Protein AF-0000000078313440 (afdb_homodimer)

Organism: Daucus carota subsp. sativus (NCBI:txid79200)

Solvent-accessible surface area (backbone atoms only — not comparable to full-atom values): 38296 Å² total; per-residue (Å²): 126,82,79,71,76,81,63,69,56,38,41,51,42,63,29,42,36,39,37,68,48,85,70,68,76,41,60,63,31,43,39,47,60,56,80,89,50,45,69,64,54,56,47,27,28,38,35,38,40,36,30,33,66,53,75,44,94,85,42,36,39,39,52,50,52,38,47,40,51,58,26,46,9,52,42,26,48,78,43,42,62,66,15,14,32,40,39,55,41,73,87,64,42,43,28,41,32,20,40,34,53,12,26,38,38,34,36,31,34,30,94,38,36,65,70,57,48,71,64,42,91,61,35,78,66,54,51,48,67,48,34,56,68,68,79,53,39,88,91,50,32,66,73,26,59,45,29,28,41,22,41,33,26,27,67,72,31,20,28,33,45,10,32,24,28,29,53,86,76,46,52,72,65,58,48,53,52,49,46,30,52,26,20,52,47,34,38,54,49,51,54,50,37,63,69,62,65,52,74,71,64,45,66,42,60,58,35,54,84,82,48,76,72,50,27,60,69,88,72,63,71,68,68,63,49,59,62,49,69,47,30,34,40,35,68,74,52,87,67,55,74,66,50,48,51,50,52,48,48,50,53,47,44,53,54,28,48,75,71,74,44,73,81,79,58,52,30,39,37,36,42,42,41,82,90,44,69,44,40,42,41,44,75,47,55,40,69,60,55,68,70,42,71,69,56,66,72,56,74,77,55,69,62,52,77,35,50,64,76,74,66,48,75,57,69,65,38,29,68,42,94,90,35,40,48,78,42,75,48,71,50,72,40,26,64,57,70,65,28,40,35,37,37,44,49,54,96,51,35,32,37,38,41,32,36,37,52,63,69,74,81,124,125,82,79,70,76,82,66,70,55,36,40,50,43,61,28,42,35,40,39,68,48,86,69,67,75,39,60,63,32,43,39,47,61,56,79,89,48,44,68,64,54,57,47,28,29,39,36,38,38,37,29,32,67,52,73,46,95,85,42,35,38,38,52,50,52,39,46,40,50,58,27,46,9,52,42,25,48,77,43,42,62,64,15,13,31,41,40,54,41,73,88,62,42,43,29,40,33,19,40,34,52,12,26,39,40,34,36,32,34,31,94,39,35,64,70,57,47,71,64,41,91,60,34,77,65,55,52,47,67,48,33,57,68,68,79,54,39,87,89,50,31,67,72,26,58,44,30,27,41,22,39,34,27,27,69,73,33,20,27,33,43,10,33,25,29,29,54,85,74,45,52,74,67,58,47,51,51,48,47,30,51,27,20,52,48,35,37,52,49,53,55,50,36,65,69,61,63,50,72,69,64,45,66,45,60,62,33,54,84,81,45,77,69,50,27,60,67,88,72,64,71,67,68,62,47,59,61,48,69,46,29,33,40,35,68,74,54,86,67,55,74,68,50,48,51,51,52,48,48,51,51,46,46,52,54,28,48,75,71,74,43,74,79,80,57,53,29,40,36,36,41,44,40,82,90,44,70,42,40,42,43,45,75,46,54,40,71,59,56,66,69,40,72,69,57,68,70,56,73,77,55,72,64,53,76,35,51,63,76,73,66,49,77,56,67,65,39,27,68,42,94,90,36,42,50,77,43,76,48,70,49,74,40,26,64,56,70,66,28,38,33,37,36,44,47,53,97,51,33,31,37,37,40,33,36,37,52,63,70,74,81,123

Secondary structure (DSSP, 8-state):
-------SEEEEEEEEE--SS--SS--EEEEE--GGGHHHHHT-EEEEEEEE---STT--HHHHHHHHHHHHHHHHHHSGGGG-EEEE-TTS-EEEE-----EEEEEEEESS-HHHHHT-TTHHHHHGGGS---PPPSS-GGGS-SEEEEEEE-TTS-EEEEEEEETTT--HHHHHHHHHHHHHHHHHHHHHHHHHT------S--S-SS----B-----PPP---EEEEEEEEES----HHHHHHHHHHHHHHHHHHTT----S-EEEEEE-TTSSEEEEEEE-HHHHHHGGGGGGGGGS-EEEE-HHHHS-GGG--SBTTB--SEEEEEEE-SS--EEEEEEE-SSEEEEEEEEE-S---/-------SEEEEEEEEE--SS--SS--EEEEE--GGGHHHHHT-EEEEEEEE---STT--HHHHHHHHHHHHHHHHHHSGGGG-EEEE-TTS-EEEE-----EEEEEEEESS-HHHHHT-TTHHHHHGGGS---PPPSS-GGGS-SEEEEEEE-TTS-EEEEEEEETTT--HHHHHHHHHHHHHHHHHHHHHHHHHT------S-SS-TT----B-----PPP---EEEEEEEEES----HHHHHHHHHHHHHHHHHHTT----S-EEEEEE-TTSSEEEEEEE-HHHHHHGGGGGGGGGS-EEEE-HHHHS-GGG--SBTTB--SEEEEEEE-SS--EEEEEEE-SSEEEEEEEEE-S---

pLDDT: mean 81.19, std 16.17, range [20.0, 97.56]

Radius of gyration: 27.96 Å; Cα contacts (8 Å, |Δi|>4): 1555; chains: 2; bounding box: 59×91×72 Å

InterPro domains:
  IPR023213 Chloramphenicol acetyltransferase-like domain superfamily [G3DSA:3.30.559.10] (9-221)
  IPR050317 Plant and Fungal Acyltransferase [PTHR31642] (17-239)

Structure (mmCIF, N/CA/C/O backbone):
data_AF-0000000078313440-model_v1
#
loop_
_entity.id
_entity.type
_entity.pdbx_description
1 polymer 'Uncharacterized protein'
#
loop_
_atom_site.group_PDB
_atom_site.id
_atom_site.type_symbol
_atom_site.label_atom_id
_atom_site.label_alt_id
_atom_site.label_comp_id
_atom_site.label_asym_id
_atom_site.label_entity_id
_atom_site.label_seq_id
_atom_site.pdbx_PDB_ins_code
_atom_site.Cartn_x
_atom_site.Cartn_y
_atom_site.Cartn_z
_atom_site.occupancy
_atom_site.B_iso_or_equiv
_atom_site.auth_seq_id
_atom_site.auth_comp_id
_atom_site.auth_asym_id
_atom_site.auth_atom_id
_atom_site.pdbx_PDB_model_num
ATOM 1 N N . MET A 1 1 ? -19.328 -12.625 24.359 1 20.5 1 MET A N 1
ATOM 2 C CA . MET A 1 1 ? -20 -11.508 23.703 1 20.5 1 MET A CA 1
ATOM 3 C C . MET A 1 1 ? -18.984 -10.633 22.969 1 20.5 1 MET A C 1
ATOM 5 O O . MET A 1 1 ? -18.031 -10.125 23.578 1 20.5 1 MET A O 1
ATOM 9 N N . ALA A 1 2 ? -18.5 -10.953 21.797 1 29.62 2 ALA A N 1
ATOM 10 C CA . ALA A 1 2 ? -17.531 -10.156 21.031 1 29.62 2 ALA A CA 1
ATOM 11 C C . ALA A 1 2 ? -17.812 -8.664 21.188 1 29.62 2 ALA A C 1
ATOM 13 O O . ALA A 1 2 ? -18.953 -8.219 21.062 1 29.62 2 ALA A O 1
ATOM 14 N N . ASN A 1 3 ? -17.281 -8.047 21.984 1 30.86 3 ASN A N 1
ATOM 15 C CA . ASN A 1 3 ? -17.438 -6.613 22.203 1 30.86 3 ASN A CA 1
ATOM 16 C C . ASN A 1 3 ? -17.5 -5.855 20.875 1 30.86 3 ASN A C 1
ATOM 18 O O . ASN A 1 3 ? -16.516 -5.781 20.141 1 30.86 3 ASN A O 1
ATOM 22 N N . SER A 1 4 ? -18.5 -5.898 20.094 1 38.56 4 SER A N 1
ATOM 23 C CA . SER A 1 4 ? -18.906 -5.133 18.922 1 38.56 4 SER A CA 1
ATOM 24 C C . SER A 1 4 ? -18.5 -3.668 19.047 1 38.56 4 SER A C 1
ATOM 26 O O . SER A 1 4 ? -19.141 -2.904 19.781 1 38.56 4 SER A O 1
ATOM 28 N N . SER A 1 5 ? -17.359 -3.316 19.391 1 44.5 5 SER A N 1
ATOM 29 C CA . SER A 1 5 ? -16.984 -1.907 19.5 1 44.5 5 SER A CA 1
ATOM 30 C C . SER A 1 5 ? -17.781 -1.061 18.5 1 44.5 5 SER A C 1
ATOM 32 O O . SER A 1 5 ? -17.859 -1.388 17.312 1 44.5 5 SER A O 1
ATOM 34 N N . ASN A 1 6 ? -18.891 -0.569 18.828 1 53.53 6 ASN A N 1
ATOM 35 C CA . ASN A 1 6 ? -19.891 0.305 18.234 1 53.53 6 ASN A CA 1
ATOM 36 C C . ASN A 1 6 ? -19.25 1.44 17.438 1 53.53 6 ASN A C 1
ATOM 38 O O . ASN A 1 6 ? -18.969 2.508 17.984 1 53.53 6 ASN A O 1
ATOM 42 N N . HIS A 1 7 ? -18.453 1.154 16.359 1 71.25 7 HIS A N 1
ATOM 43 C CA . HIS A 1 7 ? -17.953 2.227 15.508 1 71.25 7 HIS A CA 1
ATOM 44 C C . HIS A 1 7 ? -19.094 2.928 14.773 1 71.25 7 HIS A C 1
ATOM 46 O O . HIS A 1 7 ? -19.984 2.273 14.227 1 71.25 7 HIS A O 1
ATOM 52 N N . MET A 1 8 ? -19.266 4.27 15.133 1 83.25 8 MET A N 1
ATOM 53 C CA . MET A 1 8 ? -20.266 5.102 14.477 1 83.25 8 MET A CA 1
ATOM 54 C C . MET A 1 8 ? -20.016 5.195 12.977 1 83.25 8 MET A C 1
ATOM 56 O O . MET A 1 8 ? -20.953 5.27 12.188 1 83.25 8 MET A O 1
ATOM 60 N N . VAL A 1 9 ? -18.75 5.125 12.641 1 89.81 9 VAL A N 1
ATOM 61 C CA . VAL A 1 9 ? -18.375 5.25 11.234 1 89.81 9 VAL A CA 1
ATOM 62 C C . VAL A 1 9 ? -18.219 3.861 10.617 1 89.81 9 VAL A C 1
ATOM 64 O O . VAL A 1 9 ? -17.594 2.977 11.211 1 89.81 9 VAL A O 1
ATOM 67 N N . GLN A 1 10 ? -18.859 3.643 9.523 1 86.19 10 GLN A N 1
ATOM 68 C CA . GLN A 1 10 ? -18.703 2.428 8.734 1 86.19 10 GLN A CA 1
ATOM 69 C C . GLN A 1 10 ? -17.734 2.648 7.566 1 86.19 10 GLN A C 1
ATOM 71 O O . GLN A 1 10 ? -18 3.463 6.68 1 86.19 10 GLN A O 1
ATOM 76 N N . TYR A 1 11 ? -16.672 1.931 7.562 1 87.19 11 TYR A N 1
ATOM 77 C CA . TYR A 1 11 ? -15.703 2.045 6.477 1 87.19 11 TYR A CA 1
ATOM 78 C C . TYR A 1 11 ? -16.094 1.155 5.305 1 87.19 11 TYR A C 1
ATOM 80 O O . TYR A 1 11 ? -16.203 -0.064 5.453 1 87.19 11 TYR A O 1
ATOM 88 N N . GLU A 1 12 ? -16.234 1.771 4.141 1 81.25 12 GLU A N 1
ATOM 89 C CA . GLU A 1 12 ? -16.812 1.098 2.977 1 81.25 12 GLU A CA 1
ATOM 90 C C . GLU A 1 12 ? -15.711 0.574 2.051 1 81.25 12 GLU A C 1
ATOM 92 O O . GLU A 1 12 ? -15.906 -0.43 1.36 1 81.25 12 GLU A O 1
ATOM 97 N N . GLY A 1 13 ? -14.68 1.257 2.049 1 82.88 13 GLY A N 1
ATOM 98 C CA . GLY A 1 13 ? -13.656 0.822 1.11 1 82.88 13 GLY A CA 1
ATOM 99 C C . GLY A 1 13 ? -12.336 1.56 1.277 1 82.88 13 GLY A C 1
ATOM 100 O O . GLY A 1 13 ? -12.312 2.697 1.752 1 82.88 13 GLY A O 1
ATOM 101 N N . PHE A 1 14 ? -11.297 0.839 0.89 1 89.12 14 PHE A N 1
ATOM 102 C CA . PHE A 1 14 ? -9.945 1.369 0.841 1 89.12 14 PHE A CA 1
ATOM 103 C C . PHE A 1 14 ? -9.352 1.215 -0.555 1 89.12 14 PHE A C 1
ATOM 105 O O . PHE A 1 14 ? -9.562 0.196 -1.215 1 89.12 14 PHE A O 1
ATOM 112 N N . LEU A 1 15 ? -8.695 2.215 -1.03 1 90.12 15 LEU A N 1
ATOM 113 C CA . LEU A 1 15 ? -7.93 2.059 -2.266 1 90.12 15 LEU A CA 1
ATOM 114 C C . LEU A 1 15 ? -6.664 2.906 -2.232 1 90.12 15 LEU A C 1
ATOM 116 O O . LEU A 1 15 ? -6.438 3.656 -1.28 1 90.12 15 LEU A O 1
ATOM 120 N N . THR A 1 16 ? -5.781 2.693 -3.199 1 94.06 16 THR A N 1
ATOM 121 C CA . THR A 1 16 ? -4.539 3.447 -3.324 1 94.06 16 THR A CA 1
ATOM 122 C C . THR A 1 16 ? -4.613 4.422 -4.492 1 94.06 16 THR A C 1
ATOM 124 O O . THR A 1 16 ? -5.129 4.086 -5.559 1 94.06 16 THR A O 1
ATOM 127 N N . VAL A 1 17 ? -4.246 5.633 -4.207 1 93.88 17 VAL A N 1
ATOM 128 C CA . VAL A 1 17 ? -4.133 6.617 -5.277 1 93.88 17 VAL A CA 1
ATOM 129 C C . VAL A 1 17 ? -2.66 6.957 -5.512 1 93.88 17 VAL A C 1
ATOM 131 O O . VAL A 1 17 ? -1.946 7.328 -4.578 1 93.88 17 VAL A O 1
ATOM 134 N N . VAL A 1 18 ? -2.215 6.746 -6.746 1 93.81 18 VAL A N 1
ATOM 135 C CA . VAL A 1 18 ? -0.842 7.062 -7.129 1 93.81 18 VAL A CA 1
ATOM 136 C C . VAL A 1 18 ? -0.836 8.25 -8.086 1 93.81 18 VAL A C 1
ATOM 138 O O . VAL A 1 18 ? -1.871 8.602 -8.656 1 93.81 18 VAL A O 1
ATOM 141 N N . PRO A 1 19 ? 0.35 8.922 -8.195 1 93.25 19 PRO A N 1
ATOM 142 C CA . PRO A 1 19 ? 0.413 10.008 -9.18 1 93.25 19 PRO A CA 1
ATOM 143 C C . PRO A 1 19 ? -0.016 9.562 -10.578 1 93.25 19 PRO A C 1
ATOM 145 O O . PRO A 1 19 ? 0.307 8.445 -11 1 93.25 19 PRO A O 1
ATOM 148 N N . HIS A 1 20 ? -0.78 10.461 -11.172 1 86.81 20 HIS A N 1
ATOM 149 C CA . HIS A 1 20 ? -1.285 10.18 -12.516 1 86.81 20 HIS A CA 1
ATOM 150 C C . HIS A 1 20 ? -0.142 9.992 -13.508 1 86.81 20 HIS A C 1
ATOM 152 O O . HIS A 1 20 ? -0.231 9.164 -14.414 1 86.81 20 HIS A O 1
ATOM 158 N N . ARG A 1 21 ? 0.842 10.703 -13.336 1 83.75 21 ARG A N 1
ATOM 159 C CA . ARG A 1 21 ? 2.057 10.57 -14.133 1 83.75 21 ARG A CA 1
ATOM 160 C C . ARG A 1 21 ? 3.197 9.992 -13.305 1 83.75 21 ARG A C 1
ATOM 162 O O . ARG A 1 21 ? 3.395 10.391 -12.148 1 83.75 21 ARG A O 1
ATOM 169 N N . PRO A 1 22 ? 3.873 9.047 -13.93 1 81.25 22 PRO A N 1
ATOM 170 C CA . PRO A 1 22 ? 4.996 8.492 -13.172 1 81.25 22 PRO A CA 1
ATOM 171 C C . PRO A 1 22 ? 6.02 9.555 -12.773 1 81.25 22 PRO A C 1
ATOM 173 O O . PRO A 1 22 ? 6.309 10.461 -13.555 1 81.25 22 PRO A O 1
ATOM 176 N N . THR A 1 23 ? 6.484 9.414 -11.547 1 84 23 THR A N 1
ATOM 177 C CA . THR A 1 23 ? 7.461 10.359 -11.016 1 84 23 THR A CA 1
ATOM 178 C C . THR A 1 23 ? 8.875 9.984 -11.453 1 84 23 THR A C 1
ATOM 180 O O . THR A 1 23 ? 9.305 8.844 -11.25 1 84 23 THR A O 1
ATOM 183 N N . PHE A 1 24 ? 9.508 10.836 -12.164 1 75.62 24 PHE A N 1
ATOM 184 C CA . PHE A 1 24 ? 10.898 10.68 -12.555 1 75.62 24 PHE A CA 1
ATOM 185 C C . PHE A 1 24 ? 11.578 12.031 -12.711 1 75.62 24 PHE A C 1
ATOM 187 O O . PHE A 1 24 ? 11.016 12.945 -13.312 1 75.62 24 PHE A O 1
ATOM 194 N N . PRO A 1 25 ? 12.773 12.18 -12.125 1 77.56 25 PRO A N 1
ATOM 195 C CA . PRO A 1 25 ? 13.43 11.312 -11.148 1 77.56 25 PRO A CA 1
ATOM 196 C C . PRO A 1 25 ? 12.664 11.211 -9.836 1 77.56 25 PRO A C 1
ATOM 198 O O . PRO A 1 25 ? 11.617 11.852 -9.68 1 77.56 25 PRO A O 1
ATOM 201 N N . ARG A 1 26 ? 13.078 10.25 -9 1 81.69 26 ARG A N 1
ATOM 202 C CA . ARG A 1 26 ? 12.453 10.07 -7.695 1 81.69 26 ARG A CA 1
ATOM 203 C C . ARG A 1 26 ? 13.25 10.789 -6.609 1 81.69 26 ARG A C 1
ATOM 205 O O . ARG A 1 26 ? 14.078 10.18 -5.934 1 81.69 26 ARG A O 1
ATOM 212 N N . PRO A 1 27 ? 12.922 12.039 -6.406 1 83.19 27 PRO A N 1
ATOM 213 C CA . PRO A 1 27 ? 13.672 12.789 -5.398 1 83.19 27 PRO A CA 1
ATOM 214 C C . PRO A 1 27 ? 13.5 12.219 -3.99 1 83.19 27 PRO A C 1
ATOM 216 O O . PRO A 1 27 ? 12.469 11.617 -3.688 1 83.19 27 PRO A O 1
ATOM 219 N N . SER A 1 28 ? 14.531 12.367 -3.236 1 85.62 28 SER A N 1
ATOM 220 C CA . SER A 1 28 ? 14.5 11.93 -1.845 1 85.62 28 SER A CA 1
ATOM 221 C C . SER A 1 28 ? 14.969 13.039 -0.905 1 85.62 28 SER A C 1
ATOM 223 O O . SER A 1 28 ? 15.734 13.914 -1.308 1 85.62 28 SER A O 1
ATOM 225 N N . VAL A 1 29 ? 14.406 13.07 0.246 1 86.25 29 VAL A N 1
ATOM 226 C CA . VAL A 1 29 ? 14.781 14.016 1.294 1 86.25 29 VAL A CA 1
ATOM 227 C C . VAL A 1 29 ? 15.297 13.258 2.512 1 86.25 29 VAL A C 1
ATOM 229 O O . VAL A 1 29 ? 14.609 12.383 3.045 1 86.25 29 VAL A O 1
ATOM 232 N N . ARG A 1 30 ? 16.531 13.664 2.961 1 88.12 30 ARG A N 1
ATOM 233 C CA . ARG A 1 30 ? 17.094 13.031 4.148 1 88.12 30 ARG A CA 1
ATOM 234 C C . ARG A 1 30 ? 16.469 13.586 5.422 1 88.12 30 ARG A C 1
ATOM 236 O O . ARG A 1 30 ? 16.219 14.789 5.523 1 88.12 30 ARG A O 1
ATOM 243 N N . ILE A 1 31 ? 16.219 12.656 6.285 1 89.5 31 ILE A N 1
ATOM 244 C CA . ILE A 1 31 ? 15.711 13.047 7.598 1 89.5 31 ILE A CA 1
ATOM 245 C C . ILE A 1 31 ? 16.797 12.805 8.656 1 89.5 31 ILE A C 1
ATOM 247 O O . ILE A 1 31 ? 17.172 11.664 8.922 1 89.5 31 ILE A O 1
ATOM 251 N N . SER A 1 32 ? 17.281 13.891 9.172 1 85.75 32 SER A N 1
ATOM 252 C CA . SER A 1 32 ? 18.297 13.797 10.219 1 85.75 32 SER A CA 1
ATOM 253 C C . SER A 1 32 ? 17.656 13.742 11.602 1 85.75 32 SER A C 1
ATOM 255 O O . SER A 1 32 ? 17 14.695 12.023 1 85.75 32 SER A O 1
ATOM 257 N N . THR A 1 33 ? 17.75 12.648 12.203 1 83.69 33 THR A N 1
ATOM 258 C CA . THR A 1 33 ? 17.188 12.5 13.539 1 83.69 3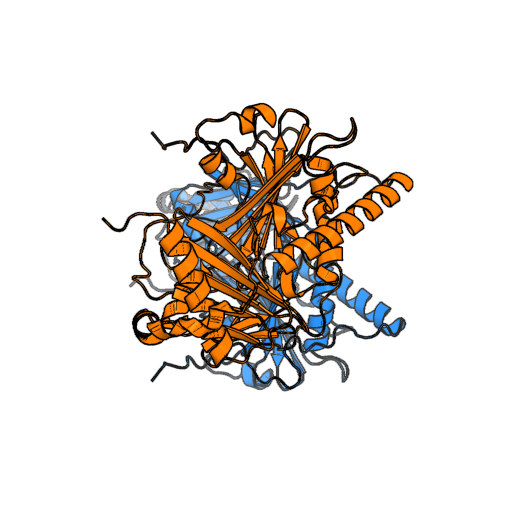3 THR A CA 1
ATOM 259 C C . THR A 1 33 ? 18.078 11.609 14.406 1 83.69 33 THR A C 1
ATOM 261 O O . THR A 1 33 ? 18.969 10.93 13.891 1 83.69 33 THR A O 1
ATOM 264 N N . GLU A 1 34 ? 17.891 11.797 15.695 1 79.62 34 GLU A N 1
ATOM 265 C CA . GLU A 1 34 ? 18.516 10.859 16.625 1 79.62 34 GLU A CA 1
ATOM 266 C C . GLU A 1 34 ? 17.797 9.523 16.625 1 79.62 34 GLU A C 1
ATOM 268 O O . GLU A 1 34 ? 16.562 9.477 16.672 1 79.62 34 GLU A O 1
ATOM 273 N N . LYS A 1 35 ? 18.516 8.453 16.609 1 73.88 35 LYS A N 1
ATOM 274 C CA . LYS A 1 35 ? 17.969 7.109 16.438 1 73.88 35 LYS A CA 1
ATOM 275 C C . LYS A 1 35 ? 16.984 6.773 17.547 1 73.88 35 LYS A C 1
ATOM 277 O O . LYS A 1 35 ? 15.945 6.148 17.281 1 73.88 35 LYS A O 1
ATOM 282 N N . ASP A 1 36 ? 17.219 7.242 18.719 1 75.88 36 ASP A N 1
ATOM 283 C CA . ASP A 1 36 ? 16.406 6.855 19.875 1 75.88 36 ASP A CA 1
ATOM 284 C C . ASP A 1 36 ? 15.055 7.562 19.844 1 75.88 36 ASP A C 1
ATOM 286 O O . ASP A 1 36 ? 14.133 7.16 20.562 1 75.88 36 ASP A O 1
ATOM 290 N N . ARG A 1 37 ? 14.945 8.477 19.047 1 79.44 37 ARG A N 1
ATOM 291 C CA . ARG A 1 37 ? 13.711 9.258 19.062 1 79.44 37 ARG A CA 1
ATOM 292 C C . ARG A 1 37 ? 12.891 9 17.797 1 79.44 37 ARG A C 1
ATOM 294 O O . ARG A 1 37 ? 11.781 9.539 17.656 1 79.44 37 ARG A O 1
ATOM 301 N N . GLU A 1 38 ? 13.367 8.219 16.984 1 83.94 38 GLU A N 1
ATOM 302 C CA . GLU A 1 38 ? 12.742 7.977 15.688 1 83.94 38 GLU A CA 1
ATOM 303 C C . GLU A 1 38 ? 11.344 7.383 15.852 1 83.94 38 GLU A C 1
ATOM 305 O O . GLU A 1 38 ? 10.406 7.793 15.164 1 83.94 38 GLU A O 1
ATOM 310 N N . ALA A 1 39 ? 11.227 6.504 16.766 1 82.06 39 ALA A N 1
ATOM 311 C CA . ALA A 1 39 ? 9.953 5.809 16.938 1 82.06 39 ALA A CA 1
ATOM 312 C C . ALA A 1 39 ? 8.844 6.789 17.312 1 82.06 39 ALA A C 1
ATOM 314 O O . ALA A 1 39 ? 7.727 6.699 16.797 1 82.06 39 ALA A O 1
ATOM 315 N N . GLY A 1 40 ? 9.141 7.75 18.203 1 83.94 40 GLY A N 1
ATOM 316 C CA . GLY A 1 40 ? 8.156 8.75 18.609 1 83.94 40 GLY A CA 1
ATOM 317 C C . GLY A 1 40 ? 7.762 9.68 17.469 1 83.94 40 GLY A C 1
ATOM 318 O O . GLY A 1 40 ? 6.59 10.039 17.344 1 83.94 40 GLY A O 1
ATOM 319 N N . LEU A 1 41 ? 8.688 9.992 16.688 1 87 41 LEU A N 1
ATOM 320 C CA . LEU A 1 41 ? 8.445 10.898 15.562 1 87 41 LEU A CA 1
ATOM 321 C C . LEU A 1 41 ? 7.566 10.227 14.508 1 87 41 LEU A C 1
ATOM 323 O O . LEU A 1 41 ? 6.719 10.883 13.891 1 87 41 LEU A O 1
ATOM 327 N N . LEU A 1 42 ? 7.785 8.93 14.328 1 89.19 42 LEU A N 1
ATOM 328 C CA . LEU A 1 42 ? 7.035 8.164 13.344 1 89.19 42 LEU A CA 1
ATOM 329 C C . LEU A 1 42 ? 5.559 8.086 13.719 1 89.19 42 LEU A C 1
ATOM 331 O O . LEU A 1 42 ? 4.711 7.797 12.875 1 89.19 42 LEU A O 1
ATOM 335 N N . ARG A 1 43 ? 5.277 8.406 14.93 1 89.31 43 ARG A N 1
ATOM 336 C CA . ARG A 1 43 ? 3.912 8.242 15.422 1 89.31 43 ARG A CA 1
ATOM 337 C C . ARG A 1 43 ? 3.188 9.586 15.477 1 89.31 43 ARG A C 1
ATOM 339 O O . ARG A 1 43 ? 2.029 9.656 15.891 1 89.31 43 ARG A O 1
ATOM 346 N N . GLN A 1 44 ? 3.814 10.648 15.094 1 91.25 44 GLN A N 1
ATOM 347 C CA . GLN A 1 44 ? 3.182 11.961 15.062 1 91.25 44 GLN A CA 1
ATOM 348 C C . GLN A 1 44 ? 2.473 12.203 13.727 1 91.25 44 GLN A C 1
ATOM 350 O O . GLN A 1 44 ? 3.064 12.023 12.664 1 91.25 44 GLN A O 1
ATOM 355 N N . CYS A 1 45 ? 1.25 12.609 13.883 1 93.5 45 CYS A N 1
ATOM 356 C CA . CYS A 1 45 ? 0.409 12.742 12.695 1 93.5 45 CYS A CA 1
ATOM 357 C C . CYS A 1 45 ? -0.38 14.047 12.734 1 93.5 45 CYS A C 1
ATOM 359 O O . CYS A 1 45 ? -0.961 14.398 13.766 1 93.5 45 CYS A O 1
ATOM 361 N N . PHE A 1 46 ? -0.289 14.82 11.656 1 95.25 46 PHE A N 1
ATOM 362 C CA . PHE A 1 46 ? -1.191 15.953 11.477 1 95.25 46 PHE A CA 1
ATOM 363 C C . PHE A 1 46 ? -2.557 15.484 10.984 1 95.25 46 PHE A C 1
ATOM 365 O O . PHE A 1 46 ? -2.645 14.688 10.047 1 95.25 46 PHE A O 1
ATOM 372 N N . ARG A 1 47 ? -3.6 15.984 11.625 1 95.75 47 ARG A N 1
ATOM 373 C CA . ARG A 1 47 ? -4.973 15.633 11.273 1 95.75 47 ARG A CA 1
ATOM 374 C C . ARG A 1 47 ? -5.781 16.875 10.922 1 95.75 47 ARG A C 1
ATOM 376 O O . ARG A 1 47 ? -5.617 17.922 11.547 1 95.75 47 ARG A O 1
ATOM 383 N N . MET A 1 48 ? -6.605 16.719 9.961 1 96.31 48 MET A N 1
ATOM 384 C CA . MET A 1 48 ? -7.512 17.781 9.539 1 96.31 48 MET A CA 1
ATOM 385 C C . MET A 1 48 ? -8.852 17.203 9.086 1 96.31 48 MET A C 1
ATOM 387 O O . MET A 1 48 ? -8.891 16.172 8.414 1 96.31 48 MET A O 1
ATOM 391 N N . ILE A 1 49 ? -9.906 17.812 9.539 1 96.94 49 ILE A N 1
ATOM 392 C CA . ILE A 1 49 ? -11.25 17.438 9.094 1 96.94 49 ILE A CA 1
ATOM 393 C C . ILE A 1 49 ? -11.93 18.656 8.477 1 96.94 49 ILE A C 1
ATOM 395 O O . ILE A 1 49 ? -11.93 19.75 9.055 1 96.94 49 ILE A O 1
ATOM 399 N N . LEU A 1 50 ? -12.461 18.516 7.301 1 96.38 50 LEU A N 1
ATOM 400 C CA . LEU A 1 50 ? -13.297 19.516 6.637 1 96.38 50 LEU A CA 1
ATOM 401 C C . LEU A 1 50 ? -14.711 18.984 6.434 1 96.38 50 LEU A C 1
ATOM 403 O O . LEU A 1 50 ? -14.906 17.969 5.762 1 96.38 50 LEU A O 1
ATOM 407 N N . CYS A 1 51 ? -15.664 19.641 6.961 1 95.88 51 CYS A N 1
ATOM 408 C CA . CYS A 1 51 ? -17.062 19.25 6.785 1 95.88 51 CYS A CA 1
ATOM 409 C C . CYS A 1 51 ? -17.766 20.125 5.762 1 95.88 51 CYS A C 1
ATOM 411 O O . CYS A 1 51 ? -17.562 21.344 5.754 1 95.88 51 CYS A O 1
ATOM 413 N N . TYR A 1 52 ? -18.531 19.5 4.949 1 94.19 52 TYR A N 1
ATOM 414 C CA . TYR A 1 52 ? -19.266 20.203 3.902 1 94.19 52 TYR A CA 1
ATOM 415 C C . TYR A 1 52 ? -20.75 19.859 3.965 1 94.19 52 TYR A C 1
ATOM 417 O O . TYR A 1 52 ? -21.125 18.719 4.211 1 94.19 52 TYR A O 1
ATOM 425 N N . GLU A 1 53 ? -21.547 20.859 3.748 1 92.69 53 GLU A N 1
ATOM 426 C CA . GLU A 1 53 ? -22.969 20.625 3.518 1 92.69 53 GLU A CA 1
ATOM 427 C C . GLU A 1 53 ? -23.234 20.188 2.08 1 92.69 53 GLU A C 1
ATOM 429 O O . GLU A 1 53 ? -22.406 20.406 1.197 1 92.69 53 GLU A O 1
ATOM 434 N N . LYS A 1 54 ? -24.297 19.531 1.964 1 87.62 54 LYS A N 1
ATOM 435 C CA . LYS A 1 54 ? -24.703 19.203 0.601 1 87.62 54 LYS A CA 1
ATOM 436 C C . LYS A 1 54 ? -24.953 20.453 -0.222 1 87.62 54 LYS A C 1
ATOM 438 O O . LYS A 1 54 ? -25.797 21.297 0.146 1 87.62 54 LYS A O 1
ATOM 443 N N . ALA A 1 55 ? -24.25 20.594 -1.322 1 78.75 55 ALA A N 1
ATOM 444 C CA . ALA A 1 55 ? -24.328 21.812 -2.105 1 78.75 55 ALA A CA 1
ATOM 445 C C . ALA A 1 55 ? -25.562 21.797 -3.02 1 78.75 55 ALA A C 1
ATOM 447 O O . ALA A 1 55 ? -26.156 22.844 -3.277 1 78.75 55 ALA A O 1
ATOM 448 N N . SER A 1 56 ? -25.75 20.734 -3.615 1 76.38 56 SER A N 1
ATOM 449 C CA . SER A 1 56 ? -26.875 20.609 -4.531 1 76.38 56 SER A CA 1
ATOM 450 C C . SER A 1 56 ? -27.438 19.188 -4.52 1 76.38 56 SER A C 1
ATOM 452 O O . SER A 1 56 ? -26.875 18.297 -3.877 1 76.38 56 SER A O 1
ATOM 454 N N . SER A 1 57 ? -28.531 19.031 -5.172 1 72.56 57 SER A N 1
ATOM 455 C CA . SER A 1 57 ? -29.188 17.734 -5.238 1 72.56 57 SER A CA 1
ATOM 456 C C . SER A 1 57 ? -28.281 16.688 -5.863 1 72.56 57 SER A C 1
ATOM 458 O O . SER A 1 57 ? -28.359 15.5 -5.527 1 72.56 57 SER A O 1
ATOM 460 N N . ASP A 1 58 ? -27.359 17.203 -6.684 1 66.31 58 ASP A N 1
ATOM 461 C CA . ASP A 1 58 ? -26.484 16.266 -7.391 1 66.31 58 ASP A CA 1
ATOM 462 C C . ASP A 1 58 ? -25.172 16.047 -6.625 1 66.31 58 ASP A C 1
ATOM 464 O O . ASP A 1 58 ? -24.375 15.195 -6.996 1 66.31 58 ASP A O 1
ATOM 468 N N . ASP A 1 59 ? -25.109 16.828 -5.613 1 66.31 59 ASP A N 1
ATOM 469 C CA . ASP A 1 59 ? -23.906 16.734 -4.809 1 66.31 59 ASP A CA 1
ATOM 470 C C . ASP A 1 59 ? -24 15.625 -3.768 1 66.31 59 ASP A C 1
ATOM 472 O O . ASP A 1 59 ? -25.047 15.461 -3.129 1 66.31 59 ASP A O 1
ATOM 476 N N . SER A 1 60 ? -23.016 14.719 -3.797 1 68.56 60 SER A N 1
ATOM 477 C CA . SER A 1 60 ? -22.922 13.727 -2.736 1 68.56 60 SER A CA 1
ATOM 478 C C . SER A 1 60 ? -21.469 13.383 -2.428 1 68.56 60 SER A C 1
ATOM 480 O O . SER A 1 60 ? -20.594 13.555 -3.273 1 68.56 60 SER A O 1
ATOM 482 N N . GLY A 1 61 ? -21.281 13.039 -1.213 1 68.62 61 GLY A N 1
ATOM 483 C CA . GLY A 1 61 ? -19.969 12.555 -0.838 1 68.62 61 GLY A CA 1
ATOM 484 C C . GLY A 1 61 ? -19.469 11.43 -1.723 1 68.62 61 GLY A C 1
ATOM 485 O O . GLY A 1 61 ? -18.266 11.297 -1.948 1 68.62 61 GLY A O 1
ATOM 486 N N . TRP A 1 62 ? -20.344 10.781 -2.246 1 66.81 62 TRP A N 1
ATOM 487 C CA . TRP A 1 62 ? -19.984 9.664 -3.117 1 66.81 62 TRP A CA 1
ATOM 488 C C . TRP A 1 62 ? -19.438 10.156 -4.445 1 66.81 62 TRP A C 1
ATOM 490 O O . TRP A 1 62 ? -18.484 9.594 -4.98 1 66.81 62 TRP A O 1
ATOM 500 N N . MET A 1 63 ? -20.062 11.195 -4.887 1 67.81 63 MET A N 1
ATOM 501 C CA . MET A 1 63 ? -19.562 11.797 -6.117 1 67.81 63 MET A CA 1
ATOM 502 C C . MET A 1 63 ? -18.172 12.383 -5.914 1 67.81 63 MET A C 1
ATOM 504 O O . MET A 1 63 ? -17.297 12.234 -6.773 1 67.81 63 MET A O 1
ATOM 508 N N . VAL A 1 64 ? -18.062 12.969 -4.816 1 69.19 64 VAL A N 1
ATOM 509 C CA . VAL A 1 64 ? -16.75 13.531 -4.473 1 69.19 64 VAL A CA 1
ATOM 510 C C . VAL A 1 64 ? -15.719 12.414 -4.406 1 69.19 64 VAL A C 1
ATOM 512 O O . VAL A 1 64 ? -14.648 12.516 -5.016 1 69.19 64 VAL A O 1
ATOM 515 N N . ALA A 1 65 ? -16.047 11.359 -3.762 1 67.81 65 ALA A N 1
ATOM 516 C CA . ALA A 1 65 ? -15.117 10.242 -3.619 1 67.81 65 ALA A CA 1
ATOM 517 C C . ALA A 1 65 ? -14.75 9.664 -4.98 1 67.81 65 ALA A C 1
ATOM 519 O O . ALA A 1 65 ? -13.594 9.305 -5.215 1 67.81 65 ALA A O 1
ATOM 520 N N . GLY A 1 66 ? -15.695 9.602 -5.848 1 72.25 66 GLY A N 1
ATOM 521 C CA . GLY A 1 66 ? -15.469 9.023 -7.164 1 72.25 66 GLY A CA 1
ATOM 522 C C . GLY A 1 66 ? -14.438 9.781 -7.977 1 72.25 66 GLY A C 1
ATOM 523 O O . GLY A 1 66 ? -13.602 9.172 -8.641 1 72.25 66 GLY A O 1
ATOM 524 N N . TRP A 1 67 ? -14.508 11.109 -7.844 1 79.31 67 TRP A N 1
ATOM 525 C CA . TRP A 1 67 ? -13.578 11.938 -8.609 1 79.31 67 TRP A CA 1
ATOM 526 C C . TRP A 1 67 ? -12.289 12.172 -7.836 1 79.31 67 TRP A C 1
ATOM 528 O O . TRP A 1 67 ? -11.289 12.609 -8.406 1 79.31 67 TRP A O 1
ATOM 538 N N . THR A 1 68 ? -12.391 11.859 -6.594 1 83.62 68 THR A N 1
ATOM 539 C CA . THR A 1 68 ? -11.266 12.148 -5.715 1 83.62 68 THR A CA 1
ATOM 540 C C . THR A 1 68 ? -10.047 11.32 -6.113 1 83.62 68 THR A C 1
ATOM 542 O O . THR A 1 68 ? -8.922 11.82 -6.121 1 83.62 68 THR A O 1
ATOM 545 N N . LYS A 1 69 ? -10.344 10.078 -6.547 1 84.44 69 LYS A N 1
ATOM 546 C CA . LYS A 1 69 ? -9.211 9.242 -6.949 1 84.44 69 LYS A CA 1
ATOM 547 C C . LYS A 1 69 ? -8.438 9.883 -8.094 1 84.44 69 LYS A C 1
ATOM 549 O O . LYS A 1 69 ? -7.211 10.008 -8.031 1 84.44 69 LYS A O 1
ATOM 554 N N . THR A 1 70 ? -9.188 10.312 -9.086 1 84.75 70 THR A N 1
ATOM 555 C CA . THR A 1 70 ? -8.555 10.906 -10.258 1 84.75 70 THR A CA 1
ATOM 556 C C . THR A 1 70 ? -7.949 12.266 -9.922 1 84.75 70 THR A C 1
ATOM 558 O O . THR A 1 70 ? -6.805 12.547 -10.281 1 84.75 70 THR A O 1
ATOM 561 N N . SER A 1 71 ? -8.711 13.094 -9.266 1 91.81 71 SER A N 1
ATOM 562 C CA . SER A 1 71 ? -8.25 14.453 -8.992 1 91.81 71 SER A CA 1
ATOM 563 C C . SER A 1 71 ? -7.055 14.453 -8.055 1 91.81 71 SER A C 1
ATOM 565 O O . SER A 1 71 ? -6.117 15.234 -8.234 1 91.81 71 SER A O 1
ATOM 567 N N . ILE A 1 72 ? -7.07 13.57 -7.055 1 93.94 72 ILE A N 1
ATOM 568 C CA . ILE A 1 72 ? -5.926 13.469 -6.156 1 93.94 72 ILE A CA 1
ATOM 569 C C . ILE A 1 72 ? -4.707 12.969 -6.926 1 93.94 72 ILE A C 1
ATOM 571 O O . ILE A 1 72 ? -3.586 13.43 -6.695 1 93.94 72 ILE A O 1
ATOM 575 N N . GLY A 1 73 ? -4.941 12 -7.852 1 92.81 73 GLY A N 1
ATOM 576 C CA . GLY A 1 73 ? -3.84 11.516 -8.664 1 92.81 73 GLY A CA 1
ATOM 577 C C . GLY A 1 73 ? -3.154 12.609 -9.461 1 92.81 73 GLY A C 1
ATOM 578 O O . GLY A 1 73 ? -1.926 12.641 -9.555 1 92.81 73 GLY A O 1
ATOM 579 N N . ILE A 1 74 ? -3.934 13.484 -10 1 92.94 74 ILE A N 1
ATOM 580 C CA . ILE A 1 74 ? -3.396 14.609 -10.75 1 92.94 74 ILE A CA 1
ATOM 581 C C . ILE A 1 74 ? -2.641 15.547 -9.805 1 92.94 74 ILE A C 1
ATOM 583 O O . ILE A 1 74 ? -1.525 15.977 -10.109 1 92.94 74 ILE A O 1
ATOM 587 N N . ALA A 1 75 ? -3.227 15.828 -8.68 1 96.75 75 ALA A N 1
ATOM 588 C CA . ALA A 1 75 ? -2.582 16.703 -7.703 1 96.75 75 ALA A CA 1
ATOM 589 C C . ALA A 1 75 ? -1.266 16.109 -7.215 1 96.75 75 ALA A C 1
ATOM 591 O O . ALA A 1 75 ? -0.278 16.828 -7.043 1 96.75 75 ALA A O 1
ATOM 592 N N . LEU A 1 76 ? -1.228 14.781 -7.012 1 96.31 76 LEU A N 1
ATOM 593 C CA . LEU A 1 76 ? -0.027 14.102 -6.539 1 96.31 76 LEU A CA 1
ATOM 594 C C . LEU A 1 76 ? 1.086 14.18 -7.578 1 96.31 76 LEU A C 1
ATOM 596 O O . LEU A 1 76 ? 2.27 14.18 -7.23 1 96.31 76 LEU A O 1
ATOM 600 N N . SER A 1 77 ? 0.724 14.273 -8.828 1 94.12 77 SER A N 1
ATOM 601 C CA . SER A 1 77 ? 1.732 14.414 -9.875 1 94.12 77 SER A CA 1
ATOM 602 C C . SER A 1 77 ? 2.467 15.75 -9.758 1 94.12 77 SER A C 1
ATOM 604 O O . SER A 1 77 ? 3.631 15.859 -10.148 1 94.12 77 SER A O 1
ATOM 606 N N . GLU A 1 78 ? 1.807 16.719 -9.188 1 95.19 78 GLU A N 1
ATOM 607 C CA . GLU A 1 78 ? 2.43 18.031 -8.984 1 95.19 78 GLU A CA 1
ATOM 608 C C . GLU A 1 78 ? 3.289 18.031 -7.719 1 95.19 78 GLU A C 1
ATOM 610 O O . GLU A 1 78 ? 4.223 18.828 -7.605 1 95.19 78 GLU A O 1
ATOM 615 N N . LYS A 1 79 ? 2.969 17.188 -6.793 1 95.38 79 LYS A N 1
ATOM 616 C CA . LYS A 1 79 ? 3.709 17.047 -5.543 1 95.38 79 LYS A CA 1
ATOM 617 C C . LYS A 1 79 ? 3.943 15.578 -5.199 1 95.38 79 LYS A C 1
ATOM 619 O O . LYS A 1 79 ? 3.432 15.078 -4.195 1 95.38 79 LYS A O 1
ATOM 624 N N . PRO A 1 80 ? 4.844 14.938 -5.918 1 94.31 80 PRO A N 1
ATOM 625 C CA . PRO A 1 80 ? 4.98 13.477 -5.848 1 94.31 80 PRO A CA 1
ATOM 626 C C . PRO A 1 80 ? 5.477 13 -4.484 1 94.31 80 PRO A C 1
ATOM 628 O O . PRO A 1 80 ? 5.258 11.844 -4.117 1 94.31 80 PRO A O 1
ATOM 631 N N . VAL A 1 81 ? 6.113 13.891 -3.701 1 93.56 81 VAL A N 1
ATOM 632 C CA . VAL A 1 81 ? 6.645 13.5 -2.4 1 93.56 81 VAL A CA 1
ATOM 633 C C . VAL A 1 81 ? 5.512 12.992 -1.508 1 93.56 81 VAL A C 1
ATOM 635 O O . VAL A 1 81 ? 5.711 12.094 -0.691 1 93.56 81 VAL A O 1
ATOM 638 N N . LEU A 1 82 ? 4.309 13.469 -1.74 1 96.81 82 LEU A N 1
ATOM 639 C CA . LEU A 1 82 ? 3.168 13.117 -0.902 1 96.81 82 LEU A CA 1
ATOM 640 C C . LEU A 1 82 ? 2.75 11.664 -1.141 1 96.81 82 LEU A C 1
ATOM 642 O O . LEU A 1 82 ? 2.049 11.07 -0.317 1 96.81 82 LEU A O 1
ATOM 646 N N . ALA A 1 83 ? 3.135 11.102 -2.27 1 96.88 83 ALA A N 1
ATOM 647 C CA . ALA A 1 83 ? 2.855 9.711 -2.594 1 96.88 83 ALA A CA 1
ATOM 648 C C . ALA A 1 83 ? 4.051 8.82 -2.258 1 96.88 83 ALA A C 1
ATOM 650 O O . ALA A 1 83 ? 4.133 7.68 -2.725 1 96.88 83 ALA A O 1
ATOM 651 N N . GLY A 1 84 ? 4.953 9.336 -1.48 1 96 84 GLY A N 1
ATOM 652 C CA . GLY A 1 84 ? 6.188 8.625 -1.188 1 96 84 GLY A CA 1
ATOM 653 C C . GLY A 1 84 ? 6.105 7.785 0.074 1 96 84 GLY A C 1
ATOM 654 O O . GLY A 1 84 ? 5.02 7.578 0.621 1 96 84 GLY A O 1
ATOM 655 N N . ARG A 1 85 ? 7.262 7.199 0.442 1 95.69 85 ARG A N 1
ATOM 656 C CA . ARG A 1 85 ? 7.445 6.383 1.639 1 95.69 85 ARG A CA 1
ATOM 657 C C . ARG A 1 85 ? 8.727 6.758 2.367 1 95.69 85 ARG A C 1
ATOM 659 O O . ARG A 1 85 ? 9.609 7.398 1.792 1 95.69 85 ARG A O 1
ATOM 666 N N . LEU A 1 86 ? 8.711 6.422 3.684 1 92.88 86 LEU A N 1
ATOM 667 C CA . LEU A 1 86 ? 9.961 6.453 4.43 1 92.88 86 LEU A CA 1
ATOM 668 C C . LEU A 1 86 ? 10.766 5.184 4.191 1 92.88 86 LEU A C 1
ATOM 670 O O . LEU A 1 86 ? 10.203 4.09 4.121 1 92.88 86 LEU A O 1
ATOM 674 N N . ARG A 1 87 ? 11.984 5.352 4.004 1 88.69 87 ARG A N 1
ATOM 675 C CA . ARG A 1 87 ? 12.859 4.195 3.889 1 88.69 87 ARG A CA 1
ATOM 676 C C . ARG A 1 87 ? 14.156 4.41 4.66 1 88.69 87 ARG A C 1
ATOM 678 O O . ARG A 1 87 ? 14.539 5.547 4.938 1 88.69 87 ARG A O 1
ATOM 685 N N . ARG A 1 88 ? 14.734 3.314 5.051 1 83.5 88 ARG A N 1
ATOM 686 C CA . ARG A 1 88 ? 16.031 3.361 5.707 1 83.5 88 ARG A CA 1
ATOM 687 C C . ARG A 1 88 ? 17.172 3.391 4.688 1 83.5 88 ARG A C 1
ATOM 689 O O . ARG A 1 88 ? 17.234 2.541 3.795 1 83.5 88 ARG A O 1
ATOM 696 N N . ALA A 1 89 ? 17.984 4.395 4.891 1 78.19 89 ALA A N 1
ATOM 697 C CA . ALA A 1 89 ? 19.172 4.484 4.039 1 78.19 89 ALA A CA 1
ATOM 698 C C . ALA A 1 89 ? 20.266 3.516 4.5 1 78.19 89 ALA A C 1
ATOM 700 O O . ALA A 1 89 ? 20.094 2.832 5.516 1 78.19 89 ALA A O 1
ATOM 701 N N . GLU A 1 90 ? 21.312 3.412 3.768 1 72.19 90 GLU A N 1
ATOM 702 C CA . GLU A 1 90 ? 22.406 2.5 4.066 1 72.19 90 GLU A CA 1
ATOM 703 C C . GLU A 1 90 ? 23.031 2.822 5.418 1 72.19 90 GLU A C 1
ATOM 705 O O . GLU A 1 90 ? 23.469 1.921 6.137 1 72.19 90 GLU A O 1
ATOM 710 N N . ASP A 1 91 ? 23.078 4.09 5.699 1 75.12 91 ASP A N 1
ATOM 711 C CA . ASP A 1 91 ? 23.703 4.504 6.953 1 75.12 91 ASP A CA 1
ATOM 712 C C . ASP A 1 91 ? 22.734 4.344 8.125 1 75.12 91 ASP A C 1
ATOM 714 O O . ASP A 1 91 ? 23.062 4.715 9.258 1 75.12 91 ASP A O 1
ATOM 718 N N . GLY A 1 92 ? 21.578 3.875 7.793 1 77.38 92 GLY A N 1
ATOM 719 C CA . GLY A 1 92 ? 20.578 3.646 8.836 1 77.38 92 GLY A CA 1
ATOM 720 C C . GLY A 1 92 ? 19.641 4.82 9.031 1 77.38 92 GLY A C 1
ATOM 721 O O . GLY A 1 92 ? 18.641 4.703 9.734 1 77.38 92 GLY A O 1
ATOM 722 N N . GLY A 1 93 ? 20 5.91 8.406 1 81.88 93 GLY A N 1
ATOM 723 C CA . GLY A 1 93 ? 19.156 7.09 8.539 1 81.88 93 GLY A CA 1
ATOM 724 C C . GLY A 1 93 ? 17.859 6.992 7.75 1 81.88 93 GLY A C 1
ATOM 725 O O . GLY A 1 93 ? 17.734 6.156 6.852 1 81.88 93 GLY A O 1
ATOM 726 N N . LEU A 1 94 ? 16.953 7.805 8.117 1 88.25 94 LEU A N 1
ATOM 727 C CA . LEU A 1 94 ? 15.648 7.812 7.457 1 88.25 94 LEU A CA 1
ATOM 728 C C . LEU A 1 94 ? 15.648 8.766 6.27 1 88.25 94 LEU A C 1
ATOM 730 O O . LEU A 1 94 ? 16.281 9.828 6.32 1 88.25 94 LEU A O 1
ATOM 734 N N . GLU A 1 95 ? 14.969 8.32 5.238 1 90.56 95 GLU A N 1
ATOM 735 C CA . GLU A 1 95 ? 14.789 9.18 4.074 1 90.56 95 GLU A CA 1
ATOM 736 C C . GLU A 1 95 ? 13.359 9.086 3.537 1 90.56 95 GLU A C 1
ATOM 738 O O . GLU A 1 95 ? 12.727 8.031 3.619 1 90.56 95 GLU A O 1
ATOM 743 N N . LEU A 1 96 ? 12.891 10.188 3.082 1 92.19 96 LEU A N 1
ATOM 744 C CA . LEU A 1 96 ? 11.617 10.258 2.369 1 92.19 96 LEU A CA 1
ATOM 745 C C . LEU A 1 96 ? 11.836 10.188 0.862 1 92.19 96 LEU A C 1
ATOM 747 O O . LEU A 1 96 ? 12.516 11.047 0.292 1 92.19 96 LEU A O 1
ATOM 751 N N . VAL A 1 97 ? 11.266 9.195 0.221 1 91.75 97 VAL A N 1
ATOM 752 C CA . VAL A 1 97 ? 11.5 9 -1.206 1 91.75 97 VAL A CA 1
ATOM 753 C C . VAL A 1 97 ? 10.188 9.125 -1.968 1 91.75 97 VAL A C 1
ATOM 755 O O . VAL A 1 97 ? 9.156 8.594 -1.537 1 91.75 97 VAL A O 1
ATOM 758 N N . SER A 1 98 ? 10.227 9.883 -3.066 1 92.94 98 SER A N 1
ATOM 759 C CA . SER A 1 98 ? 9.062 10.008 -3.945 1 92.94 98 SER A CA 1
ATOM 760 C C . SER A 1 98 ? 8.961 8.812 -4.891 1 92.94 98 SER A C 1
ATOM 762 O O . SER A 1 98 ? 9.25 8.93 -6.082 1 92.94 98 SER A O 1
ATOM 764 N N . ASN A 1 99 ? 8.375 7.742 -4.418 1 91.12 99 ASN A N 1
ATOM 765 C CA . ASN A 1 99 ? 8.477 6.496 -5.168 1 91.12 99 ASN A CA 1
ATOM 766 C C . ASN A 1 99 ? 7.113 6.02 -5.652 1 91.12 99 ASN A C 1
ATOM 768 O O . ASN A 1 99 ? 6.918 4.828 -5.898 1 91.12 99 ASN A O 1
ATOM 772 N N . ASP A 1 100 ? 6.121 6.84 -5.676 1 93.19 100 ASP A N 1
ATOM 773 C CA . ASP A 1 100 ? 4.805 6.582 -6.25 1 93.19 100 ASP A CA 1
ATOM 774 C C . ASP A 1 100 ? 4.125 5.402 -5.566 1 93.19 100 ASP A C 1
ATOM 776 O O . ASP A 1 100 ? 3.43 4.617 -6.211 1 93.19 100 ASP A O 1
ATOM 780 N N . SER A 1 101 ? 4.391 5.191 -4.289 1 94.88 101 SER A N 1
ATOM 781 C CA . SER A 1 101 ? 3.707 4.129 -3.559 1 94.88 101 SER A CA 1
ATOM 782 C C . SER A 1 101 ? 2.26 4.508 -3.258 1 94.88 101 SER A C 1
ATOM 784 O O . SER A 1 101 ? 1.419 3.639 -3.029 1 94.88 101 SER A O 1
ATOM 786 N N . GLY A 1 102 ? 1.999 5.848 -3.213 1 96.25 102 GLY A N 1
ATOM 787 C CA . GLY A 1 102 ? 0.624 6.32 -3.24 1 96.25 102 GLY A CA 1
ATOM 788 C C . GLY A 1 102 ? 0.074 6.633 -1.86 1 96.25 102 GLY A C 1
ATOM 789 O O . GLY A 1 102 ? 0.714 6.336 -0.85 1 96.25 102 GLY A O 1
ATOM 790 N N . VAL A 1 103 ? -1.062 7.242 -1.823 1 97.06 103 VAL A N 1
ATOM 791 C CA . VAL A 1 103 ? -1.812 7.551 -0.61 1 97.06 103 VAL A CA 1
ATOM 792 C C . VAL A 1 103 ? -3.02 6.625 -0.501 1 97.06 103 VAL A C 1
ATOM 794 O O . VAL A 1 103 ? -3.441 6.023 -1.493 1 97.06 103 VAL A O 1
ATOM 797 N N . ARG A 1 104 ? -3.504 6.469 0.728 1 95.19 104 ARG A N 1
ATOM 798 C CA . ARG A 1 104 ? -4.691 5.645 0.912 1 95.19 104 ARG A CA 1
ATOM 799 C C . ARG A 1 104 ? -5.953 6.5 0.952 1 95.19 104 ARG A C 1
ATOM 801 O O . ARG A 1 104 ? -6.016 7.488 1.688 1 95.19 104 ARG A O 1
ATOM 808 N N . LEU A 1 105 ? -6.84 6.188 0.104 1 92.94 105 LEU A N 1
ATOM 809 C CA . LEU A 1 105 ? -8.164 6.801 0.1 1 92.94 105 LEU A CA 1
ATOM 810 C C . LEU A 1 105 ? -9.188 5.895 0.783 1 92.94 105 LEU A C 1
ATOM 812 O O . LEU A 1 105 ? -9.305 4.715 0.437 1 92.94 105 LEU A O 1
ATOM 816 N N . VAL A 1 106 ? -9.859 6.465 1.724 1 91 106 VAL A N 1
ATOM 817 C CA . VAL A 1 106 ? -10.828 5.719 2.521 1 91 106 VAL A CA 1
ATOM 818 C C . VAL A 1 106 ? -12.234 6.273 2.285 1 91 106 VAL A C 1
ATOM 820 O O . VAL A 1 106 ? -12.445 7.488 2.357 1 91 106 VAL A O 1
ATOM 823 N N . GLU A 1 107 ? -13.094 5.414 1.995 1 88 107 GLU A N 1
ATOM 824 C CA . GLU A 1 107 ? -14.5 5.773 1.898 1 88 107 GLU A CA 1
ATOM 825 C C . GLU A 1 107 ? -15.289 5.238 3.092 1 88 107 GLU A C 1
ATOM 827 O O . GLU A 1 107 ? -15.172 4.066 3.447 1 88 107 GLU A O 1
ATOM 832 N N . ALA A 1 108 ? -16.062 6.125 3.656 1 88.94 108 ALA A N 1
ATOM 833 C CA . ALA A 1 108 ? -16.797 5.73 4.848 1 88.94 108 ALA A CA 1
ATOM 834 C C . ALA A 1 108 ? -18.172 6.398 4.883 1 88.94 108 ALA A C 1
ATOM 836 O O . ALA A 1 108 ? -18.469 7.285 4.078 1 88.94 108 ALA A O 1
ATOM 837 N N . ARG A 1 109 ? -19.047 5.883 5.781 1 90.31 109 ARG A N 1
ATOM 838 C CA . ARG A 1 109 ? -20.359 6.477 6.027 1 90.31 109 ARG A CA 1
ATOM 839 C C . ARG A 1 109 ? -20.688 6.465 7.516 1 90.31 109 ARG A C 1
ATOM 841 O O . ARG A 1 109 ? -20.141 5.66 8.273 1 90.31 109 ARG A O 1
ATOM 848 N N . ILE A 1 110 ? -21.438 7.395 7.863 1 91.19 110 ILE A N 1
ATOM 849 C CA . ILE A 1 110 ? -21.953 7.477 9.227 1 91.19 110 ILE A CA 1
ATOM 850 C C . ILE A 1 110 ? -23.469 7.645 9.195 1 91.19 110 ILE A C 1
ATOM 852 O O . ILE A 1 110 ? -24 8.383 8.359 1 91.19 110 ILE A O 1
ATOM 856 N N . ALA A 1 111 ? -24.188 6.859 9.992 1 90.62 111 ALA A N 1
ATOM 857 C CA . ALA A 1 111 ? -25.656 6.891 10.023 1 90.62 111 ALA A CA 1
ATOM 858 C C . ALA A 1 111 ? -26.156 8.047 10.875 1 90.62 111 ALA A C 1
ATOM 860 O O . ALA A 1 111 ? -27.031 7.863 11.734 1 90.62 111 ALA A O 1
ATOM 861 N N . LEU A 1 112 ? -25.609 9.18 10.773 1 95.06 112 LEU A N 1
ATOM 862 C CA . LEU A 1 112 ? -26.016 10.422 11.43 1 95.06 112 LEU A CA 1
ATOM 863 C C . LEU A 1 112 ? -26 11.586 10.438 1 95.06 112 LEU A C 1
ATOM 865 O O . LEU A 1 112 ? -25.297 11.539 9.43 1 95.06 112 LEU A O 1
ATOM 869 N N . ARG A 1 113 ? -26.828 12.484 10.727 1 94.75 113 ARG A N 1
ATOM 870 C CA . ARG A 1 113 ? -26.719 13.766 10.039 1 94.75 113 ARG A CA 1
ATOM 871 C C . ARG A 1 113 ? -25.547 14.578 10.594 1 94.75 113 ARG A C 1
ATOM 873 O O . ARG A 1 113 ? -25.125 14.367 11.727 1 94.75 113 ARG A O 1
ATOM 880 N N . LEU A 1 114 ? -25.109 15.516 9.758 1 94.38 114 LEU A N 1
ATOM 881 C CA . LEU A 1 114 ? -23.969 16.328 10.172 1 94.38 114 LEU A CA 1
ATOM 882 C C . LEU A 1 114 ? -24.297 17.125 11.43 1 94.38 114 LEU A C 1
ATOM 884 O O . LEU A 1 114 ? -23.453 17.234 12.336 1 94.38 114 LEU A O 1
ATOM 888 N N . ASP A 1 115 ? -25.5 17.656 11.531 1 94.5 115 ASP A N 1
ATOM 889 C CA . ASP A 1 115 ? -25.906 18.438 12.703 1 94.5 115 ASP A CA 1
ATOM 890 C C . ASP A 1 115 ? -26.031 17.547 13.938 1 94.5 115 ASP A C 1
ATOM 892 O O . ASP A 1 115 ? -25.703 17.969 15.047 1 94.5 115 ASP A O 1
ATOM 896 N N . GLU A 1 116 ? -26.5 16.328 13.695 1 95.44 116 GLU A N 1
ATOM 897 C CA . GLU A 1 116 ? -26.562 15.367 14.797 1 95.44 116 GLU A CA 1
ATOM 898 C C . GLU A 1 116 ? -25.172 15 15.297 1 95.44 116 GLU A C 1
ATOM 900 O O . GLU A 1 116 ? -24.953 14.891 16.5 1 95.44 116 GLU A O 1
ATOM 905 N N . PHE A 1 117 ? -24.312 14.812 14.391 1 94.69 117 PHE A N 1
ATOM 906 C CA . PHE A 1 117 ? -22.938 14.508 14.734 1 94.69 117 PHE A CA 1
ATOM 907 C C . PHE A 1 117 ? -22.312 15.641 15.547 1 94.69 117 PHE A C 1
ATOM 909 O O . PHE A 1 117 ? -21.625 15.398 16.531 1 94.69 117 PHE A O 1
ATOM 916 N N . GLY A 1 118 ? -22.531 16.875 15.133 1 92.56 118 GLY A N 1
ATOM 917 C CA . GLY A 1 118 ? -22.016 18.047 15.828 1 92.56 118 GLY A CA 1
ATOM 918 C C . GLY A 1 118 ? -22.562 18.172 17.234 1 92.56 118 GLY A C 1
ATOM 919 O O . GLY A 1 118 ? -21.938 18.828 18.078 1 92.56 118 GLY A O 1
ATOM 920 N N . GLY A 1 119 ? -23.656 17.547 17.5 1 92.5 119 GLY A N 1
ATOM 921 C CA . GLY A 1 119 ? -24.312 17.672 18.797 1 92.5 119 GLY A CA 1
ATOM 922 C C . GLY A 1 119 ? -23.953 16.547 19.75 1 92.5 119 GLY A C 1
ATOM 923 O O . GLY A 1 119 ? -24.406 16.531 20.891 1 92.5 119 GLY A O 1
ATOM 924 N N . LEU A 1 120 ? -23.141 15.719 19.312 1 92.81 120 LEU A N 1
ATOM 925 C CA . LEU A 1 120 ? -22.781 14.602 20.172 1 92.81 120 LEU A CA 1
ATOM 926 C C . LEU A 1 120 ? -21.953 15.078 21.375 1 92.81 120 LEU A C 1
ATOM 928 O O . LEU A 1 120 ? -21.109 15.953 21.234 1 92.81 120 LEU A O 1
ATOM 932 N N . ARG A 1 121 ? -22.141 14.516 22.562 1 90.31 121 ARG A N 1
ATOM 933 C CA . ARG A 1 121 ? -21.375 14.844 23.766 1 90.31 121 ARG A CA 1
ATOM 934 C C . ARG A 1 121 ? -19.922 14.422 23.625 1 90.31 121 ARG A C 1
ATOM 936 O O . ARG A 1 121 ? -19.016 15.125 24.062 1 90.31 121 ARG A O 1
ATOM 943 N N . ASN A 1 122 ? -19.719 13.273 23 1 90.12 122 ASN A N 1
ATOM 944 C CA . ASN A 1 122 ? -18.359 12.75 22.812 1 90.12 122 ASN A CA 1
ATOM 945 C C . ASN A 1 122 ? -17.859 13.031 21.406 1 90.12 122 ASN A C 1
ATOM 947 O O . ASN A 1 122 ? -17.172 12.195 20.812 1 90.12 122 ASN A O 1
ATOM 951 N N . LYS A 1 123 ? -18.188 14.172 20.828 1 89.06 123 LYS A N 1
ATOM 952 C CA . LYS A 1 123 ? -17.891 14.523 19.453 1 89.06 123 LYS A CA 1
ATOM 953 C C . LYS A 1 123 ? -16.391 14.484 19.188 1 89.06 123 LYS A C 1
ATOM 955 O O . LYS A 1 123 ? -15.945 14.055 18.125 1 89.06 123 LYS A O 1
ATOM 960 N N . GLU A 1 124 ? -15.617 14.914 20.156 1 86.75 124 GLU A N 1
ATOM 961 C CA . GLU A 1 124 ? -14.172 14.977 19.984 1 86.75 124 GLU A CA 1
ATOM 962 C C . GLU A 1 124 ? -13.578 13.586 19.781 1 86.75 124 GLU A C 1
ATOM 964 O O . GLU A 1 124 ? -12.664 13.398 18.984 1 86.75 124 GLU A O 1
ATOM 969 N N . GLU A 1 125 ? -14.102 12.68 20.453 1 86.31 125 GLU A N 1
ATOM 970 C CA . GLU A 1 125 ? -13.648 11.297 20.312 1 86.31 125 GLU A CA 1
ATOM 971 C C . GLU A 1 125 ? -14.148 10.695 19 1 86.31 125 GLU A C 1
ATOM 973 O O . GLU A 1 125 ? -13.414 9.961 18.328 1 86.31 125 GLU A O 1
ATOM 978 N N . GLU A 1 126 ? -15.375 11.016 18.656 1 89.06 126 GLU A N 1
ATOM 979 C CA . GLU A 1 126 ? -15.977 10.461 17.453 1 89.06 126 GLU A CA 1
ATOM 980 C C . GLU A 1 126 ? -15.32 11.023 16.203 1 89.06 126 GLU A C 1
ATOM 982 O O . GLU A 1 126 ? -15.234 10.344 15.172 1 89.06 126 GLU A O 1
ATOM 987 N N . ARG A 1 127 ? -14.828 12.242 16.312 1 91.88 127 ARG A N 1
ATOM 988 C CA . ARG A 1 127 ? -14.156 12.891 15.195 1 91.88 127 ARG A CA 1
ATOM 989 C C . ARG A 1 127 ? -12.93 12.094 14.766 1 91.88 127 ARG A C 1
ATOM 991 O O . ARG A 1 127 ? -12.539 12.125 13.594 1 91.88 127 ARG A O 1
ATOM 998 N N . LYS A 1 128 ? -12.375 11.375 15.695 1 91.44 128 LYS A N 1
ATOM 999 C CA . LYS A 1 128 ? -11.172 10.602 15.398 1 91.44 128 LYS A CA 1
ATOM 1000 C C . LYS A 1 128 ? -11.461 9.508 14.375 1 91.44 128 LYS A C 1
ATOM 1002 O O . LYS A 1 128 ? -10.555 9.047 13.672 1 91.44 128 LYS A O 1
ATOM 1007 N N . GLN A 1 129 ? -12.703 9.117 14.266 1 92.19 129 GLN A N 1
ATOM 1008 C CA . GLN A 1 129 ? -13.094 8.086 13.305 1 92.19 129 GLN A CA 1
ATOM 1009 C C . GLN A 1 129 ? -13.195 8.656 11.898 1 92.19 129 GLN A C 1
ATOM 1011 O O . GLN A 1 129 ? -13.281 7.902 10.922 1 92.19 129 GLN A O 1
ATOM 1016 N N . LEU A 1 130 ? -13.156 10 11.773 1 94.88 130 LEU A N 1
ATOM 1017 C CA . LEU A 1 130 ? -13.266 10.648 10.469 1 94.88 130 LEU A CA 1
ATOM 1018 C C . LEU A 1 130 ? -11.883 10.812 9.836 1 94.88 130 LEU A C 1
ATOM 1020 O O . LEU A 1 130 ? -11.773 11.312 8.711 1 94.88 130 LEU A O 1
ATOM 1024 N N . VAL A 1 131 ? -10.852 10.375 10.578 1 95.5 131 VAL A N 1
ATOM 1025 C CA . VAL A 1 131 ? -9.477 10.492 10.102 1 95.5 131 VAL A CA 1
ATOM 1026 C C . VAL A 1 131 ? -8.742 9.172 10.32 1 95.5 131 VAL A C 1
ATOM 1028 O O . VAL A 1 131 ? -7.914 9.062 11.234 1 95.5 131 VAL A O 1
ATOM 1031 N N . TYR A 1 132 ? -8.914 8.273 9.383 1 92.31 132 TYR A N 1
ATOM 1032 C CA . TYR A 1 132 ? -8.273 6.969 9.484 1 92.31 132 TYR A CA 1
ATOM 1033 C C . TYR A 1 132 ? -6.758 7.102 9.492 1 92.31 132 TYR A C 1
ATOM 1035 O O . TYR A 1 132 ? -6.199 7.93 8.766 1 92.31 132 TYR A O 1
ATOM 1043 N N . TRP A 1 133 ? -6.148 6.289 10.359 1 91.5 133 TRP A N 1
ATOM 1044 C CA . TRP A 1 133 ? -4.691 6.281 10.438 1 91.5 133 TRP A CA 1
ATOM 1045 C C . TRP A 1 133 ? -4.18 4.926 10.914 1 91.5 133 TRP A C 1
ATOM 1047 O O . TRP A 1 133 ? -4.715 4.352 11.859 1 91.5 133 TRP A O 1
ATOM 1057 N N . LYS A 1 134 ? -3.266 4.453 10.227 1 88.19 134 LYS A N 1
ATOM 1058 C CA . LYS A 1 134 ? -2.494 3.309 10.703 1 88.19 134 LYS A CA 1
ATOM 1059 C C . LYS A 1 134 ? -1.048 3.699 10.992 1 88.19 134 LYS A C 1
ATOM 1061 O O . LYS A 1 134 ? -0.372 4.273 10.133 1 88.19 134 LYS A O 1
ATOM 1066 N N . SER A 1 135 ? -0.616 3.305 12.164 1 85.94 135 SER A N 1
ATOM 1067 C CA . SER A 1 135 ? 0.727 3.686 12.586 1 85.94 135 SER A CA 1
ATOM 1068 C C . SER A 1 135 ? 1.782 3.152 11.625 1 85.94 135 SER A C 1
ATOM 1070 O O . SER A 1 135 ? 1.657 2.039 11.109 1 85.94 135 SER A O 1
ATOM 1072 N N . ILE A 1 136 ? 2.783 3.951 11.477 1 90.25 136 ILE A N 1
ATOM 1073 C CA . ILE A 1 136 ? 3.9 3.568 10.617 1 90.25 136 ILE A CA 1
ATOM 1074 C C . ILE A 1 136 ? 4.688 2.436 11.273 1 90.25 136 ILE A C 1
ATOM 1076 O O . ILE A 1 136 ? 4.98 2.484 12.469 1 90.25 136 ILE A O 1
ATOM 1080 N N . ASP A 1 137 ? 4.918 1.435 10.508 1 84.56 137 ASP A N 1
ATOM 1081 C CA . ASP A 1 137 ? 5.746 0.329 10.977 1 84.56 137 ASP A CA 1
ATOM 1082 C C . ASP A 1 137 ? 7.215 0.741 11.055 1 84.56 137 ASP A C 1
ATOM 1084 O O . ASP A 1 137 ? 7.859 0.961 10.023 1 84.56 137 ASP A O 1
ATOM 1088 N N . ASP A 1 138 ? 7.812 0.698 12.203 1 82.94 138 ASP A N 1
ATOM 1089 C CA . ASP A 1 138 ? 9.172 1.182 12.398 1 82.94 138 ASP A CA 1
ATOM 1090 C C . ASP A 1 138 ? 10.195 0.214 11.797 1 82.94 138 ASP A C 1
ATOM 1092 O O . ASP A 1 138 ? 11.32 0.602 11.492 1 82.94 138 ASP A O 1
ATOM 1096 N N . GLN A 1 139 ? 9.797 -1.019 11.656 1 77.88 139 GLN A N 1
ATOM 1097 C CA . GLN A 1 139 ? 10.711 -2.014 11.117 1 77.88 139 GLN A CA 1
ATOM 1098 C C . GLN A 1 139 ? 10.656 -2.043 9.586 1 77.88 139 GLN A C 1
ATOM 1100 O O . GLN A 1 139 ? 11.648 -2.373 8.93 1 77.88 139 GLN A O 1
ATOM 1105 N N . ASP A 1 140 ? 9.484 -1.682 9.086 1 81.81 140 ASP A N 1
ATOM 1106 C CA . ASP A 1 140 ? 9.305 -1.718 7.641 1 81.81 140 ASP A CA 1
ATOM 1107 C C . ASP A 1 140 ? 8.508 -0.509 7.152 1 81.81 140 ASP A C 1
ATOM 1109 O O . ASP A 1 140 ? 7.402 -0.657 6.629 1 81.81 140 ASP A O 1
ATOM 1113 N N . THR A 1 141 ? 9.203 0.594 7.156 1 87.69 141 THR A N 1
ATOM 1114 C CA . THR A 1 141 ? 8.539 1.868 6.902 1 87.69 141 THR A CA 1
ATOM 1115 C C . THR A 1 141 ? 8.102 1.97 5.441 1 87.69 141 THR A C 1
ATOM 1117 O O . THR A 1 141 ? 7.184 2.719 5.113 1 87.69 141 THR A O 1
ATOM 1120 N N . GLN A 1 142 ? 8.672 1.182 4.551 1 85.5 142 GLN A N 1
ATOM 1121 C CA . GLN A 1 142 ? 8.391 1.301 3.123 1 85.5 142 GLN A CA 1
ATOM 1122 C C . GLN A 1 142 ? 6.977 0.82 2.801 1 85.5 142 GLN A C 1
ATOM 1124 O O . GLN A 1 142 ? 6.438 1.133 1.736 1 85.5 142 GLN A O 1
ATOM 1129 N N . PHE A 1 143 ? 6.348 0.113 3.725 1 87.69 143 PHE A N 1
ATOM 1130 C CA . PHE A 1 143 ? 5.023 -0.443 3.467 1 87.69 143 PHE A CA 1
ATOM 1131 C C . PHE A 1 143 ? 3.949 0.361 4.188 1 87.69 143 PHE A C 1
ATOM 1133 O O . PHE A 1 143 ? 2.771 -0 4.156 1 87.69 143 PHE A O 1
ATOM 1140 N N . SER A 1 144 ? 4.371 1.436 4.789 1 92.5 144 SER A N 1
ATOM 1141 C CA . SER A 1 144 ? 3.41 2.246 5.527 1 92.5 144 SER A CA 1
ATOM 1142 C C . SER A 1 144 ? 3.068 3.527 4.773 1 92.5 144 SER A C 1
ATOM 1144 O O . SER A 1 144 ? 3.93 4.387 4.578 1 92.5 144 SER A O 1
ATOM 1146 N N . PRO A 1 145 ? 1.791 3.664 4.34 1 95.31 145 PRO A N 1
ATOM 1147 C CA . PRO A 1 145 ? 1.391 4.953 3.773 1 95.31 145 PRO A CA 1
ATOM 1148 C C . PRO A 1 145 ? 1.585 6.113 4.75 1 95.31 145 PRO A C 1
ATOM 1150 O O . PRO A 1 145 ? 1.409 5.945 5.957 1 95.31 145 PRO A O 1
ATOM 1153 N N . LEU A 1 146 ? 1.91 7.254 4.176 1 97.25 146 LEU A N 1
ATOM 1154 C CA . LEU A 1 146 ? 2.217 8.391 5.035 1 97.25 146 LEU A CA 1
ATOM 1155 C C . LEU A 1 146 ? 1.072 9.398 5.031 1 97.25 146 LEU A C 1
ATOM 1157 O O . LEU A 1 146 ? 1.113 10.398 5.754 1 97.25 146 LEU A O 1
ATOM 1161 N N . MET A 1 147 ? 0.136 9.148 4.23 1 97.5 147 MET A N 1
ATOM 1162 C CA . MET A 1 147 ? -1.015 10.039 4.145 1 97.5 147 MET A CA 1
ATOM 1163 C C . MET A 1 147 ? -2.289 9.258 3.84 1 97.5 147 MET A C 1
ATOM 1165 O O . MET A 1 147 ? -2.283 8.352 3.004 1 97.5 147 MET A O 1
ATOM 1169 N N . TYR A 1 148 ? -3.344 9.586 4.543 1 96.5 148 TYR A N 1
ATOM 1170 C CA . TYR A 1 148 ? -4.68 9.039 4.336 1 96.5 148 TYR A CA 1
ATOM 1171 C C . TYR A 1 148 ? -5.688 10.156 4.074 1 96.5 148 TYR A C 1
ATOM 1173 O O . TYR A 1 148 ? -5.637 11.211 4.711 1 96.5 148 TYR A O 1
ATOM 1181 N N . ILE A 1 149 ? -6.5 9.938 3.119 1 95.62 149 ILE A N 1
ATOM 1182 C CA . ILE A 1 149 ? -7.637 10.812 2.836 1 95.62 149 ILE A CA 1
ATOM 1183 C C . ILE A 1 149 ? -8.938 10.023 2.99 1 95.62 149 ILE A C 1
ATOM 1185 O O . ILE A 1 149 ? -9.133 9 2.338 1 95.62 149 ILE A O 1
ATOM 1189 N N . GLN A 1 150 ? -9.781 10.5 3.838 1 93.69 150 GLN A N 1
ATOM 1190 C CA . GLN A 1 150 ? -11.039 9.805 4.098 1 93.69 150 GLN A CA 1
ATOM 1191 C C . GLN A 1 150 ? -12.234 10.672 3.719 1 93.69 150 GLN A C 1
ATOM 1193 O O . GLN A 1 150 ? -12.297 11.844 4.09 1 93.69 150 GLN A O 1
ATOM 1198 N N . VAL A 1 151 ? -13.086 10.133 2.908 1 92.19 151 VAL A N 1
ATOM 1199 C CA . VAL A 1 151 ? -14.367 10.773 2.617 1 92.19 151 VAL A CA 1
ATOM 1200 C C . VAL A 1 151 ? -15.484 10.039 3.35 1 92.19 151 VAL A C 1
ATOM 1202 O O . VAL A 1 151 ? -15.727 8.852 3.104 1 92.19 151 VAL A O 1
ATOM 1205 N N . THR A 1 152 ? -16.125 10.711 4.289 1 92.81 152 THR A N 1
ATOM 1206 C CA . THR A 1 152 ? -17.203 10.133 5.078 1 92.81 152 THR A CA 1
ATOM 1207 C C . THR A 1 152 ? -18.547 10.789 4.73 1 92.81 152 THR A C 1
ATOM 1209 O O . THR A 1 152 ? -18.688 12.008 4.84 1 92.81 152 THR A O 1
ATOM 1212 N N . ASN A 1 153 ? -19.5 9.953 4.367 1 91.12 153 ASN A N 1
ATOM 1213 C CA . ASN A 1 153 ? -20.812 10.445 3.986 1 91.12 153 ASN A CA 1
ATOM 1214 C C . ASN A 1 153 ? -21.781 10.406 5.164 1 91.12 153 ASN A C 1
ATOM 1216 O O . ASN A 1 153 ? -21.875 9.406 5.875 1 91.12 153 ASN A O 1
ATOM 1220 N N . PHE A 1 154 ? -22.5 11.484 5.277 1 93 154 PHE A N 1
ATOM 1221 C CA . PHE A 1 154 ? -23.547 11.57 6.293 1 93 154 PHE A CA 1
ATOM 1222 C C . PHE A 1 154 ? -24.906 11.25 5.695 1 93 154 PHE A C 1
ATOM 1224 O O . PHE A 1 154 ? -25.078 11.266 4.473 1 93 154 PHE A O 1
ATOM 1231 N N . LYS A 1 155 ? -25.891 11 6.492 1 90.5 155 LYS A N 1
ATOM 1232 C CA . LYS A 1 155 ? -27.234 10.609 6.062 1 90.5 155 LYS A CA 1
ATOM 1233 C C . LYS A 1 155 ? -27.906 11.742 5.305 1 90.5 155 LYS A C 1
ATOM 1235 O O . LYS A 1 155 ? -28.719 11.5 4.41 1 90.5 155 LYS A O 1
ATOM 1240 N N . CYS A 1 156 ? -27.625 12.953 5.582 1 91.56 156 CYS A N 1
ATOM 1241 C CA . CYS A 1 156 ? -28.312 14.109 5.012 1 91.56 156 CYS A CA 1
ATOM 1242 C C . CYS A 1 156 ? -27.672 14.523 3.691 1 91.56 156 CYS A C 1
ATOM 1244 O O . CYS A 1 156 ? -28.078 15.508 3.08 1 91.56 156 CYS A O 1
ATOM 1246 N N . GLY A 1 157 ? -26.594 13.852 3.35 1 88.44 157 GLY A N 1
ATOM 1247 C CA . GLY A 1 157 ? -25.922 14.188 2.107 1 88.44 157 GLY A CA 1
ATOM 1248 C C . GLY A 1 157 ? -24.672 15.008 2.316 1 88.44 157 GLY A C 1
ATOM 1249 O O . GLY A 1 157 ? -23.844 15.141 1.404 1 88.44 157 GLY A O 1
ATOM 1250 N N . ALA A 1 158 ? -24.547 15.516 3.477 1 93.12 158 ALA A N 1
ATOM 1251 C CA . ALA A 1 158 ? -23.281 16.172 3.826 1 93.12 158 ALA A CA 1
ATOM 1252 C C . ALA A 1 158 ? -22.141 15.18 3.848 1 93.12 158 ALA A C 1
ATOM 1254 O O . ALA A 1 158 ? -22.344 13.969 3.82 1 93.12 158 ALA A O 1
ATOM 1255 N N . TYR A 1 159 ? -20.922 15.695 3.814 1 93.31 159 TYR A N 1
ATOM 1256 C CA . TYR A 1 159 ? -19.766 14.797 3.877 1 93.31 159 TYR A CA 1
ATOM 1257 C C . TYR A 1 159 ? -18.594 15.477 4.555 1 93.31 159 TYR A C 1
ATOM 1259 O O . TYR A 1 159 ? -18.562 16.703 4.699 1 93.31 159 TYR A O 1
ATOM 1267 N N . ALA A 1 160 ? -17.734 14.719 5.074 1 95.12 160 ALA A N 1
ATOM 1268 C CA . ALA A 1 160 ? -16.484 15.188 5.676 1 95.12 160 ALA A CA 1
ATOM 1269 C C . ALA A 1 160 ? -15.281 14.625 4.934 1 95.12 160 ALA A C 1
ATOM 1271 O O . ALA A 1 160 ? -15.281 13.469 4.512 1 95.12 160 ALA A O 1
ATOM 1272 N N . ILE A 1 161 ? -14.297 15.469 4.75 1 95.44 161 ILE A N 1
ATOM 1273 C CA . ILE A 1 161 ? -12.992 15.047 4.258 1 95.44 161 ILE A CA 1
ATOM 1274 C C . ILE A 1 161 ? -11.984 15.055 5.402 1 95.44 161 ILE A C 1
ATOM 1276 O O . ILE A 1 161 ? -11.727 16.109 6.004 1 95.44 161 ILE A O 1
ATOM 1280 N N . GLY A 1 162 ? -11.508 13.906 5.738 1 96.75 162 GLY A N 1
ATOM 1281 C CA . GLY A 1 162 ? -10.5 13.758 6.773 1 96.75 162 GLY A CA 1
ATOM 1282 C C . GLY A 1 162 ? -9.117 13.469 6.223 1 96.75 162 GLY A C 1
ATOM 1283 O O . GLY A 1 162 ? -8.961 12.648 5.316 1 96.75 162 GLY A O 1
ATOM 1284 N N . ILE A 1 163 ? -8.109 14.172 6.789 1 97.12 163 ILE A N 1
ATOM 1285 C CA . ILE A 1 163 ? -6.723 13.984 6.395 1 97.12 163 ILE A CA 1
ATOM 1286 C C . ILE A 1 163 ? -5.898 13.523 7.594 1 97.12 163 ILE A C 1
ATOM 1288 O O . ILE A 1 163 ? -6.004 14.094 8.68 1 97.12 163 ILE A O 1
ATOM 1292 N N . SER A 1 164 ? -5.18 12.5 7.43 1 96.5 164 SER A N 1
ATOM 1293 C CA . SER A 1 164 ? -4.094 12.117 8.328 1 96.5 164 SER A CA 1
ATOM 1294 C C . SER A 1 164 ? -2.762 12.047 7.59 1 96.5 164 SER A C 1
ATOM 1296 O O . SER A 1 164 ? -2.646 11.375 6.562 1 96.5 164 SER A O 1
ATOM 1298 N N . CYS A 1 165 ? -1.814 12.719 8.141 1 96.56 165 CYS A N 1
ATOM 1299 C CA . CYS A 1 165 ? -0.528 12.812 7.457 1 96.56 165 CYS A CA 1
ATOM 1300 C C . CYS A 1 165 ? 0.621 12.805 8.461 1 96.56 165 CYS A C 1
ATOM 1302 O O . CYS A 1 165 ? 0.565 13.5 9.477 1 96.56 165 CYS A O 1
ATOM 1304 N N . SER A 1 166 ? 1.641 11.984 8.148 1 95.69 166 SER A N 1
ATOM 1305 C CA . SER A 1 166 ? 2.834 12.031 8.992 1 95.69 166 SER A CA 1
ATOM 1306 C C . SER A 1 166 ? 3.445 13.43 9 1 95.69 166 SER A C 1
ATOM 1308 O O . SER A 1 166 ? 3.529 14.086 7.957 1 95.69 166 SER A O 1
ATOM 1310 N N . ILE A 1 167 ? 3.92 13.891 10.141 1 93.38 167 ILE A N 1
ATOM 1311 C CA . ILE A 1 167 ? 4.547 15.203 10.234 1 93.38 167 ILE A CA 1
ATOM 1312 C C . ILE A 1 167 ? 5.879 15.195 9.484 1 93.38 167 ILE A C 1
ATOM 1314 O O . ILE A 1 167 ? 6.434 16.25 9.18 1 93.38 167 ILE A O 1
ATOM 1318 N N . LEU A 1 168 ? 6.406 14.039 9.219 1 93.44 168 LEU A N 1
ATOM 1319 C CA . LEU A 1 168 ? 7.656 13.922 8.469 1 93.44 168 LEU A CA 1
ATOM 1320 C C . LEU A 1 168 ? 7.414 14.109 6.977 1 93.44 168 LEU A C 1
ATOM 1322 O O . LEU A 1 168 ? 8.359 14.336 6.215 1 93.44 168 LEU A O 1
ATOM 1326 N N . LEU A 1 169 ? 6.18 14.008 6.586 1 94.56 169 LEU A N 1
ATOM 1327 C CA . LEU A 1 169 ? 5.828 14.102 5.172 1 94.56 169 LEU A CA 1
ATOM 1328 C C . LEU A 1 169 ? 5.582 15.555 4.773 1 94.56 169 LEU A C 1
ATOM 1330 O O . LEU A 1 169 ? 6.133 16.031 3.779 1 94.56 169 LEU A O 1
ATOM 1334 N N . ALA A 1 170 ? 4.738 16.188 5.512 1 92.62 170 ALA A N 1
ATOM 1335 C CA . ALA A 1 170 ? 4.363 17.578 5.207 1 92.62 170 ALA A CA 1
ATOM 1336 C C . ALA A 1 170 ? 3.971 18.328 6.477 1 92.62 170 ALA A C 1
ATOM 1338 O O . ALA A 1 170 ? 3.416 17.734 7.41 1 92.62 170 ALA A O 1
ATOM 1339 N N . ASP A 1 171 ? 4.27 19.594 6.473 1 89.38 171 ASP A N 1
ATOM 1340 C CA . ASP A 1 171 ? 3.768 20.453 7.539 1 89.38 171 ASP A CA 1
ATOM 1341 C C . ASP A 1 171 ? 2.334 20.906 7.258 1 89.38 171 ASP A C 1
ATOM 1343 O O . ASP A 1 171 ? 1.843 20.766 6.137 1 89.38 171 ASP A O 1
ATOM 1347 N N . PRO A 1 172 ? 1.708 21.438 8.234 1 90.62 172 PRO A N 1
ATOM 1348 C CA . PRO A 1 172 ? 0.299 21.812 8.086 1 90.62 172 PRO A CA 1
ATOM 1349 C C . PRO A 1 172 ? 0.072 22.828 6.969 1 90.62 172 PRO A C 1
ATOM 1351 O O . PRO A 1 172 ? -0.937 22.75 6.262 1 90.62 172 PRO A O 1
ATOM 1354 N N . PHE A 1 173 ? 0.919 23.766 6.785 1 87.56 173 PHE A N 1
ATOM 1355 C CA . PHE A 1 173 ? 0.745 24.766 5.742 1 87.56 173 PHE A CA 1
ATOM 1356 C C . PHE A 1 173 ? 0.851 24.141 4.359 1 87.56 173 PHE A C 1
ATOM 1358 O O . PHE A 1 173 ? 0.041 24.438 3.477 1 87.56 173 PHE A O 1
ATOM 1365 N N . SER A 1 174 ? 1.891 23.359 4.211 1 89.62 174 SER A N 1
ATOM 1366 C CA . SER A 1 174 ? 2.062 22.672 2.939 1 89.62 174 SER A CA 1
ATOM 1367 C C . SER A 1 174 ? 0.865 21.781 2.629 1 89.62 174 SER A C 1
ATOM 1369 O O . SER A 1 174 ? 0.439 21.688 1.476 1 89.62 174 SER A O 1
ATOM 1371 N N . MET A 1 175 ? 0.35 21.156 3.609 1 93.31 175 MET A N 1
ATOM 1372 C CA . MET A 1 175 ? -0.812 20.297 3.426 1 93.31 175 MET A CA 1
ATOM 1373 C C . MET A 1 175 ? -2.035 21.109 3.012 1 93.31 175 MET A C 1
ATOM 1375 O O . MET A 1 175 ? -2.768 20.719 2.104 1 93.31 175 MET A O 1
ATOM 1379 N N . SER A 1 176 ? -2.236 22.203 3.66 1 91.94 176 SER A N 1
ATOM 1380 C CA . SER A 1 176 ? -3.357 23.078 3.299 1 91.94 176 SER A CA 1
ATOM 1381 C C . SER A 1 176 ? -3.23 23.578 1.863 1 91.94 176 SER A C 1
ATOM 1383 O O . SER A 1 176 ? -4.223 23.641 1.133 1 91.94 176 SER A O 1
ATOM 1385 N N . SER A 1 177 ? -2.051 23.938 1.502 1 93 177 SER A N 1
ATOM 1386 C CA . SER A 1 177 ? -1.805 24.391 0.136 1 93 177 SER A CA 1
ATOM 1387 C C . SER A 1 177 ? -2.092 23.281 -0.872 1 93 177 SER A C 1
ATOM 1389 O O . SER A 1 177 ? -2.66 23.547 -1.937 1 93 177 SER A O 1
ATOM 1391 N N . PHE A 1 178 ? -1.649 22.172 -0.559 1 96.19 178 PHE A N 1
ATOM 1392 C CA . PHE A 1 178 ? -1.92 21.016 -1.418 1 96.19 178 PHE A CA 1
ATOM 1393 C C . PHE A 1 178 ? -3.42 20.812 -1.578 1 96.19 178 PHE A C 1
ATOM 1395 O O . PHE A 1 178 ? -3.904 20.578 -2.688 1 96.19 178 PHE A O 1
ATOM 1402 N N . LEU A 1 179 ? -4.148 20.828 -0.493 1 96.06 179 LEU A N 1
ATOM 1403 C CA . LEU A 1 179 ? -5.586 20.594 -0.529 1 96.06 179 LEU A CA 1
ATOM 1404 C C . LEU A 1 179 ? -6.297 21.656 -1.349 1 96.06 179 LEU A C 1
ATOM 1406 O O . LEU A 1 179 ? -7.258 21.359 -2.066 1 96.06 179 LEU A O 1
ATOM 1410 N N . LYS A 1 180 ? -5.844 22.828 -1.228 1 94.62 180 LYS A N 1
ATOM 1411 C CA . LYS A 1 180 ? -6.406 23.906 -2.047 1 94.62 180 LYS A CA 1
ATOM 1412 C C . LYS A 1 180 ? -6.184 23.641 -3.533 1 94.62 180 LYS A C 1
ATOM 1414 O O . LYS A 1 180 ? -7.109 23.766 -4.34 1 94.62 180 LYS A O 1
ATOM 1419 N N . ARG A 1 181 ? -4.965 23.312 -3.848 1 96.19 181 ARG A N 1
ATOM 1420 C CA . ARG A 1 181 ? -4.648 22.984 -5.234 1 96.19 181 ARG A CA 1
ATOM 1421 C C . ARG A 1 181 ? -5.492 21.812 -5.723 1 96.19 181 ARG A C 1
ATOM 1423 O O . ARG A 1 181 ? -6.023 21.844 -6.836 1 96.19 181 ARG A O 1
ATOM 1430 N N . TRP A 1 182 ? -5.57 20.844 -4.93 1 95.88 182 TRP A N 1
ATOM 1431 C CA . TRP A 1 182 ? -6.391 19.688 -5.266 1 95.88 182 TRP A CA 1
ATOM 1432 C C . TRP A 1 182 ? -7.84 20.109 -5.504 1 95.88 182 TRP A C 1
ATOM 1434 O O . TRP A 1 182 ? -8.469 19.641 -6.461 1 95.88 182 TRP A O 1
ATOM 1444 N N . SER A 1 183 ? -8.383 20.875 -4.609 1 93.75 183 SER A N 1
ATOM 1445 C CA . SER A 1 183 ? -9.773 21.297 -4.754 1 93.75 183 SER A CA 1
ATOM 1446 C C . SER A 1 183 ? -10 22.016 -6.082 1 93.75 183 SER A C 1
ATOM 1448 O O . SER A 1 183 ? -11.047 21.844 -6.715 1 93.75 183 SER A O 1
ATOM 1450 N N . GLU A 1 184 ? -9.062 22.781 -6.52 1 94.19 184 GLU A N 1
ATOM 1451 C CA . GLU A 1 184 ? -9.141 23.453 -7.82 1 94.19 184 GLU A CA 1
ATOM 1452 C C . GLU A 1 184 ? -9.156 22.422 -8.953 1 94.19 184 GLU A C 1
ATOM 1454 O O . GLU A 1 184 ? -9.961 22.531 -9.883 1 94.19 184 GLU A O 1
ATOM 1459 N N . ILE A 1 185 ? -8.281 21.531 -8.883 1 93.88 185 ILE A N 1
ATOM 1460 C CA . ILE A 1 185 ? -8.195 20.484 -9.891 1 93.88 185 ILE A CA 1
ATOM 1461 C C . ILE A 1 185 ? -9.508 19.703 -9.93 1 93.88 185 ILE A C 1
ATOM 1463 O O . ILE A 1 185 ? -10.047 19.438 -11.008 1 93.88 185 ILE A O 1
ATOM 1467 N N . HIS A 1 186 ? -9.953 19.375 -8.781 1 90.69 186 HIS A N 1
ATOM 1468 C CA . HIS A 1 186 ? -11.18 18.594 -8.641 1 90.69 186 HIS A CA 1
ATOM 1469 C C . HIS A 1 186 ? -12.367 19.328 -9.266 1 90.69 186 HIS A C 1
ATOM 1471 O O . HIS A 1 186 ? -13.125 18.734 -10.047 1 90.69 186 HIS A O 1
ATOM 1477 N N . MET A 1 187 ? -12.508 20.531 -8.977 1 88.38 187 MET A N 1
ATOM 1478 C CA . MET A 1 187 ? -13.617 21.312 -9.5 1 88.38 187 MET A CA 1
ATOM 1479 C C . MET A 1 187 ? -13.531 21.422 -11.023 1 88.38 187 MET A C 1
ATOM 1481 O O . MET A 1 187 ? -14.555 21.344 -11.711 1 88.38 187 MET A O 1
ATOM 1485 N N . ASN A 1 188 ? -12.375 21.625 -11.5 1 87.94 188 ASN A N 1
ATOM 1486 C CA . ASN A 1 188 ? -12.195 21.703 -12.945 1 87.94 188 ASN A CA 1
ATOM 1487 C C . ASN A 1 188 ? -12.547 20.391 -13.633 1 87.94 188 ASN A C 1
ATOM 1489 O O . ASN A 1 188 ? -13.188 20.391 -14.695 1 87.94 188 ASN A O 1
ATOM 1493 N N . LEU A 1 189 ? -12.125 19.344 -13.031 1 83.81 189 LEU A N 1
ATOM 1494 C CA . LEU A 1 189 ? -12.406 18.016 -13.586 1 83.81 189 LEU A CA 1
ATOM 1495 C C . LEU A 1 189 ? -13.906 17.75 -13.609 1 83.81 189 LEU A C 1
ATOM 1497 O O . LEU A 1 189 ? -14.438 17.25 -14.602 1 83.81 189 LEU A O 1
ATOM 1501 N N . VAL A 1 190 ? -14.562 17.969 -12.539 1 79.88 190 VAL A N 1
ATOM 1502 C CA . VAL A 1 190 ? -16 17.734 -12.422 1 79.88 190 VAL A CA 1
ATOM 1503 C C . VAL A 1 190 ? -16.75 18.609 -13.422 1 79.88 190 VAL A C 1
ATOM 1505 O O . VAL A 1 190 ? -17.672 18.125 -14.094 1 79.88 190 VAL A O 1
ATOM 1508 N N . THR A 1 191 ? -16.344 19.812 -13.508 1 78.5 191 THR A N 1
ATOM 1509 C CA . THR A 1 191 ? -16.984 20.734 -14.438 1 78.5 191 THR A CA 1
ATOM 1510 C C . THR A 1 191 ? -16.812 20.266 -15.875 1 78.5 191 THR A C 1
ATOM 1512 O O . THR A 1 191 ? -17.766 20.281 -16.656 1 78.5 191 THR A O 1
ATOM 1515 N N . GLU A 1 192 ? -15.656 19.828 -16.219 1 76.88 192 GLU A N 1
ATOM 1516 C CA . GLU A 1 192 ? -15.383 19.344 -17.562 1 76.88 192 GLU A CA 1
ATOM 1517 C C . GLU A 1 192 ? -16.141 18.062 -17.859 1 76.88 192 GLU A C 1
ATOM 1519 O O . GLU A 1 192 ? -16.656 17.875 -18.969 1 76.88 192 GLU A O 1
ATOM 1524 N N . SER A 1 193 ? -16.094 17.172 -16.953 1 69.62 193 SER A N 1
ATOM 1525 C CA . SER A 1 193 ? -16.766 15.883 -17.141 1 69.62 193 SER A CA 1
ATOM 1526 C C . SER A 1 193 ? -18.266 16.078 -17.297 1 69.62 193 SER A C 1
ATOM 1528 O O . SER A 1 193 ? -18.906 15.391 -18.109 1 69.62 193 SER A O 1
ATOM 1530 N N . LEU A 1 194 ? -18.781 16.812 -16.438 1 63.53 194 LEU A N 1
ATOM 1531 C CA . LEU A 1 194 ? -20.203 17.109 -16.531 1 63.53 194 LEU A CA 1
ATOM 1532 C C . LEU A 1 194 ? -20.547 17.734 -17.875 1 63.53 194 LEU A C 1
ATOM 1534 O O . LEU A 1 194 ? -21.609 17.469 -18.438 1 63.53 194 LEU A O 1
ATOM 1538 N N . SER A 1 195 ? -19.641 18.406 -18.266 1 59.94 195 SER A N 1
ATOM 1539 C CA . SER A 1 195 ? -19.875 19.031 -19.562 1 59.94 195 SER A CA 1
ATOM 1540 C C . SER A 1 195 ? -19.828 18 -20.688 1 59.94 195 SER A C 1
ATOM 1542 O O . SER A 1 195 ? -20.531 18.141 -21.688 1 59.94 195 SER A O 1
ATOM 1544 N N . GLN A 1 196 ? -19 16.984 -20.531 1 54.34 196 GLN A N 1
ATOM 1545 C CA . GLN A 1 196 ? -18.828 15.977 -21.578 1 54.34 196 GLN A CA 1
ATOM 1546 C C . GLN A 1 196 ? -19.75 14.781 -21.328 1 54.34 196 GLN A C 1
ATOM 1548 O O . GLN A 1 196 ? -19.75 13.828 -22.109 1 54.34 196 GLN A O 1
ATOM 1553 N N . LYS A 1 197 ? -20.625 14.789 -20.547 1 54 197 LYS A N 1
ATOM 1554 C CA . LYS A 1 197 ? -21.547 13.711 -20.203 1 54 197 LYS A CA 1
ATOM 1555 C C . LYS A 1 197 ? -20.781 12.398 -19.984 1 54 197 LYS A C 1
ATOM 1557 O O . LYS A 1 197 ? -21.188 11.352 -20.484 1 54 197 LYS A O 1
ATOM 1562 N N . LEU A 1 198 ? -19.594 12.523 -19.766 1 49.81 198 LEU A N 1
ATOM 1563 C CA . LEU A 1 198 ? -18.828 11.297 -19.531 1 49.81 198 LEU A CA 1
ATOM 1564 C C . LEU A 1 198 ? -19.453 10.484 -18.391 1 49.81 198 LEU A C 1
ATOM 1566 O O . LEU A 1 198 ? -19.906 11.047 -17.391 1 49.81 198 LEU A O 1
ATOM 1570 N N . PRO A 1 199 ? -19.922 9.25 -18.859 1 40.91 199 PRO A N 1
ATOM 1571 C CA . PRO A 1 199 ? -20.516 8.383 -17.844 1 40.91 199 PRO A CA 1
ATOM 1572 C C . PRO A 1 199 ? -19.781 8.469 -16.5 1 40.91 199 PRO A C 1
ATOM 1574 O O . PRO A 1 199 ? -18.562 8.562 -16.469 1 40.91 199 PRO A O 1
ATOM 1577 N N . LEU A 1 200 ? -20.469 9.148 -15.664 1 40.53 200 LEU A N 1
ATOM 1578 C CA . LEU A 1 200 ? -20.031 9.102 -14.266 1 40.53 200 LEU A CA 1
ATOM 1579 C C . LEU A 1 200 ? -19.516 7.711 -13.898 1 40.53 200 LEU A C 1
ATOM 1581 O O . LEU A 1 200 ? -20.312 6.777 -13.742 1 40.53 200 LEU A O 1
ATOM 1585 N N . PHE A 1 201 ? -18.734 7.172 -14.789 1 37.59 201 PHE A N 1
ATOM 1586 C CA . PHE A 1 201 ? -18.266 5.863 -14.359 1 37.59 201 PHE A CA 1
ATOM 1587 C C . PHE A 1 201 ? -18.312 5.738 -12.844 1 37.59 201 PHE A C 1
ATOM 1589 O O . PHE A 1 201 ? -18.188 4.641 -12.305 1 37.59 201 PHE A O 1
ATOM 1596 N N . TYR A 1 202 ? -17.906 6.797 -12.164 1 43.41 202 TYR A N 1
ATOM 1597 C CA . TYR A 1 202 ? -17.484 6.621 -10.773 1 43.41 202 TYR A CA 1
ATOM 1598 C C . TYR A 1 202 ? -18.688 6.367 -9.875 1 43.41 202 TYR A C 1
ATOM 1600 O O . TYR A 1 202 ? -19.234 7.301 -9.281 1 43.41 202 TYR A O 1
ATOM 1608 N N . LEU A 1 203 ? -19.781 5.762 -10.492 1 39.62 203 LEU A N 1
ATOM 1609 C CA . LEU A 1 203 ? -20.703 5.668 -9.359 1 39.62 203 LEU A CA 1
ATOM 1610 C C . LEU A 1 203 ? -19.984 5.145 -8.125 1 39.62 203 LEU A C 1
ATOM 1612 O O . LEU A 1 203 ? -19.141 4.242 -8.227 1 39.62 203 LEU A O 1
ATOM 1616 N N . PRO A 1 204 ? -20.203 5.828 -7.094 1 39.88 204 PRO A N 1
ATOM 1617 C CA . PRO A 1 204 ? -19.719 5.879 -5.707 1 39.88 204 PRO A CA 1
ATOM 1618 C C . PRO A 1 204 ? -19.594 4.492 -5.082 1 39.88 204 PRO A C 1
ATOM 1620 O O . PRO A 1 204 ? -18.906 4.336 -4.062 1 39.88 204 PRO A O 1
ATOM 1623 N N . ASN A 1 205 ? -20.75 3.65 -5.164 1 37.06 205 ASN A N 1
ATOM 1624 C CA . ASN A 1 205 ? -20.766 2.703 -4.055 1 37.06 205 ASN A CA 1
ATOM 1625 C C . ASN A 1 205 ? -19.625 1.702 -4.145 1 37.06 205 ASN A C 1
ATOM 1627 O O . ASN A 1 205 ? -19.641 0.799 -4.98 1 37.06 205 ASN A O 1
ATOM 1631 N N . PHE A 1 206 ? -18.469 2.273 -4.129 1 43.94 206 PHE A N 1
ATOM 1632 C CA . PHE A 1 206 ? -17.375 1.323 -3.996 1 43.94 206 PHE A CA 1
ATOM 1633 C C . PHE A 1 206 ? -17.859 0.025 -3.359 1 43.94 206 PHE A C 1
ATOM 1635 O O . PHE A 1 206 ? -17.109 -0.951 -3.283 1 43.94 206 PHE A O 1
ATOM 1642 N N . GLY A 1 207 ? -18.75 0.003 -2.453 1 41.34 207 GLY A N 1
ATOM 1643 C CA . GLY A 1 207 ? -19.344 -1.23 -1.956 1 41.34 207 GLY A CA 1
ATOM 1644 C C . GLY A 1 207 ? -20.453 -1.766 -2.848 1 41.34 207 GLY A C 1
ATOM 1645 O O . GLY A 1 207 ? -20.906 -1.075 -3.76 1 41.34 207 GLY A O 1
ATOM 1646 N N . LYS A 1 208 ? -20.609 -2.982 -3.047 1 39.97 208 LYS A N 1
ATOM 1647 C CA . LYS A 1 208 ? -21.797 -3.508 -3.713 1 39.97 208 LYS A CA 1
ATOM 1648 C C . LYS A 1 208 ? -22.984 -2.576 -3.52 1 39.97 208 LYS A C 1
ATOM 1650 O O . LYS A 1 208 ? -23.281 -2.16 -2.396 1 39.97 208 LYS A O 1
ATOM 1655 N N . PRO A 1 209 ? -23.625 -1.864 -4.469 1 38.16 209 PRO A N 1
ATOM 1656 C CA . PRO A 1 209 ? -24.938 -1.272 -4.156 1 38.16 209 PRO A CA 1
ATOM 1657 C C . PRO A 1 209 ? -25.688 -2.041 -3.07 1 38.16 209 PRO A C 1
ATOM 1659 O O . PRO A 1 209 ? -26.219 -1.437 -2.143 1 38.16 209 PRO A O 1
ATOM 1662 N N . ASN A 1 210 ? -26.219 -3.08 -3.404 1 35.34 210 ASN A N 1
ATOM 1663 C CA . ASN A 1 210 ? -27.031 -3.955 -2.57 1 35.34 210 ASN A CA 1
ATOM 1664 C C . ASN A 1 210 ? -26.188 -4.738 -1.573 1 35.34 210 ASN A C 1
ATOM 1666 O O . ASN A 1 210 ? -26.672 -5.652 -0.913 1 35.34 210 ASN A O 1
ATOM 1670 N N . SER A 1 211 ? -24.953 -4.758 -1.815 1 37.12 211 SER A N 1
ATOM 1671 C CA . SER A 1 211 ? -24.328 -5.582 -0.791 1 37.12 211 SER A CA 1
ATOM 1672 C C . SER A 1 211 ? -24.141 -4.805 0.505 1 37.12 211 SER A C 1
ATOM 1674 O O . SER A 1 211 ? -23.578 -3.705 0.498 1 37.12 211 SER A O 1
ATOM 1676 N N . THR A 1 212 ? -24.938 -4.773 1.397 1 36.88 212 THR A N 1
ATOM 1677 C CA . THR A 1 212 ? -24.938 -4.348 2.793 1 36.88 212 THR A CA 1
ATOM 1678 C C . THR A 1 212 ? -23.578 -4.586 3.432 1 36.88 212 THR A C 1
ATOM 1680 O O . THR A 1 212 ? -23.438 -4.543 4.656 1 36.88 212 THR A O 1
ATOM 1683 N N . GLN A 1 213 ? -22.641 -5.277 2.824 1 40.38 213 GLN A N 1
ATOM 1684 C CA . GLN A 1 213 ? -21.641 -5.773 3.771 1 40.38 213 GLN A CA 1
ATOM 1685 C C . GLN A 1 213 ? -20.641 -4.684 4.141 1 40.38 213 GLN A C 1
ATOM 1687 O O . GLN A 1 213 ? -20 -4.105 3.266 1 40.38 213 GLN A O 1
ATOM 1692 N N . VAL A 1 214 ? -21.031 -3.953 5.18 1 42.94 214 VAL A N 1
ATOM 1693 C CA . VAL A 1 214 ? -20.266 -3.01 5.984 1 42.94 214 VAL A CA 1
ATOM 1694 C C . VAL A 1 214 ? -18.906 -3.617 6.336 1 42.94 214 VAL A C 1
ATOM 1696 O O . VAL A 1 214 ? -18.844 -4.73 6.859 1 42.94 214 VAL A O 1
ATOM 1699 N N . TYR A 1 215 ? -17.922 -3.348 5.543 1 46.84 215 TYR A N 1
ATOM 1700 C CA . TYR A 1 215 ? -16.578 -3.695 5.988 1 46.84 215 TYR A CA 1
ATOM 1701 C C . TYR A 1 215 ? -16.234 -3 7.301 1 46.84 215 TYR A C 1
ATOM 1703 O O . TYR A 1 215 ? -16.484 -1.801 7.457 1 46.84 215 TYR A O 1
ATOM 1711 N N . SER A 1 216 ? -16.547 -3.557 8.477 1 49.41 216 SER A N 1
ATOM 1712 C CA . SER A 1 216 ? -16.109 -2.936 9.719 1 49.41 216 SER A CA 1
ATOM 1713 C C . SER A 1 216 ? -14.633 -3.234 10 1 49.41 216 SER A C 1
ATOM 1715 O O . SER A 1 216 ? -14.305 -4.293 10.539 1 49.41 216 SER A O 1
ATOM 1717 N N . PRO A 1 217 ? -13.727 -2.645 9.125 1 52.72 217 PRO A N 1
ATOM 1718 C CA . PRO A 1 217 ? -12.375 -2.852 9.664 1 52.72 217 PRO A CA 1
ATOM 1719 C C . PRO A 1 217 ? -12.289 -2.562 11.156 1 52.72 217 PRO A C 1
ATOM 1721 O O . PRO A 1 217 ? -13.031 -1.719 11.672 1 52.72 217 PRO A O 1
ATOM 1724 N N . ASN A 1 218 ? -12 -3.559 11.945 1 55.94 218 ASN A N 1
ATOM 1725 C CA . ASN A 1 218 ? -11.609 -3.305 13.328 1 55.94 218 ASN A CA 1
ATOM 1726 C C . ASN A 1 218 ? -10.664 -2.115 13.438 1 55.94 218 ASN A C 1
ATOM 1728 O O . ASN A 1 218 ? -9.453 -2.293 13.609 1 55.94 218 ASN A O 1
ATOM 1732 N N . TYR A 1 219 ? -11.172 -1.028 12.812 1 62.69 219 TYR A N 1
ATOM 1733 C CA . TYR A 1 219 ? -10.312 0.14 12.969 1 62.69 219 TYR A CA 1
ATOM 1734 C C . TYR A 1 219 ? -10.422 0.716 14.375 1 62.69 219 TYR A C 1
ATOM 1736 O O . TYR A 1 219 ? -11.516 1.059 14.828 1 62.69 219 TYR A O 1
ATOM 1744 N N . GLU A 1 220 ? -9.383 0.5 15.086 1 60.59 220 GLU A N 1
ATOM 1745 C CA . GLU A 1 220 ? -9.25 1.235 16.344 1 60.59 220 GLU A CA 1
ATOM 1746 C C . GLU A 1 220 ? -8.336 2.443 16.172 1 60.59 220 GLU A C 1
ATOM 1748 O O . GLU A 1 220 ? -7.145 2.293 15.875 1 60.59 220 GLU A O 1
ATOM 1753 N N . PRO A 1 221 ? -9.117 3.551 16.266 1 65.31 221 PRO A N 1
ATOM 1754 C CA . PRO A 1 221 ? -8.242 4.719 16.188 1 65.31 221 PRO A CA 1
ATOM 1755 C C . PRO A 1 221 ? -7.055 4.637 17.141 1 65.31 221 PRO A C 1
ATOM 1757 O O . PRO A 1 221 ? -7.176 4.07 18.234 1 65.31 221 PRO A O 1
ATOM 1760 N N . ALA A 1 222 ? -5.965 4.969 16.594 1 65.75 222 ALA A N 1
ATOM 1761 C CA . ALA A 1 222 ? -4.758 4.965 17.422 1 65.75 222 ALA A CA 1
ATOM 1762 C C . ALA A 1 222 ? -4.953 5.797 18.688 1 65.75 222 ALA A C 1
ATOM 1764 O O . ALA A 1 222 ? -5.688 6.789 18.672 1 65.75 222 ALA A O 1
ATOM 1765 N N . LYS A 1 223 ? -4.469 5.301 19.75 1 76.19 223 LYS A N 1
ATOM 1766 C CA . LYS A 1 223 ? -4.477 6.055 21 1 76.19 223 LYS A CA 1
ATOM 1767 C C . LYS A 1 223 ? -3.766 7.395 20.844 1 76.19 223 LYS A C 1
ATOM 1769 O O . LYS A 1 223 ? -2.73 7.48 20.172 1 76.19 223 LYS A O 1
ATOM 1774 N N . GLU A 1 224 ? -4.496 8.453 21.266 1 86.38 224 GLU A N 1
ATOM 1775 C CA . GLU A 1 224 ? -3.904 9.789 21.219 1 86.38 224 GLU A CA 1
ATOM 1776 C C . GLU A 1 224 ? -3.945 10.469 22.578 1 86.38 224 GLU A C 1
ATOM 1778 O O . GLU A 1 224 ? -4.867 10.242 23.359 1 86.38 224 GLU A O 1
ATOM 1783 N N . THR A 1 225 ? -2.924 11.211 22.844 1 83.88 225 THR A N 1
ATOM 1784 C CA . THR A 1 225 ? -2.893 12.039 24.047 1 83.88 225 THR A CA 1
ATOM 1785 C C . THR A 1 225 ? -3.557 13.391 23.797 1 83.88 225 THR A C 1
ATOM 1787 O O . THR A 1 225 ? -3.633 13.844 22.656 1 83.88 225 THR A O 1
ATOM 1790 N N . SER A 1 226 ? -4.074 13.883 24.906 1 86.12 226 SER A N 1
ATOM 1791 C CA . SER A 1 226 ? -4.633 15.227 24.812 1 86.12 226 SER A CA 1
ATOM 1792 C C . SER A 1 226 ? -3.535 16.266 24.641 1 86.12 226 SER A C 1
ATOM 1794 O O . SER A 1 226 ? -2.596 16.312 25.438 1 86.12 226 SER A O 1
ATOM 1796 N N . ARG A 1 227 ? -3.768 17.141 23.625 1 91.25 227 ARG A N 1
ATOM 1797 C CA . ARG A 1 227 ? -2.721 18.109 23.312 1 91.25 227 ARG A CA 1
ATOM 1798 C C . ARG A 1 227 ? -3.318 19.453 22.906 1 91.25 227 ARG A C 1
ATOM 1800 O O . ARG A 1 227 ? -4.477 19.516 22.484 1 91.25 227 ARG A O 1
ATOM 1807 N N . GLN A 1 228 ? -2.48 20.453 23.125 1 89.56 228 GLN A N 1
ATOM 1808 C CA . GLN A 1 228 ? -2.822 21.797 22.672 1 89.56 228 GLN A CA 1
ATOM 1809 C C . GLN A 1 228 ? -1.735 22.359 21.766 1 89.56 228 GLN A C 1
ATOM 1811 O O . GLN A 1 228 ? -0.545 22.156 22 1 89.56 228 GLN A O 1
ATOM 1816 N N . THR A 1 229 ? -2.238 23.062 20.734 1 92.75 229 THR A N 1
ATOM 1817 C CA . THR A 1 229 ? -1.3 23.641 19.781 1 92.75 229 THR A CA 1
ATOM 1818 C C . THR A 1 229 ? -1.479 25.156 19.703 1 92.75 229 THR A C 1
ATOM 1820 O O . THR A 1 229 ? -2.607 25.656 19.656 1 92.75 229 THR A O 1
ATOM 1823 N N . LEU A 1 230 ? -0.411 25.875 19.781 1 92.44 230 LEU A N 1
ATOM 1824 C CA . LEU A 1 230 ? -0.371 27.312 19.484 1 92.44 230 LEU A CA 1
ATOM 1825 C C . LEU A 1 230 ? 0.638 27.609 18.375 1 92.44 230 LEU A C 1
ATOM 1827 O O . LEU A 1 230 ? 1.683 26.953 18.297 1 92.44 230 LEU A O 1
ATOM 1831 N N . ILE A 1 231 ? 0.32 28.578 17.531 1 92.94 231 ILE A N 1
ATOM 1832 C CA . ILE A 1 231 ? 1.145 28.906 16.375 1 92.94 231 ILE A CA 1
ATOM 1833 C C . ILE A 1 231 ? 1.647 30.344 16.484 1 92.94 231 ILE A C 1
ATOM 1835 O O . ILE A 1 231 ? 0.861 31.266 16.719 1 92.94 231 ILE A O 1
ATOM 1839 N N . PHE A 1 232 ? 2.949 30.5 16.359 1 90.5 232 PHE A N 1
ATOM 1840 C CA . PHE A 1 232 ? 3.588 31.812 16.422 1 90.5 232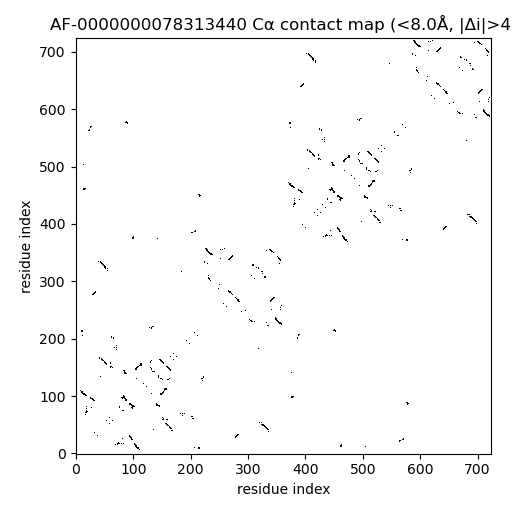 PHE A CA 1
ATOM 1841 C C . PHE A 1 232 ? 4.168 32.188 15.07 1 90.5 232 PHE A C 1
ATOM 1843 O O . PHE A 1 232 ? 4.77 31.359 14.383 1 90.5 232 PHE A O 1
ATOM 1850 N N . LYS A 1 233 ? 3.938 33.406 14.727 1 87.75 233 LYS A N 1
ATOM 1851 C CA . LYS A 1 233 ? 4.547 33.906 13.508 1 87.75 233 LYS A CA 1
ATOM 1852 C C . LYS A 1 233 ? 5.535 35.031 13.828 1 87.75 233 LYS A C 1
ATOM 1854 O O . LYS A 1 233 ? 5.219 35.969 14.586 1 87.75 233 LYS A O 1
ATOM 1859 N N . PHE A 1 234 ? 6.695 34.844 13.258 1 83.75 234 PHE A N 1
ATOM 1860 C CA . PHE A 1 234 ? 7.738 35.875 13.391 1 83.75 234 PHE A CA 1
ATOM 1861 C C . PHE A 1 234 ? 8.055 36.5 12.039 1 83.75 234 PHE A C 1
ATOM 1863 O O . PHE A 1 234 ? 8.211 35.781 11.039 1 83.75 234 PHE A O 1
ATOM 1870 N N . ALA A 1 235 ? 8.031 37.719 12.047 1 77.25 235 ALA A N 1
ATOM 1871 C CA . ALA A 1 235 ? 8.367 38.438 10.82 1 77.25 235 ALA A CA 1
ATOM 1872 C C . ALA A 1 235 ? 9.836 38.875 10.812 1 77.25 235 ALA A C 1
ATOM 1874 O O . ALA A 1 235 ? 10.383 39.25 11.852 1 77.25 235 ALA A O 1
ATOM 1875 N N . ASN A 1 236 ? 10.469 38.781 9.617 1 71.81 236 ASN A N 1
ATOM 1876 C CA . ASN A 1 236 ? 11.789 39.344 9.336 1 71.81 236 ASN A CA 1
ATOM 1877 C C . ASN A 1 236 ? 12.852 38.781 10.273 1 71.81 236 ASN A C 1
ATOM 1879 O O . ASN A 1 236 ? 13.648 39.5 10.844 1 71.81 236 ASN A O 1
ATOM 1883 N N . LEU A 1 237 ? 12.68 37.5 10.555 1 66.88 237 LEU A N 1
ATOM 1884 C CA . LEU A 1 237 ? 13.672 36.875 11.414 1 66.88 237 LEU A CA 1
ATOM 1885 C C . LEU A 1 237 ? 14.57 35.938 10.609 1 66.88 237 LEU A C 1
ATOM 1887 O O . LEU A 1 237 ? 14.086 35.062 9.906 1 66.88 237 LEU A O 1
ATOM 1891 N N . THR A 1 238 ? 15.805 36.375 10.359 1 63 238 THR A N 1
ATOM 1892 C CA . THR A 1 238 ? 16.781 35.469 9.789 1 63 238 THR A CA 1
ATOM 1893 C C . THR A 1 238 ? 17.312 34.5 10.852 1 63 238 THR A C 1
ATOM 1895 O O . THR A 1 238 ? 17.844 34.938 11.883 1 63 238 THR A O 1
ATOM 1898 N N . VAL A 1 239 ? 16.953 33.25 10.742 1 65 239 VAL A N 1
ATOM 1899 C CA . VAL A 1 239 ? 17.234 32.438 11.922 1 65 239 VAL A CA 1
ATOM 1900 C C . VAL A 1 239 ? 18.281 31.375 11.586 1 65 239 VAL A C 1
ATOM 1902 O O . VAL A 1 239 ? 18.141 30.656 10.594 1 65 239 VAL A O 1
ATOM 1905 N N . ASP A 1 240 ? 19.469 31.562 12.188 1 75.38 240 ASP A N 1
ATOM 1906 C CA . ASP A 1 240 ? 20.406 30.453 12.203 1 75.38 240 ASP A CA 1
ATOM 1907 C C . ASP A 1 240 ? 19.984 29.375 13.211 1 75.38 240 ASP A C 1
ATOM 1909 O O . ASP A 1 240 ? 18.891 29.438 13.766 1 75.38 240 ASP A O 1
ATOM 1913 N N . ASN A 1 241 ? 20.781 28.422 13.352 1 77 241 ASN A N 1
ATOM 1914 C CA . ASN A 1 241 ? 20.453 27.25 14.172 1 77 241 ASN A CA 1
ATOM 1915 C C . ASN A 1 241 ? 20.25 27.625 15.633 1 77 241 ASN A C 1
ATOM 1917 O O . ASN A 1 241 ? 19.344 27.125 16.297 1 77 241 ASN A O 1
ATOM 1921 N N . GLU A 1 242 ? 21.078 28.5 16.062 1 77 242 GLU A N 1
ATOM 1922 C CA . GLU A 1 242 ? 20.969 28.906 17.469 1 77 242 GLU A CA 1
ATOM 1923 C C . GLU A 1 242 ? 19.672 29.656 17.734 1 77 242 GLU A C 1
ATOM 1925 O O . GLU A 1 242 ? 19.016 29.422 18.75 1 77 242 GLU A O 1
ATOM 1930 N N . MET A 1 243 ? 19.391 30.5 16.812 1 78.44 243 MET A N 1
ATOM 1931 C CA . MET A 1 243 ? 18.172 31.281 16.969 1 78.44 243 MET A CA 1
ATOM 1932 C C . MET A 1 243 ? 16.938 30.391 16.922 1 78.44 243 MET A C 1
ATOM 1934 O O . MET A 1 243 ? 15.945 30.641 17.594 1 78.44 243 MET A O 1
ATOM 1938 N N . GLN A 1 244 ? 17 29.375 16.125 1 83.31 244 GLN A N 1
ATOM 1939 C CA . GLN A 1 244 ? 15.898 28.438 16.047 1 83.31 244 GLN A CA 1
ATOM 1940 C C . GLN A 1 244 ? 15.633 27.781 17.406 1 83.31 244 GLN A C 1
ATOM 1942 O O . GLN A 1 244 ? 14.477 27.625 17.812 1 83.31 244 GLN A O 1
ATOM 1947 N N . ARG A 1 245 ? 16.656 27.5 18.016 1 83.81 245 ARG A N 1
ATOM 1948 C CA . ARG A 1 245 ? 16.531 26.859 19.328 1 83.81 245 ARG A CA 1
ATOM 1949 C C . ARG A 1 245 ? 15.953 27.828 20.359 1 83.81 245 ARG A C 1
ATOM 1951 O O . ARG A 1 245 ? 15.102 27.438 21.156 1 83.81 245 ARG A O 1
ATOM 1958 N N . ILE A 1 246 ? 16.422 28.969 20.266 1 81.38 246 ILE A N 1
ATOM 1959 C CA . ILE A 1 246 ? 15.969 29.984 21.219 1 81.38 246 ILE A CA 1
ATOM 1960 C C . ILE A 1 246 ? 14.484 30.266 21 1 81.38 246 ILE A C 1
ATOM 1962 O O . ILE A 1 246 ? 13.719 30.359 21.969 1 81.38 246 ILE A O 1
ATOM 1966 N N . VAL A 1 247 ? 14.172 30.406 19.766 1 84.25 247 VAL A N 1
ATOM 1967 C CA . VAL A 1 247 ? 12.773 30.688 19.422 1 84.25 247 VAL A CA 1
ATOM 1968 C C . VAL A 1 247 ? 11.891 29.516 19.859 1 84.25 247 VAL A C 1
ATOM 1970 O O . VAL A 1 247 ? 10.82 29.719 2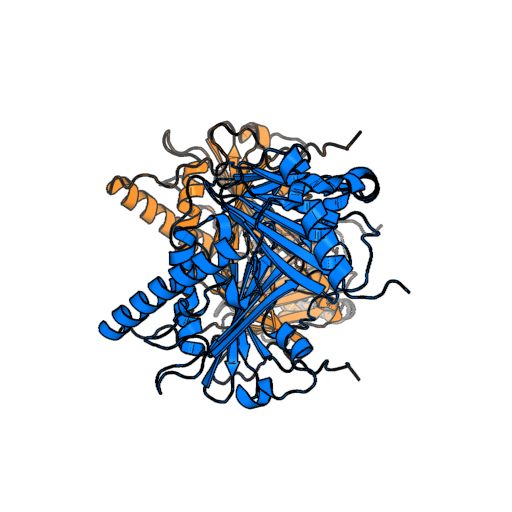0.438 1 84.25 247 VAL A O 1
ATOM 1973 N N . ALA A 1 248 ? 12.383 28.344 19.641 1 89.44 248 ALA A N 1
ATOM 1974 C CA . ALA A 1 248 ? 11.633 27.141 20.031 1 89.44 248 ALA A CA 1
ATOM 1975 C C . ALA A 1 248 ? 11.414 27.109 21.531 1 89.44 248 ALA A C 1
ATOM 1977 O O . ALA A 1 248 ? 10.297 26.859 22 1 89.44 248 ALA A O 1
ATOM 1978 N N . LEU A 1 249 ? 12.406 27.406 22.234 1 87.25 249 LEU A N 1
ATOM 1979 C CA . LEU A 1 249 ? 12.336 27.375 23.703 1 87.25 249 LEU A CA 1
ATOM 1980 C C . LEU A 1 249 ? 11.406 28.469 24.219 1 87.25 249 LEU A C 1
ATOM 1982 O O . LEU A 1 249 ? 10.633 28.234 25.156 1 87.25 249 LEU A O 1
ATOM 1986 N N . SER A 1 250 ? 11.555 29.531 23.625 1 83.69 250 SER A N 1
ATOM 1987 C CA . SER A 1 250 ? 10.719 30.656 24.047 1 83.69 250 SER A CA 1
ATOM 1988 C C . SER A 1 250 ? 9.242 30.359 23.797 1 83.69 250 SER A C 1
ATOM 1990 O O . SER A 1 250 ? 8.406 30.625 24.672 1 83.69 250 SER A O 1
ATOM 1992 N N . CYS A 1 251 ? 8.977 29.844 22.688 1 88.62 251 CYS A N 1
ATOM 1993 C CA . CYS A 1 251 ? 7.59 29.578 22.328 1 88.62 251 CYS A CA 1
ATOM 1994 C C . CYS A 1 251 ? 6.996 28.469 23.203 1 88.62 251 CYS A C 1
ATOM 1996 O O . CYS A 1 251 ? 5.859 28.578 23.656 1 88.62 251 CYS A O 1
ATOM 1998 N N . ILE A 1 252 ? 7.75 27.438 23.422 1 90.31 252 ILE A N 1
ATOM 1999 C CA . ILE A 1 252 ? 7.203 26.328 24.203 1 90.31 252 ILE A CA 1
ATOM 2000 C C . ILE A 1 252 ? 7.016 26.766 25.656 1 90.31 252 ILE A C 1
ATOM 2002 O O . ILE A 1 252 ? 6.066 26.328 26.312 1 90.31 252 ILE A O 1
ATOM 2006 N N . ASP A 1 253 ? 7.895 27.531 26.156 1 85.75 253 ASP A N 1
ATOM 2007 C CA . ASP A 1 253 ? 7.746 28.047 27.516 1 85.75 253 ASP A CA 1
ATOM 2008 C C . ASP A 1 253 ? 6.484 28.906 27.641 1 85.75 253 ASP A C 1
ATOM 2010 O O . ASP A 1 253 ? 5.758 28.797 28.625 1 85.75 253 ASP A O 1
ATOM 2014 N N . LYS A 1 254 ? 6.324 29.734 26.656 1 84.25 254 LYS A N 1
ATOM 2015 C CA . LYS A 1 254 ? 5.137 30.594 26.656 1 84.25 254 LYS A CA 1
ATOM 2016 C C . LYS A 1 254 ? 3.861 29.75 26.672 1 84.25 254 LYS A C 1
ATOM 2018 O O . LYS A 1 254 ? 2.92 30.062 27.406 1 84.25 254 LYS A O 1
ATOM 2023 N N . VAL A 1 255 ? 3.818 28.688 25.844 1 88.38 255 VAL A N 1
ATOM 2024 C CA . VAL A 1 255 ? 2.635 27.828 25.766 1 88.38 255 VAL A CA 1
ATOM 2025 C C . VAL A 1 255 ? 2.412 27.125 27.094 1 88.38 255 VAL A C 1
ATOM 2027 O O . VAL A 1 255 ? 1.285 27.062 27.594 1 88.38 255 VAL A O 1
ATOM 2030 N N . ASN A 1 256 ? 3.438 26.641 27.688 1 88 256 ASN A N 1
ATOM 2031 C CA . ASN A 1 256 ? 3.307 25.938 28.969 1 88 256 ASN A CA 1
ATOM 2032 C C . ASN A 1 256 ? 2.863 26.875 30.078 1 88 256 ASN A C 1
ATOM 2034 O O . ASN A 1 256 ? 2.023 26.516 30.906 1 88 256 ASN A O 1
ATOM 2038 N N . ARG A 1 257 ? 3.338 28.016 30.125 1 84.69 257 ARG A N 1
ATOM 2039 C CA . ARG A 1 257 ? 2.936 29 31.125 1 84.69 257 ARG A CA 1
ATOM 2040 C C . ARG A 1 257 ? 1.45 29.312 31.016 1 84.69 257 ARG A C 1
ATOM 2042 O O . ARG A 1 257 ? 0.762 29.453 32.031 1 84.69 257 ARG A O 1
ATOM 2049 N N . ARG A 1 258 ? 1.056 29.484 29.844 1 85.38 258 ARG A N 1
ATOM 2050 C CA . ARG A 1 258 ? -0.362 29.75 29.625 1 85.38 258 ARG A CA 1
ATOM 2051 C C . ARG A 1 258 ? -1.224 28.609 30.156 1 85.38 258 ARG A C 1
ATOM 2053 O O . ARG A 1 258 ? -2.363 28.828 30.578 1 85.38 258 ARG A O 1
ATOM 2060 N N . LEU A 1 259 ? -0.666 27.422 30.141 1 88.69 259 LEU A N 1
ATOM 2061 C CA . LEU A 1 259 ? -1.388 26.234 30.625 1 88.69 259 LEU A CA 1
ATOM 2062 C C . LEU A 1 259 ? -1.134 26.016 32.094 1 88.69 259 LEU A C 1
ATOM 2064 O O . LEU A 1 259 ? -1.606 25.031 32.688 1 88.69 259 LEU A O 1
ATOM 2068 N N . GLY A 1 260 ? -0.355 26.891 32.719 1 86 260 GLY A N 1
ATOM 2069 C CA . GLY A 1 260 ? -0.016 26.75 34.125 1 86 260 GLY A CA 1
ATOM 2070 C C . GLY A 1 260 ? 0.983 25.641 34.406 1 86 260 GLY A C 1
ATOM 2071 O O . GLY A 1 260 ? 0.991 25.062 35.5 1 86 260 GLY A O 1
ATOM 2072 N N . LYS A 1 261 ? 1.703 25.328 33.375 1 87.06 261 LYS A N 1
ATOM 2073 C CA . LYS A 1 261 ? 2.693 24.266 33.5 1 87.06 261 LYS A CA 1
ATOM 2074 C C . LYS A 1 261 ? 4.102 24.797 33.25 1 87.06 261 LYS A C 1
ATOM 2076 O O . LYS A 1 261 ? 4.281 25.969 32.938 1 87.06 261 LYS A O 1
ATOM 2081 N N . LYS A 1 262 ? 5.098 23.953 33.625 1 83.06 262 LYS A N 1
ATOM 2082 C CA . LYS A 1 262 ? 6.5 24.172 33.281 1 83.06 262 LYS A CA 1
ATOM 2083 C C . LYS A 1 262 ? 7.004 23.141 32.281 1 83.06 262 LYS A C 1
ATOM 2085 O O . LYS A 1 262 ? 6.43 22.047 32.188 1 83.06 262 LYS A O 1
ATOM 2090 N N . VAL A 1 263 ? 7.945 23.609 31.547 1 84.25 263 VAL A N 1
ATOM 2091 C CA . VAL A 1 263 ? 8.578 22.656 30.641 1 84.25 263 VAL A CA 1
ATOM 2092 C C . VAL A 1 263 ? 9.406 21.656 31.438 1 84.25 263 VAL A C 1
ATOM 2094 O O . VAL A 1 263 ? 10.406 22.016 32.062 1 84.25 263 VAL A O 1
ATOM 2097 N N . THR A 1 264 ? 8.992 20.391 31.422 1 78.44 264 THR A N 1
ATOM 2098 C CA . THR A 1 264 ? 9.625 19.438 32.312 1 78.44 264 THR A CA 1
ATOM 2099 C C . THR A 1 264 ? 10.328 18.328 31.547 1 78.44 264 THR A C 1
ATOM 2101 O O . THR A 1 264 ? 11.094 17.547 32.094 1 78.44 264 THR A O 1
ATOM 2104 N N . SER A 1 265 ? 10.055 18.156 30.344 1 83.44 265 SER A N 1
ATOM 2105 C CA . SER A 1 265 ? 10.633 17.062 29.578 1 83.44 265 SER A CA 1
ATOM 2106 C C . SER A 1 265 ? 11.258 17.562 28.281 1 83.44 265 SER A C 1
ATOM 2108 O O . SER A 1 265 ? 10.93 18.656 27.812 1 83.44 265 SER A O 1
ATOM 2110 N N . ASP A 1 266 ? 12.188 16.781 27.875 1 87.88 266 ASP A N 1
ATOM 2111 C CA . ASP A 1 266 ? 12.758 17.062 26.562 1 87.88 266 ASP A CA 1
ATOM 2112 C C . ASP A 1 266 ? 11.68 17.062 25.469 1 87.88 266 ASP A C 1
ATOM 2114 O O . ASP A 1 266 ? 10.633 16.422 25.625 1 87.88 266 ASP A O 1
ATOM 2118 N N . PHE A 1 267 ? 11.867 17.922 24.547 1 90.5 267 PHE A N 1
ATOM 2119 C CA . PHE A 1 267 ? 10.891 17.969 23.469 1 90.5 267 PHE A CA 1
ATOM 2120 C C . PHE A 1 267 ? 11.586 17.922 22.109 1 90.5 267 PHE A C 1
ATOM 2122 O O . PHE A 1 267 ? 12.805 18.109 22.016 1 90.5 267 PHE A O 1
ATOM 2129 N N . SER A 1 268 ? 10.812 17.578 21.094 1 91.69 268 SER A N 1
ATOM 2130 C CA . SER A 1 268 ? 11.344 17.469 19.734 1 91.69 268 SER A CA 1
ATOM 2131 C C . SER A 1 268 ? 11.219 18.797 18.984 1 91.69 268 SER A C 1
ATOM 2133 O O . SER A 1 268 ? 10.203 19.5 19.109 1 91.69 268 SER A O 1
ATOM 2135 N N . LEU A 1 269 ? 12.289 19.141 18.312 1 91.81 269 LEU A N 1
ATOM 2136 C CA . LEU A 1 269 ? 12.312 20.312 17.422 1 91.81 269 LEU A CA 1
ATOM 2137 C C . LEU A 1 269 ? 12.484 19.891 15.977 1 91.81 269 LEU A C 1
ATOM 2139 O O . LEU A 1 269 ? 13.508 19.297 15.609 1 91.81 269 LEU A O 1
ATOM 2143 N N . LEU A 1 270 ? 11.445 20.141 15.227 1 91.94 270 LEU A N 1
ATOM 2144 C CA . LEU A 1 270 ? 11.477 19.875 13.789 1 91.94 270 LEU A CA 1
ATOM 2145 C C . LEU A 1 270 ? 11.656 21.172 13 1 91.94 270 LEU A C 1
ATOM 2147 O O . LEU A 1 270 ? 10.844 22.078 13.102 1 91.94 270 LEU A O 1
ATOM 2151 N N . VAL A 1 271 ? 12.734 21.188 12.312 1 88.81 271 VAL A N 1
ATOM 2152 C CA . VAL A 1 271 ? 12.992 22.359 11.5 1 88.81 271 VAL A CA 1
ATOM 2153 C C . VAL A 1 271 ? 12.922 22 10.016 1 88.81 271 VAL A C 1
ATOM 2155 O O . VAL A 1 271 ? 13.617 21.078 9.562 1 88.81 271 VAL A O 1
ATOM 2158 N N . LYS A 1 272 ? 12.07 22.609 9.344 1 82.69 272 LYS A N 1
ATOM 2159 C CA . LYS A 1 272 ? 11.93 22.406 7.906 1 82.69 272 LYS A CA 1
ATOM 2160 C C . LYS A 1 272 ? 12.406 23.641 7.137 1 82.69 272 LYS A C 1
ATOM 2162 O O . LYS A 1 272 ? 11.953 24.75 7.395 1 82.69 272 LYS A O 1
ATOM 2167 N N . ASN A 1 273 ? 13.445 23.422 6.379 1 71 273 ASN A N 1
ATOM 2168 C CA . ASN A 1 273 ? 13.922 24.453 5.457 1 71 273 ASN A CA 1
ATOM 2169 C C . ASN A 1 273 ? 13.531 24.125 4.016 1 71 273 ASN A C 1
ATOM 2171 O O . ASN A 1 273 ? 14.031 23.172 3.432 1 71 273 ASN A O 1
ATOM 2175 N N . PRO A 1 274 ? 12.672 24.875 3.49 1 63.78 274 PRO A N 1
ATOM 2176 C CA . PRO A 1 274 ? 12.18 24.578 2.141 1 63.78 274 PRO A CA 1
ATOM 2177 C C . PRO A 1 274 ? 13.297 24.562 1.1 1 63.78 274 PRO A C 1
ATOM 2179 O O . PRO A 1 274 ? 13.148 23.938 0.044 1 63.78 274 PRO A O 1
ATOM 2182 N N . ASN A 1 275 ? 14.352 25.203 1.384 1 61.5 275 ASN A N 1
ATOM 2183 C CA . ASN A 1 275 ? 15.43 25.297 0.407 1 61.5 275 ASN A CA 1
ATOM 2184 C C . ASN A 1 275 ? 16.406 24.125 0.542 1 61.5 275 ASN A C 1
ATOM 2186 O O . ASN A 1 275 ? 17.297 23.953 -0.287 1 61.5 275 ASN A O 1
ATOM 2190 N N . ASN A 1 276 ? 16.172 23.5 1.621 1 61.25 276 ASN A N 1
ATOM 2191 C CA . ASN A 1 276 ? 17.094 22.391 1.862 1 61.25 276 ASN A CA 1
ATOM 2192 C C . ASN A 1 276 ? 16.391 21.047 1.71 1 61.25 276 ASN A C 1
ATOM 2194 O O . ASN A 1 276 ? 15.211 20.922 2.047 1 61.25 276 ASN A O 1
ATOM 2198 N N . ASP A 1 277 ? 17.016 20.156 0.959 1 66.81 277 ASP A N 1
ATOM 2199 C CA . ASP A 1 277 ? 16.531 18.797 0.775 1 66.81 277 ASP A CA 1
ATOM 2200 C C . ASP A 1 277 ? 16.734 17.969 2.037 1 66.81 277 ASP A C 1
ATOM 2202 O O . ASP A 1 277 ? 17.125 16.797 1.96 1 66.81 277 ASP A O 1
ATOM 2206 N N . MET A 1 278 ? 16.656 18.734 3.256 1 73.69 278 MET A N 1
ATOM 2207 C CA . MET A 1 278 ? 16.875 17.984 4.492 1 73.69 278 MET A CA 1
ATOM 2208 C C . MET A 1 278 ? 15.859 18.391 5.559 1 73.69 278 MET A C 1
ATOM 2210 O O . MET A 1 278 ? 15.57 19.578 5.715 1 73.69 278 MET A O 1
ATOM 2214 N N . LEU A 1 279 ? 15.25 17.516 6.117 1 83.81 279 LEU A N 1
ATOM 2215 C CA . LEU A 1 279 ? 14.461 17.719 7.332 1 83.81 279 LEU A CA 1
ATOM 2216 C C . LEU A 1 279 ? 15.289 17.375 8.57 1 83.81 279 LEU A C 1
ATOM 2218 O O . LEU A 1 279 ? 15.781 16.25 8.703 1 83.81 279 LEU A O 1
ATOM 2222 N N . LYS A 1 280 ? 15.477 18.406 9.422 1 84.56 280 LYS A N 1
ATOM 2223 C CA . LYS A 1 280 ? 16.266 18.203 10.633 1 84.56 280 LYS A CA 1
ATOM 2224 C C . LYS A 1 280 ? 15.383 18.094 11.867 1 84.56 280 LYS A C 1
ATOM 2226 O O . LYS A 1 280 ? 14.492 18.906 12.078 1 84.56 280 LYS A O 1
ATOM 2231 N N . ILE A 1 281 ? 15.648 17.109 12.602 1 87.75 281 ILE A N 1
ATOM 2232 C CA . ILE A 1 281 ? 14.938 16.922 13.859 1 87.75 281 ILE A CA 1
ATOM 2233 C C . ILE A 1 281 ? 15.93 16.844 15.016 1 87.75 281 ILE A C 1
ATOM 2235 O O . ILE A 1 281 ? 16.844 16.016 15.008 1 87.75 281 ILE A O 1
ATOM 2239 N N . ASP A 1 282 ? 15.734 17.719 15.914 1 85.88 282 ASP A N 1
ATOM 2240 C CA . ASP A 1 282 ? 16.594 17.781 17.094 1 85.88 282 ASP A CA 1
ATOM 2241 C C . ASP A 1 282 ? 15.789 17.531 18.375 1 85.88 282 ASP A C 1
ATOM 2243 O O . ASP A 1 282 ? 14.562 17.656 18.359 1 85.88 282 ASP A O 1
ATOM 2247 N N . THR A 1 283 ? 16.5 17.078 19.312 1 85 283 THR A N 1
ATOM 2248 C CA . THR A 1 283 ? 15.93 17 20.656 1 85 283 THR A CA 1
ATOM 2249 C C . THR A 1 283 ? 16.516 18.094 21.547 1 85 283 THR A C 1
ATOM 2251 O O . THR A 1 283 ? 17.734 18.234 21.656 1 85 283 THR A O 1
ATOM 2254 N N . ILE A 1 284 ? 15.656 18.828 22.078 1 86.69 284 ILE A N 1
ATOM 2255 C CA . ILE A 1 284 ? 16.094 19.891 22.984 1 86.69 284 ILE A CA 1
ATOM 2256 C C . ILE A 1 284 ? 15.883 19.453 24.422 1 86.69 284 ILE A C 1
ATOM 2258 O O . ILE A 1 284 ? 14.789 19.031 24.797 1 86.69 284 ILE A O 1
ATOM 2262 N N . SER A 1 285 ? 16.953 19.547 25.109 1 83.56 285 SER A N 1
ATOM 2263 C CA . SER A 1 285 ? 16.891 19.156 26.516 1 83.56 285 SER A CA 1
ATOM 2264 C C . SER A 1 285 ? 16.328 20.266 27.375 1 83.56 285 SER A C 1
ATOM 2266 O O . SER A 1 285 ? 16.578 21.453 27.141 1 83.56 285 SER A O 1
ATOM 2268 N N . VAL A 1 286 ? 15.656 19.844 28.453 1 78.81 286 VAL A N 1
ATOM 2269 C CA . VAL A 1 286 ? 15.031 20.781 29.391 1 78.81 286 VAL A CA 1
ATOM 2270 C C . VAL A 1 286 ? 16.109 21.609 30.078 1 78.81 286 VAL A C 1
ATOM 2272 O O . VAL A 1 286 ? 15.875 22.781 30.422 1 78.81 286 VAL A O 1
ATOM 2275 N N . LYS A 1 287 ? 17.203 20.969 30.328 1 74.88 287 LYS A N 1
ATOM 2276 C CA . LYS A 1 287 ? 18.281 21.688 30.984 1 74.88 287 LYS A CA 1
ATOM 2277 C C . LYS A 1 287 ? 18.688 22.922 30.188 1 74.88 287 LYS A C 1
ATOM 2279 O O . LYS A 1 287 ? 19.094 23.938 30.766 1 74.88 287 LYS A O 1
ATOM 2284 N N . GLU A 1 288 ? 18.562 22.828 28.953 1 70 288 GLU A N 1
ATOM 2285 C CA . GLU A 1 288 ? 18.859 23.969 28.109 1 70 288 GLU A CA 1
ATOM 2286 C C . GLU A 1 288 ? 17.875 25.109 28.328 1 70 288 GLU A C 1
ATOM 2288 O O . GLU A 1 288 ? 18.25 26.281 28.281 1 70 288 GLU A O 1
ATOM 2293 N N . VAL A 1 289 ? 16.703 24.797 28.625 1 63.19 289 VAL A N 1
ATOM 2294 C CA . VAL A 1 289 ? 15.625 25.766 28.844 1 63.19 289 VAL A CA 1
ATOM 2295 C C . VAL A 1 289 ? 15.891 26.531 30.125 1 63.19 289 VAL A C 1
ATOM 2297 O O . VAL A 1 289 ? 15.742 27.75 30.172 1 63.19 289 VAL A O 1
ATOM 2300 N N . LEU A 1 290 ? 16.281 25.875 31.094 1 61.78 290 LEU A N 1
ATOM 2301 C CA . LEU A 1 290 ? 16.484 26.469 32.406 1 61.78 290 LEU A CA 1
ATOM 2302 C C . LEU A 1 290 ? 17.641 27.469 32.406 1 61.78 290 LEU A C 1
ATOM 2304 O O . LEU A 1 290 ? 17.625 28.469 33.125 1 61.78 290 LEU A O 1
ATOM 2308 N N . SER A 1 291 ? 18.547 27.109 31.656 1 58.62 291 SER A N 1
ATOM 2309 C CA . SER A 1 291 ? 19.703 28 31.641 1 58.62 291 SER A CA 1
ATOM 2310 C C . SER A 1 291 ? 19.406 29.297 30.906 1 58.62 291 SER A C 1
ATOM 2312 O O . SER A 1 291 ? 20.141 30.281 31.031 1 58.62 291 SER A O 1
ATOM 2314 N N . LEU A 1 292 ? 18.516 29.25 30.047 1 53.06 292 LEU A N 1
ATOM 2315 C CA . LEU A 1 292 ? 18.281 30.422 29.188 1 53.06 292 LEU A CA 1
ATOM 2316 C C . LEU A 1 292 ? 17.312 31.391 29.859 1 53.06 292 LEU A C 1
ATOM 2318 O O . LEU A 1 292 ? 16.797 32.281 29.203 1 53.06 292 LEU A O 1
ATOM 2322 N N . GLU A 1 293 ? 17.047 31.297 31 1 49.91 293 GLU A N 1
ATOM 2323 C CA . GLU A 1 293 ? 16.312 32.375 31.641 1 49.91 293 GLU A CA 1
ATOM 2324 C C . GLU A 1 293 ? 16.625 33.719 30.984 1 49.91 293 GLU A C 1
ATOM 2326 O O . GLU A 1 293 ? 15.859 34.688 31.094 1 49.91 293 GLU A O 1
ATOM 2331 N N . SER A 1 294 ? 17.75 33.812 30.562 1 43.47 294 SER A N 1
ATOM 2332 C CA . SER A 1 294 ? 18.172 35.094 30 1 43.47 294 SER A CA 1
ATOM 2333 C C . SER A 1 294 ? 17.453 35.375 28.688 1 43.47 294 SER A C 1
ATOM 2335 O O . SER A 1 294 ? 17.953 36.125 27.859 1 43.47 294 SER A O 1
ATOM 2337 N N . PHE A 1 295 ? 16.5 34.656 28.25 1 47.34 295 PHE A N 1
ATOM 2338 C CA . PHE A 1 295 ? 15.648 34.906 27.078 1 47.34 295 PHE A CA 1
ATOM 2339 C C . PHE A 1 295 ? 15.18 36.344 27.031 1 47.34 295 PHE A C 1
ATOM 2341 O O . PHE A 1 295 ? 14.273 36.688 26.266 1 47.34 295 PHE A O 1
ATOM 2348 N N . LYS A 1 296 ? 15.555 37.125 27.906 1 46.66 296 LYS A N 1
ATOM 2349 C CA . LYS A 1 296 ? 15.203 38.531 27.906 1 46.66 296 LYS A CA 1
ATOM 2350 C C . LYS A 1 296 ? 15.234 39.125 26.484 1 46.66 296 LYS A C 1
ATOM 2352 O O . LYS A 1 296 ? 14.578 40.125 26.203 1 46.66 296 LYS A O 1
ATOM 2357 N N . ASN A 1 297 ? 16.016 38.5 25.688 1 46.53 297 ASN A N 1
ATOM 2358 C CA . ASN A 1 297 ? 16.219 39.25 24.438 1 46.53 297 ASN A CA 1
ATOM 2359 C C . ASN A 1 297 ? 15.109 38.938 23.422 1 46.53 297 ASN A C 1
ATOM 2361 O O . ASN A 1 297 ? 15.141 39.438 22.297 1 46.53 297 ASN A O 1
ATOM 2365 N N . LEU A 1 298 ? 14.219 37.938 23.562 1 52.84 298 LEU A N 1
ATOM 2366 C CA . LEU A 1 298 ? 13.18 37.781 22.547 1 52.84 298 LEU A CA 1
ATOM 2367 C C . LEU A 1 298 ? 12.086 38.844 22.734 1 52.84 298 LEU A C 1
ATOM 2369 O O . LEU A 1 298 ? 11.062 38.781 22.047 1 52.84 298 LEU A O 1
ATOM 2373 N N . THR A 1 299 ? 12.148 39.625 23.812 1 49.84 299 THR A N 1
ATOM 2374 C CA . THR A 1 299 ? 11.195 40.688 24.078 1 49.84 299 THR A CA 1
ATOM 2375 C C . THR A 1 299 ? 10.938 41.5 22.812 1 49.84 299 THR A C 1
ATOM 2377 O O . THR A 1 299 ? 9.836 42.031 22.625 1 49.84 299 THR A O 1
ATOM 2380 N N . GLY A 1 300 ? 11.859 41.656 22.016 1 49.12 300 GLY A N 1
ATOM 2381 C CA . GLY A 1 300 ? 11.617 42.531 20.875 1 49.12 300 GLY A CA 1
ATOM 2382 C C . GLY A 1 300 ? 10.992 41.781 19.703 1 49.12 300 GLY A C 1
ATOM 2383 O O . GLY A 1 300 ? 10.703 42.375 18.656 1 49.12 300 GLY A O 1
ATOM 2384 N N . ILE A 1 301 ? 10.867 40.5 19.875 1 57.09 301 ILE A N 1
ATOM 2385 C CA . ILE A 1 301 ? 10.375 39.875 18.656 1 57.09 301 ILE A CA 1
ATOM 2386 C C . ILE A 1 301 ? 8.852 39.781 18.703 1 57.09 301 ILE A C 1
ATOM 2388 O O . ILE A 1 301 ? 8.281 39.156 19.594 1 57.09 301 ILE A O 1
ATOM 2392 N N . ASN A 1 302 ? 8.188 40.688 18.031 1 59.94 302 ASN A N 1
ATOM 2393 C CA . ASN A 1 302 ? 6.742 40.719 17.859 1 59.94 302 ASN A CA 1
ATOM 2394 C C . ASN A 1 302 ? 6.227 39.375 17.297 1 59.94 302 ASN A C 1
ATOM 2396 O O . ASN A 1 302 ? 6.66 38.938 16.234 1 59.94 302 ASN A O 1
ATOM 2400 N N . SER A 1 303 ? 5.727 38.562 18.328 1 66.44 303 SER A N 1
ATOM 2401 C CA . SER A 1 303 ? 5.062 37.344 17.828 1 66.44 303 SER A CA 1
ATOM 2402 C C . SER A 1 303 ? 3.555 37.438 18.047 1 66.44 303 SER A C 1
ATOM 2404 O O . SER A 1 303 ? 3.086 38.062 18.984 1 66.44 303 SER A O 1
ATOM 2406 N N . LYS A 1 304 ? 2.803 37.125 16.969 1 73.94 304 LYS A N 1
ATOM 2407 C CA . LYS A 1 304 ? 1.361 36.938 17.078 1 73.94 304 LYS A CA 1
ATOM 2408 C C . LYS A 1 304 ? 1.018 35.438 17.109 1 73.94 304 LYS A C 1
ATOM 2410 O O . LYS A 1 304 ? 1.606 34.656 16.375 1 73.94 304 LYS A O 1
ATOM 2415 N N . ASP A 1 305 ? 0.243 35.062 18.109 1 79.06 305 ASP A N 1
ATOM 2416 C CA . ASP A 1 305 ? -0.145 33.656 18.172 1 79.06 305 ASP A CA 1
ATOM 2417 C C . ASP A 1 305 ? -1.497 33.406 17.5 1 79.06 305 ASP A C 1
ATOM 2419 O O . ASP A 1 305 ? -2.352 34.312 17.5 1 79.06 305 ASP A O 1
ATOM 2423 N N . TYR A 1 306 ? -1.588 32.344 16.828 1 83.75 306 TYR A N 1
ATOM 2424 C CA . TYR A 1 306 ? -2.76 31.969 16.047 1 83.75 306 TYR A CA 1
ATOM 2425 C C . TYR A 1 306 ? -3.283 30.594 16.469 1 83.75 306 TYR A C 1
ATOM 2427 O O . TYR A 1 306 ? -2.51 29.734 16.875 1 83.75 306 TYR A O 1
ATOM 2435 N N . SER A 1 307 ? -4.637 30.531 16.375 1 83.88 307 SER A N 1
ATOM 2436 C CA . SER A 1 307 ? -5.25 29.219 16.391 1 83.88 307 SER A CA 1
ATOM 2437 C C . SER A 1 307 ? -5.188 28.562 15.008 1 83.88 307 SER A C 1
ATOM 2439 O O . SER A 1 307 ? -4.82 29.219 14.031 1 83.88 307 SER A O 1
ATOM 2441 N N . TRP A 1 308 ? -5.52 27.297 14.914 1 88.31 308 TRP A N 1
ATOM 2442 C CA . TRP A 1 308 ? -5.508 26.594 13.633 1 88.31 308 TRP A CA 1
ATOM 2443 C C . TRP A 1 308 ? -6.387 27.297 12.609 1 88.31 308 TRP A C 1
ATOM 2445 O O . TRP A 1 308 ? -5.996 27.453 11.453 1 88.31 308 TRP A O 1
ATOM 2455 N N . GLY A 1 309 ? -7.555 27.672 13.086 1 82.56 309 GLY A N 1
ATOM 2456 C CA . GLY A 1 309 ? -8.516 28.297 12.203 1 82.56 309 GLY A CA 1
ATOM 2457 C C . GLY A 1 309 ? -8 29.594 11.602 1 82.56 309 GLY A C 1
ATOM 2458 O O . GLY A 1 309 ? -8.367 29.953 10.477 1 82.56 309 GLY A O 1
ATOM 2459 N N . GLU A 1 310 ? -7.191 30.281 12.336 1 83.31 310 GLU A N 1
ATOM 2460 C CA . GLU A 1 310 ? -6.625 31.531 11.859 1 83.31 310 GLU A CA 1
ATOM 2461 C C . GLU A 1 310 ? -5.414 31.297 10.961 1 83.31 310 GLU A C 1
ATOM 2463 O O . GLU A 1 310 ? -5.125 32.094 10.07 1 83.31 310 GLU A O 1
ATOM 2468 N N . TYR A 1 311 ? -4.789 30.281 11.234 1 84.31 311 TYR A N 1
ATOM 2469 C CA . TYR A 1 311 ? -3.537 30 10.539 1 84.31 311 TYR A CA 1
ATOM 2470 C C . TYR A 1 311 ? -3.797 29.281 9.219 1 84.31 311 TYR A C 1
ATOM 2472 O O . TYR A 1 311 ? -3.18 29.609 8.203 1 84.31 311 TYR A O 1
ATOM 2480 N N . ILE A 1 312 ? -4.707 28.297 9.18 1 87.88 312 ILE A N 1
ATOM 2481 C CA . ILE A 1 312 ? -5.012 27.516 7.992 1 87.88 312 ILE A CA 1
ATOM 2482 C C . ILE A 1 312 ? -6.219 28.109 7.273 1 87.88 312 ILE A C 1
ATOM 2484 O O . ILE A 1 312 ? -7.289 28.266 7.863 1 87.88 312 ILE A O 1
ATOM 2488 N N . ASP A 1 313 ? -6.027 28.547 6.051 1 86.75 313 ASP A N 1
ATOM 2489 C CA . ASP A 1 313 ? -7.145 29.047 5.25 1 86.75 313 ASP A CA 1
ATOM 2490 C C . ASP A 1 313 ? -7.914 27.906 4.605 1 86.75 313 ASP A C 1
ATOM 2492 O O . ASP A 1 313 ? -7.699 27.578 3.436 1 86.75 313 ASP A O 1
ATOM 2496 N N . ALA A 1 314 ? -8.836 27.391 5.297 1 89.88 314 ALA A N 1
ATOM 2497 C CA . ALA A 1 314 ? -9.602 26.25 4.824 1 89.88 314 ALA A CA 1
ATOM 2498 C C . ALA A 1 314 ? -10.727 26.688 3.885 1 89.88 314 ALA A C 1
ATOM 2500 O O . ALA A 1 314 ? -11.273 25.875 3.137 1 89.88 314 ALA A O 1
ATOM 2501 N N . ASP A 1 315 ? -11.07 27.984 3.865 1 88.44 315 ASP A N 1
ATOM 2502 C CA . ASP A 1 315 ? -12.164 28.484 3.037 1 88.44 315 ASP A CA 1
ATOM 2503 C C . ASP A 1 315 ? -11.836 28.328 1.553 1 88.44 315 ASP A C 1
ATOM 2505 O O . ASP A 1 315 ? -12.742 28.281 0.717 1 88.44 315 ASP A O 1
ATOM 2509 N N . GLY A 1 316 ? -10.633 28.281 1.297 1 89.06 316 GLY A N 1
ATOM 2510 C CA . GLY A 1 316 ? -10.219 28.156 -0.091 1 89.06 316 GLY A CA 1
ATOM 2511 C C . GLY A 1 316 ? -10.305 26.734 -0.615 1 89.06 316 GLY A C 1
ATOM 2512 O O . GLY A 1 316 ? -10.117 26.5 -1.81 1 89.06 316 GLY A O 1
ATOM 2513 N N . ILE A 1 317 ? -10.672 25.781 0.256 1 93.31 317 ILE A N 1
ATOM 2514 C CA . ILE A 1 317 ? -10.758 24.375 -0.154 1 93.31 317 ILE A CA 1
ATOM 2515 C C . ILE A 1 317 ? -12.195 24.031 -0.513 1 93.31 317 ILE A C 1
ATOM 2517 O O . ILE A 1 317 ? -12.914 23.422 0.284 1 93.31 317 ILE A O 1
ATOM 2521 N N . ASN A 1 318 ? -12.602 24.422 -1.739 1 91.12 318 ASN A N 1
ATOM 2522 C CA . ASN A 1 318 ? -13.961 24.203 -2.236 1 91.12 318 ASN A CA 1
ATOM 2523 C C . ASN A 1 318 ? -14.055 22.953 -3.105 1 91.12 318 ASN A C 1
ATOM 2525 O O . ASN A 1 318 ? -13.375 22.859 -4.129 1 91.12 318 ASN A O 1
ATOM 2529 N N . ILE A 1 319 ? -14.906 22.078 -2.73 1 86.69 319 ILE A N 1
ATOM 2530 C CA . ILE A 1 319 ? -15.008 20.828 -3.463 1 86.69 319 ILE A CA 1
ATOM 2531 C C . ILE A 1 319 ? -16.078 20.953 -4.547 1 86.69 319 ILE A C 1
ATOM 2533 O O . ILE A 1 319 ? -16.078 20.188 -5.52 1 86.69 319 ILE A O 1
ATOM 2537 N N . ALA A 1 320 ? -16.969 21.781 -4.344 1 82.44 320 ALA A N 1
ATOM 2538 C CA . ALA A 1 320 ? -17.969 22.188 -5.332 1 82.44 320 ALA A CA 1
ATOM 2539 C C . ALA A 1 320 ? -18.094 23.703 -5.387 1 82.44 320 ALA A C 1
ATOM 2541 O O . ALA A 1 320 ? -17.656 24.406 -4.477 1 82.44 320 ALA A O 1
ATOM 2542 N N . LYS A 1 321 ? -18.641 24.141 -6.523 1 80.06 321 LYS A N 1
ATOM 2543 C CA . LYS A 1 321 ? -18.75 25.578 -6.68 1 80.06 321 LYS A CA 1
ATOM 2544 C C . LYS A 1 321 ? -19.469 26.203 -5.496 1 80.06 321 LYS A C 1
ATOM 2546 O O . LYS A 1 321 ? -20.625 25.859 -5.203 1 80.06 321 LYS A O 1
ATOM 2551 N N . GLY A 1 322 ? -18.75 27.062 -4.828 1 80.12 322 GLY A N 1
ATOM 2552 C CA . GLY A 1 322 ? -19.297 27.828 -3.723 1 80.12 322 GLY A CA 1
ATOM 2553 C C . GLY A 1 322 ? -19.484 27 -2.459 1 80.12 322 GLY A C 1
ATOM 2554 O O . GLY A 1 322 ? -20.031 27.484 -1.472 1 80.12 322 GLY A O 1
ATOM 2555 N N . ASN A 1 323 ? -19.078 25.734 -2.453 1 86.69 323 ASN A N 1
ATOM 2556 C CA . ASN A 1 323 ? -19.25 24.891 -1.285 1 86.69 323 ASN A CA 1
ATOM 2557 C C . ASN A 1 323 ? -18 24.859 -0.416 1 86.69 323 ASN A C 1
ATOM 2559 O O . ASN A 1 323 ? -17.188 23.938 -0.521 1 86.69 323 ASN A O 1
ATOM 2563 N N . LYS A 1 324 ? -17.953 25.812 0.463 1 91.5 324 LYS A N 1
ATOM 2564 C CA . LYS A 1 324 ? -16.844 25.891 1.41 1 91.5 324 LYS A CA 1
ATOM 2565 C C . LYS A 1 324 ? -17.109 25.016 2.637 1 91.5 324 LYS A C 1
ATOM 2567 O O . LYS A 1 324 ? -18.266 24.703 2.939 1 91.5 324 LYS A O 1
ATOM 2572 N N . PRO A 1 325 ? -16.062 24.688 3.336 1 94.44 325 PRO A N 1
ATOM 2573 C CA . PRO A 1 325 ? -16.297 23.875 4.539 1 94.44 325 PRO A CA 1
ATOM 2574 C C . PRO A 1 325 ? -17.062 24.656 5.617 1 94.44 325 PRO A C 1
ATOM 2576 O O . PRO A 1 325 ? -16.797 25.828 5.84 1 94.44 325 PRO A O 1
ATOM 2579 N N . THR A 1 326 ? -18.016 23.984 6.234 1 93.25 326 THR A N 1
ATOM 2580 C CA . THR A 1 326 ? -18.797 24.578 7.316 1 93.25 326 THR A CA 1
ATOM 2581 C C . THR A 1 326 ? -18.047 24.453 8.648 1 93.25 326 THR A C 1
ATOM 2583 O O . THR A 1 326 ? -18.297 25.234 9.57 1 93.25 326 THR A O 1
ATOM 2586 N N . GLU A 1 327 ? -17.188 23.531 8.727 1 93.19 327 GLU A N 1
ATOM 2587 C CA . GLU A 1 327 ? -16.359 23.297 9.906 1 93.19 327 GLU A CA 1
ATOM 2588 C C . GLU A 1 327 ? -14.992 22.734 9.531 1 93.19 327 GLU A C 1
ATOM 2590 O O . GLU A 1 327 ? -14.891 21.906 8.633 1 93.19 327 GLU A O 1
ATOM 2595 N N . THR A 1 328 ? -14.016 23.281 10.156 1 94.19 328 THR A N 1
ATOM 2596 C CA . THR A 1 328 ? -12.656 22.781 9.984 1 94.19 328 THR A CA 1
ATOM 2597 C C . THR A 1 328 ? -11.992 22.547 11.344 1 94.19 328 THR A C 1
ATOM 2599 O O . THR A 1 328 ? -12.008 23.422 12.211 1 94.19 328 THR A O 1
ATOM 2602 N N . VAL A 1 329 ? -11.477 21.391 11.539 1 93.88 329 VAL A N 1
ATOM 2603 C CA . VAL A 1 329 ? -10.766 21.047 12.758 1 93.88 329 VAL A CA 1
ATOM 2604 C C . VAL A 1 329 ? -9.383 20.5 12.414 1 93.88 329 VAL A C 1
ATOM 2606 O O . VAL A 1 329 ? -9.242 19.703 11.484 1 93.88 329 VAL A O 1
ATOM 2609 N N . CYS A 1 330 ? -8.344 20.953 13.164 1 95 330 CYS A N 1
ATOM 2610 C CA . CYS A 1 330 ? -6.98 20.484 12.969 1 95 330 CYS A CA 1
ATOM 2611 C C . CYS A 1 330 ? -6.309 20.188 14.305 1 95 330 CYS A C 1
ATOM 2613 O O . CYS A 1 330 ? -6.59 20.844 15.305 1 95 330 CYS A O 1
ATOM 2615 N N . TRP A 1 331 ? -5.469 19.234 14.281 1 94.12 331 TRP A N 1
ATOM 2616 C CA . TRP A 1 331 ? -4.637 18.984 15.453 1 94.12 331 TRP A CA 1
ATOM 2617 C C . TRP A 1 331 ? -3.473 18.062 15.109 1 94.12 331 TRP A C 1
ATOM 2619 O O . TRP A 1 331 ? -3.447 17.469 14.039 1 94.12 331 TRP A O 1
ATOM 2629 N N . ILE A 1 332 ? -2.463 18.078 15.898 1 94 332 ILE A N 1
ATOM 2630 C CA . ILE A 1 332 ? -1.353 17.141 15.812 1 94 332 ILE A CA 1
ATOM 2631 C C . ILE A 1 332 ? -1.541 16.016 16.844 1 94 332 ILE A C 1
ATOM 2633 O O . ILE A 1 332 ? -1.688 16.297 18.047 1 94 332 ILE A O 1
ATOM 2637 N N . SER A 1 333 ? -1.581 14.82 16.281 1 92.25 333 SER A N 1
ATOM 2638 C CA . SER A 1 333 ? -1.843 13.664 17.141 1 92.25 333 SER A CA 1
ATOM 2639 C C . SER A 1 333 ? -0.564 12.875 17.406 1 92.25 333 SER A C 1
ATOM 2641 O O . SER A 1 333 ? 0.31 12.781 16.547 1 92.25 333 SER A O 1
ATOM 2643 N N . SER A 1 334 ? -0.448 12.391 18.641 1 88.88 334 SER A N 1
ATOM 2644 C CA . SER A 1 334 ? 0.607 11.477 19.062 1 88.88 334 SER A CA 1
ATOM 2645 C C . SER A 1 334 ? 0.156 10.609 20.234 1 88.88 334 SER A C 1
ATOM 2647 O O . SER A 1 334 ? -0.565 11.086 21.125 1 88.88 334 SER A O 1
ATOM 2649 N N . PRO A 1 335 ? 0.533 9.352 20.156 1 85.5 335 PRO A N 1
ATOM 2650 C CA . PRO A 1 335 ? 0.265 8.547 21.344 1 85.5 335 PRO A CA 1
ATOM 2651 C C . PRO A 1 335 ? 1.204 8.883 22.5 1 85.5 335 PRO A C 1
ATOM 2653 O O . PRO A 1 335 ? 0.937 8.5 23.641 1 85.5 335 PRO A O 1
ATOM 2656 N N . ASP A 1 336 ? 2.248 9.547 22.219 1 83.81 336 ASP A N 1
ATOM 2657 C CA . ASP A 1 336 ? 3.248 9.883 23.219 1 83.81 336 ASP A CA 1
ATOM 2658 C C . ASP A 1 336 ? 3.004 11.273 23.797 1 83.81 336 ASP A C 1
ATOM 2660 O O . ASP A 1 336 ? 2.352 12.109 23.156 1 83.81 336 ASP A O 1
ATOM 2664 N N . GLU A 1 337 ? 3.562 11.484 24.953 1 82.88 337 GLU A N 1
ATOM 2665 C CA . GLU A 1 337 ? 3.381 12.773 25.625 1 82.88 337 GLU A CA 1
ATOM 2666 C C . GLU A 1 337 ? 4.512 13.734 25.281 1 82.88 337 GLU A C 1
ATOM 2668 O O . GLU A 1 337 ? 4.555 14.859 25.781 1 82.88 337 GLU A O 1
ATOM 2673 N N . GLU A 1 338 ? 5.25 13.352 24.391 1 85.56 338 GLU A N 1
ATOM 2674 C CA . GLU A 1 338 ? 6.375 14.211 24.031 1 85.56 338 GLU A CA 1
ATOM 2675 C C . GLU A 1 338 ? 5.898 15.461 23.297 1 85.56 338 GLU A C 1
ATOM 2677 O O . GLU A 1 338 ? 5.09 15.375 22.375 1 85.56 338 GLU A O 1
ATOM 2682 N N . ASP A 1 339 ? 6.406 16.609 23.828 1 91.62 339 ASP A N 1
ATOM 2683 C CA . ASP A 1 339 ? 6.066 17.891 23.203 1 91.62 339 ASP A CA 1
ATOM 2684 C C . ASP A 1 339 ? 6.809 18.078 21.891 1 91.62 339 ASP A C 1
ATOM 2686 O O . ASP A 1 339 ? 7.883 17.5 21.688 1 91.62 339 ASP A O 1
ATOM 2690 N N . LEU A 1 340 ? 6.191 18.875 20.984 1 93.75 340 LEU A N 1
ATOM 2691 C CA . LEU A 1 340 ? 6.73 19.062 19.641 1 93.75 340 LEU A CA 1
ATOM 2692 C C . LEU A 1 340 ? 6.734 20.547 19.266 1 93.75 340 LEU A C 1
ATOM 2694 O O . LEU A 1 340 ? 5.738 21.234 19.453 1 93.75 340 LEU A O 1
ATOM 2698 N N . VAL A 1 341 ? 7.852 21.047 18.797 1 93.5 341 VAL A N 1
ATOM 2699 C CA . VAL A 1 341 ? 7.957 22.359 18.188 1 93.5 341 VAL A CA 1
ATOM 2700 C C . VAL A 1 341 ? 8.383 22.219 16.734 1 93.5 341 VAL A C 1
ATOM 2702 O O . VAL A 1 341 ? 9.383 21.562 16.422 1 93.5 341 VAL A O 1
ATOM 2705 N N . MET A 1 342 ? 7.621 22.781 15.859 1 93.56 342 MET A N 1
ATOM 2706 C CA . MET A 1 342 ? 7.945 22.797 14.438 1 93.56 342 MET A CA 1
ATOM 2707 C C . MET A 1 342 ? 8.242 24.219 13.961 1 93.56 342 MET A C 1
ATOM 2709 O O . MET A 1 342 ? 7.465 25.141 14.227 1 93.56 342 MET A O 1
ATOM 2713 N N . ILE A 1 343 ? 9.312 24.375 13.32 1 91.38 343 ILE A N 1
ATOM 2714 C CA . ILE A 1 343 ? 9.664 25.672 12.734 1 91.38 343 ILE A CA 1
ATOM 2715 C C . ILE A 1 343 ? 9.648 25.562 11.211 1 91.38 343 ILE A C 1
ATOM 2717 O O . ILE A 1 343 ? 10.344 24.719 10.633 1 91.38 343 ILE A O 1
ATOM 2721 N N . ILE A 1 344 ? 8.844 26.297 10.664 1 87.62 344 ILE A N 1
ATOM 2722 C CA . ILE A 1 344 ? 8.75 26.422 9.219 1 87.62 344 ILE A CA 1
ATOM 2723 C C . ILE A 1 344 ? 9.266 27.781 8.773 1 87.62 344 ILE A C 1
ATOM 2725 O O . ILE A 1 344 ? 8.68 28.812 9.109 1 87.62 344 ILE A O 1
ATOM 2729 N N . SER A 1 345 ? 10.398 27.734 8.055 1 79.25 345 SER A N 1
ATOM 2730 C CA . SER A 1 345 ? 11.016 29.016 7.684 1 79.25 345 SER A CA 1
ATOM 2731 C C . SER A 1 345 ? 10.867 29.281 6.188 1 79.25 345 SER A C 1
ATOM 2733 O O . SER A 1 345 ? 10.969 28.359 5.375 1 79.25 345 SER A O 1
ATOM 2735 N N . SER A 1 346 ? 10.312 30.375 5.953 1 71.5 346 SER A N 1
ATOM 2736 C CA . SER A 1 346 ? 10.344 30.906 4.594 1 71.5 346 SER A CA 1
ATOM 2737 C C . SER A 1 346 ? 11.312 32.062 4.473 1 71.5 346 SER A C 1
ATOM 2739 O O . SER A 1 346 ? 11.992 32.438 5.438 1 71.5 346 SER A O 1
ATOM 2741 N N . GLU A 1 347 ? 11.477 32.688 3.293 1 65.75 347 GLU A N 1
ATOM 2742 C CA . GLU A 1 347 ? 12.438 33.75 3.023 1 65.75 347 GLU A CA 1
ATOM 2743 C C . GLU A 1 347 ? 12.273 34.906 4 1 65.75 347 GLU A C 1
ATOM 2745 O O . GLU A 1 347 ? 13.258 35.469 4.473 1 65.75 347 GLU A O 1
ATOM 2750 N N . SER A 1 348 ? 11.133 35.156 4.355 1 69.25 348 SER A N 1
ATOM 2751 C CA . SER A 1 348 ? 11.016 36.375 5.152 1 69.25 348 SER A CA 1
ATOM 2752 C C . SER A 1 348 ? 10.227 36.125 6.43 1 69.25 348 SER A C 1
ATOM 2754 O O . SER A 1 348 ? 10.086 37.031 7.266 1 69.25 348 SER A O 1
ATOM 2756 N N . ASN A 1 349 ? 9.75 34.969 6.586 1 77.06 349 ASN A N 1
ATOM 2757 C CA . ASN A 1 349 ? 8.898 34.719 7.75 1 77.06 349 ASN A CA 1
ATOM 2758 C C . ASN A 1 349 ? 9.172 33.344 8.352 1 77.06 349 ASN A C 1
ATOM 2760 O O . ASN A 1 349 ? 9.703 32.438 7.684 1 77.06 349 ASN A O 1
ATOM 2764 N N . MET A 1 350 ? 8.969 33.344 9.68 1 84.69 350 MET A N 1
ATOM 2765 C CA . MET A 1 350 ? 9.094 32.094 10.391 1 84.69 350 MET A CA 1
ATOM 2766 C C . MET A 1 350 ? 7.816 31.766 11.156 1 84.69 350 MET A C 1
ATOM 2768 O O . MET A 1 350 ? 7.238 32.656 11.805 1 84.69 350 MET A O 1
ATOM 2772 N N . THR A 1 351 ? 7.371 30.625 10.93 1 89.12 351 THR A N 1
ATOM 2773 C CA . THR A 1 351 ? 6.234 30.125 11.703 1 89.12 351 THR A CA 1
ATOM 2774 C C . THR A 1 351 ? 6.668 29.031 12.664 1 89.12 351 THR A C 1
ATOM 2776 O O . THR A 1 351 ? 7.398 28.109 12.281 1 89.12 351 THR A O 1
ATOM 2779 N N . VAL A 1 352 ? 6.27 29.219 13.906 1 91.88 352 VAL A N 1
ATOM 2780 C CA . VAL A 1 352 ? 6.578 28.219 14.93 1 91.88 352 VAL A CA 1
ATOM 2781 C C . VAL A 1 352 ? 5.289 27.578 15.438 1 91.88 352 VAL A C 1
ATOM 2783 O O . VAL A 1 352 ? 4.41 28.266 15.961 1 91.88 352 VAL A O 1
ATOM 2786 N N . ILE A 1 353 ? 5.172 26.281 15.266 1 94.31 353 ILE A N 1
ATOM 2787 C CA . ILE A 1 353 ? 4.023 25.531 15.75 1 94.31 353 ILE A CA 1
ATOM 2788 C C . ILE A 1 353 ? 4.418 24.734 17 1 94.31 353 ILE A C 1
ATOM 2790 O O . ILE A 1 353 ? 5.285 23.859 16.938 1 94.31 353 ILE A O 1
ATOM 2794 N N . VAL A 1 354 ? 3.764 25.062 18.125 1 94.12 354 VAL A N 1
ATOM 2795 C CA . VAL A 1 354 ? 4.078 24.422 19.391 1 94.12 354 VAL A CA 1
ATOM 2796 C C . VAL A 1 354 ? 2.91 23.531 19.828 1 94.12 354 VAL A C 1
ATOM 2798 O O . VAL A 1 354 ? 1.784 24.016 19.969 1 94.12 354 VAL A O 1
ATOM 2801 N N . THR A 1 355 ? 3.158 22.25 19.969 1 94.12 355 THR A N 1
ATOM 2802 C CA . THR A 1 355 ? 2.168 21.297 20.453 1 94.12 355 THR A CA 1
ATOM 2803 C C . THR A 1 355 ? 2.635 20.656 21.766 1 94.12 355 THR A C 1
ATOM 2805 O O . THR A 1 355 ? 3.674 19.984 21.797 1 94.12 355 THR A O 1
ATOM 2808 N N . VAL A 1 356 ? 1.823 20.797 22.828 1 93.06 356 VAL A N 1
ATOM 2809 C CA . VAL A 1 356 ? 2.225 20.297 24.141 1 93.06 356 VAL A CA 1
ATOM 2810 C C . VAL A 1 356 ? 1.118 19.406 24.703 1 93.06 356 VAL A C 1
ATOM 2812 O O . VAL A 1 356 ? -0.064 19.625 24.422 1 93.06 356 VAL A O 1
ATOM 2815 N N . SER A 1 357 ? 1.532 18.391 25.438 1 90.44 357 SER A N 1
ATOM 2816 C CA . SER A 1 357 ? 0.578 17.531 26.141 1 90.44 357 SER A CA 1
ATOM 2817 C C . SER A 1 357 ? -0.141 18.312 27.25 1 90.44 357 SER A C 1
ATOM 2819 O O . SER A 1 357 ? 0.471 19.109 27.938 1 90.44 357 SER A O 1
ATOM 2821 N N . THR A 1 358 ? -1.438 18.062 27.344 1 88.06 358 THR A N 1
ATOM 2822 C CA . THR A 1 358 ? -2.207 18.766 28.359 1 88.06 358 THR A CA 1
ATOM 2823 C C . THR A 1 358 ? -2.418 17.859 29.578 1 88.06 358 THR A C 1
ATOM 2825 O O . THR A 1 358 ? -3.08 18.25 30.547 1 88.06 358 THR A O 1
ATOM 2828 N N . THR A 1 359 ? -2.078 16.594 29.5 1 75.94 359 THR A N 1
ATOM 2829 C CA . THR A 1 359 ? -2.248 15.719 30.641 1 75.94 359 THR A CA 1
ATOM 2830 C C . THR A 1 359 ? -1.341 16.141 31.797 1 75.94 359 THR A C 1
ATOM 2832 O O . THR A 1 359 ? -0.216 16.594 31.562 1 75.94 359 THR A O 1
ATOM 2835 N N . ASN A 1 360 ? -1.87 16.562 33 1 58.16 360 ASN A N 1
ATOM 2836 C CA . ASN A 1 360 ? -1.176 16.984 34.219 1 58.16 360 ASN A CA 1
ATOM 2837 C C . ASN A 1 360 ? -0.252 15.883 34.719 1 58.16 360 ASN A C 1
ATOM 2839 O O . ASN A 1 360 ? -0.643 14.719 34.812 1 58.16 360 ASN A O 1
ATOM 2843 N N . ASP A 1 361 ? 0.987 15.977 34.438 1 46.22 361 ASP A N 1
ATOM 2844 C CA . ASP A 1 361 ? 1.814 15.18 35.344 1 46.22 361 ASP A CA 1
ATOM 2845 C C . ASP A 1 361 ? 1.38 15.352 36.812 1 46.22 361 ASP A C 1
ATOM 2847 O O . ASP A 1 361 ? 1.287 16.484 37.281 1 46.22 361 ASP A O 1
ATOM 2851 N N . ALA A 1 362 ? 0.478 14.523 37.344 1 35.16 362 ALA A N 1
ATOM 2852 C CA . ALA A 1 362 ? 0.38 14.508 38.812 1 35.16 362 ALA A CA 1
ATOM 2853 C C . ALA A 1 362 ? 1.761 14.398 39.438 1 35.16 362 ALA A C 1
ATOM 2855 O O . ALA A 1 362 ? 2.631 13.68 38.938 1 35.16 362 ALA A O 1
ATOM 2856 N N . MET B 1 1 ? 29.25 -6.359 15.961 1 20 1 MET B N 1
ATOM 2857 C CA . MET B 1 1 ? 29.438 -6.492 14.523 1 20 1 MET B CA 1
ATOM 2858 C C . MET B 1 1 ? 28.109 -6.688 13.812 1 20 1 MET B C 1
ATOM 2860 O O . MET B 1 1 ? 27.359 -7.621 14.117 1 20 1 MET B O 1
ATOM 2864 N N . ALA B 1 2 ? 27.312 -5.672 13.531 1 29.17 2 ALA B N 1
ATOM 2865 C CA . ALA B 1 2 ? 26.031 -5.789 12.836 1 29.17 2 ALA B CA 1
ATOM 2866 C C . ALA B 1 2 ? 26.078 -6.852 11.742 1 29.17 2 ALA B C 1
ATOM 2868 O O . ALA B 1 2 ? 27 -6.852 10.922 1 29.17 2 ALA B O 1
ATOM 2869 N N . ASN B 1 3 ? 25.766 -7.934 11.922 1 30.75 3 ASN B N 1
ATOM 2870 C CA . ASN B 1 3 ? 25.75 -9.008 10.938 1 30.75 3 ASN B CA 1
ATOM 2871 C C . ASN B 1 3 ? 25.219 -8.531 9.586 1 30.75 3 ASN B C 1
ATOM 2873 O O . ASN B 1 3 ? 24.031 -8.203 9.461 1 30.75 3 ASN B O 1
ATOM 2877 N N . SER B 1 4 ? 25.859 -7.789 8.789 1 38.56 4 SER B N 1
ATOM 2878 C CA . SER B 1 4 ? 25.703 -7.375 7.402 1 38.56 4 SER B CA 1
ATOM 2879 C C . SER B 1 4 ? 25.109 -8.5 6.555 1 38.56 4 SER B C 1
ATOM 2881 O O . SER B 1 4 ? 25.797 -9.453 6.203 1 38.56 4 SER B O 1
ATOM 2883 N N . SER B 1 5 ? 24.094 -9.148 6.898 1 44.44 5 SER B N 1
ATOM 2884 C CA . SER B 1 5 ? 23.562 -10.219 6.059 1 44.44 5 SER B CA 1
ATOM 2885 C C . SER B 1 5 ? 23.781 -9.922 4.582 1 44.44 5 SER B C 1
ATOM 2887 O O . SER B 1 5 ? 23.469 -8.828 4.105 1 44.44 5 SER B O 1
ATOM 2889 N N . ASN B 1 6 ? 24.828 -10.312 3.998 1 53.44 6 ASN B N 1
ATOM 2890 C CA . ASN B 1 6 ? 25.375 -10.297 2.648 1 53.44 6 ASN B CA 1
ATOM 2891 C C . ASN B 1 6 ? 24.312 -10.57 1.599 1 53.44 6 ASN B C 1
ATOM 2893 O O . ASN B 1 6 ? 24.062 -11.727 1.244 1 53.44 6 ASN B O 1
ATOM 2897 N N . HIS B 1 7 ? 23.219 -9.727 1.466 1 71.25 7 HIS B N 1
ATOM 2898 C CA . HIS B 1 7 ? 22.266 -9.898 0.384 1 71.25 7 HIS B CA 1
ATOM 2899 C C . HIS B 1 7 ? 22.906 -9.641 -0.974 1 71.25 7 HIS B C 1
ATOM 2901 O O . HIS B 1 7 ? 23.641 -8.656 -1.144 1 71.25 7 HIS B O 1
ATOM 2907 N N . MET B 1 8 ? 22.969 -10.758 -1.809 1 83.31 8 MET B N 1
ATOM 2908 C CA . MET B 1 8 ? 23.5 -10.672 -3.162 1 83.31 8 MET B CA 1
ATOM 2909 C C . MET B 1 8 ? 22.688 -9.688 -4.004 1 83.31 8 MET B C 1
ATOM 2911 O O . MET B 1 8 ? 23.234 -9 -4.867 1 83.31 8 MET B O 1
ATOM 2915 N N . VAL B 1 9 ? 21.438 -9.609 -3.688 1 89.88 9 VAL B N 1
ATOM 2916 C CA . VAL B 1 9 ? 20.547 -8.742 -4.445 1 89.88 9 VAL B CA 1
ATOM 2917 C C . VAL B 1 9 ? 20.406 -7.395 -3.734 1 89.88 9 VAL B C 1
ATOM 2919 O O . VAL B 1 9 ? 20.203 -7.348 -2.52 1 89.88 9 VAL B O 1
ATOM 2922 N N . GLN B 1 10 ? 20.625 -6.34 -4.445 1 86.12 10 GLN B N 1
ATOM 2923 C CA . GLN B 1 10 ? 20.391 -4.98 -3.963 1 86.12 10 GLN B CA 1
ATOM 2924 C C . GLN B 1 10 ? 19.047 -4.445 -4.438 1 86.12 10 GLN B C 1
ATOM 2926 O O . GLN B 1 10 ? 18.828 -4.301 -5.641 1 86.12 10 GLN B O 1
ATOM 2931 N N . TYR B 1 11 ? 18.203 -4.148 -3.516 1 87.06 11 TYR B N 1
ATOM 2932 C CA . TYR B 1 11 ? 16.891 -3.604 -3.865 1 87.06 11 TYR B CA 1
ATOM 2933 C C . TYR B 1 11 ? 16.953 -2.092 -4.039 1 87.06 11 TYR B C 1
ATOM 2935 O O . TYR B 1 11 ? 17.328 -1.37 -3.107 1 87.06 11 TYR B O 1
ATOM 2943 N N . GLU B 1 12 ? 16.562 -1.621 -5.215 1 81 12 GLU B N 1
ATOM 2944 C CA . GLU B 1 12 ? 16.766 -0.229 -5.609 1 81 12 GLU B CA 1
ATOM 2945 C C . GLU B 1 12 ? 15.508 0.604 -5.352 1 81 12 GLU B C 1
ATOM 2947 O O . GLU B 1 12 ? 15.602 1.806 -5.094 1 81 12 GLU B O 1
ATOM 2952 N N . GLY B 1 13 ? 14.445 -0.036 -5.461 1 82.62 13 GLY B N 1
ATOM 2953 C CA . GLY B 1 13 ? 13.234 0.759 -5.301 1 82.62 13 GLY B CA 1
ATOM 2954 C C . GLY B 1 13 ? 11.977 -0.079 -5.25 1 82.62 13 GLY B C 1
ATOM 2955 O O . GLY B 1 13 ? 11.938 -1.186 -5.793 1 82.62 13 GLY B O 1
ATOM 2956 N N . PHE B 1 14 ? 11.008 0.507 -4.566 1 88.94 14 PHE B N 1
ATOM 2957 C CA . PHE B 1 14 ? 9.656 -0.044 -4.469 1 88.94 14 PHE B CA 1
ATOM 2958 C C . PHE B 1 14 ? 8.625 0.97 -4.941 1 88.94 14 PHE B C 1
ATOM 2960 O O . PHE B 1 14 ? 8.742 2.164 -4.656 1 88.94 14 PHE B O 1
ATOM 2967 N N . LEU B 1 15 ? 7.664 0.538 -5.699 1 90.12 15 LEU B N 1
ATOM 2968 C CA . LEU B 1 15 ? 6.539 1.409 -6.016 1 90.12 15 LEU B CA 1
ATOM 2969 C C . LEU B 1 15 ? 5.246 0.605 -6.137 1 90.12 15 LEU B C 1
ATOM 2971 O O . LEU B 1 15 ? 5.266 -0.625 -6.051 1 90.12 15 LEU B O 1
ATOM 2975 N N . THR B 1 16 ? 4.121 1.296 -6.203 1 94 16 THR B N 1
ATOM 2976 C CA . THR B 1 16 ? 2.811 0.673 -6.355 1 94 16 THR B CA 1
ATOM 2977 C C . THR B 1 16 ? 2.27 0.891 -7.766 1 94 16 THR B C 1
ATOM 2979 O O . THR B 1 16 ? 2.396 1.983 -8.32 1 94 16 THR B O 1
ATOM 2982 N N . VAL B 1 17 ? 1.835 -0.186 -8.344 1 93.88 17 VAL B N 1
ATOM 2983 C CA . VAL B 1 17 ? 1.158 -0.082 -9.633 1 93.88 17 VAL B CA 1
ATOM 2984 C C . VAL B 1 17 ? -0.327 -0.39 -9.461 1 93.88 17 VAL B C 1
ATOM 2986 O O . VAL B 1 17 ? -0.692 -1.438 -8.93 1 93.88 17 VAL B O 1
ATOM 2989 N N . VAL B 1 18 ? -1.155 0.562 -9.852 1 93.75 18 VAL B N 1
ATOM 2990 C CA . VAL B 1 18 ? -2.604 0.392 -9.789 1 93.75 18 VAL B CA 1
ATOM 2991 C C . VAL B 1 18 ? -3.172 0.297 -11.211 1 93.75 18 VAL B C 1
ATOM 2993 O O . VAL B 1 18 ? -2.498 0.652 -12.18 1 93.75 18 VAL B O 1
ATOM 2996 N N . PRO B 1 19 ? -4.406 -0.271 -11.32 1 93.31 19 PRO B N 1
ATOM 2997 C CA . PRO B 1 19 ? -5.016 -0.286 -12.648 1 93.31 19 PRO B CA 1
ATOM 2998 C C . PRO B 1 19 ? -5.07 1.1 -13.289 1 93.31 19 PRO B C 1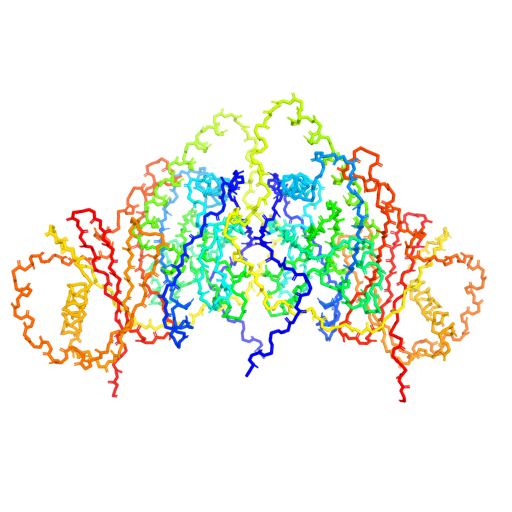
ATOM 3000 O O . PRO B 1 19 ? -5.328 2.092 -12.602 1 93.31 19 PRO B O 1
ATOM 3003 N N . HIS B 1 20 ? -4.746 1.064 -14.57 1 86.75 20 HIS B N 1
ATOM 3004 C CA . HIS B 1 20 ? -4.742 2.309 -15.328 1 86.75 20 HIS B CA 1
ATOM 3005 C C . HIS B 1 20 ? -6.121 2.959 -15.336 1 86.75 20 HIS B C 1
ATOM 3007 O O . HIS B 1 20 ? -6.234 4.188 -15.281 1 86.75 20 HIS B O 1
ATOM 3013 N N . ARG B 1 21 ? -7.082 2.203 -15.375 1 83.88 21 ARG B N 1
ATOM 3014 C CA . ARG B 1 21 ? -8.461 2.664 -15.281 1 83.88 21 ARG B CA 1
ATOM 3015 C C . ARG B 1 21 ? -9.086 2.246 -13.953 1 83.88 21 ARG B C 1
ATOM 3017 O O . ARG B 1 21 ? -8.906 1.112 -13.508 1 83.88 21 ARG B O 1
ATOM 3024 N N . PRO B 1 22 ? -9.773 3.217 -13.391 1 81.38 22 PRO B N 1
ATOM 3025 C CA . PRO B 1 22 ? -10.414 2.838 -12.125 1 81.38 22 PRO B CA 1
ATOM 3026 C C . PRO B 1 22 ? -11.383 1.668 -12.281 1 81.38 22 PRO B C 1
ATOM 3028 O O . PRO B 1 22 ? -12.094 1.584 -13.289 1 81.38 22 PRO B O 1
ATOM 3031 N N . THR B 1 23 ? -11.32 0.785 -11.297 1 84.31 23 THR B N 1
ATOM 3032 C CA . THR B 1 23 ? -12.172 -0.395 -11.32 1 84.31 23 THR B CA 1
ATOM 3033 C C . THR B 1 23 ? -13.555 -0.07 -10.766 1 84.31 23 THR B C 1
ATOM 3035 O O . THR B 1 23 ? -13.68 0.455 -9.656 1 84.31 23 THR B O 1
ATOM 3038 N N . PHE B 1 24 ? -14.555 -0.218 -11.578 1 76.06 24 PHE B N 1
ATOM 3039 C CA . PHE B 1 24 ? -15.938 -0.073 -11.156 1 76.06 24 PHE B CA 1
ATOM 3040 C C . PHE B 1 24 ? -16.859 -0.976 -11.977 1 76.06 24 PHE B C 1
ATOM 3042 O O . PHE B 1 24 ? -16.719 -1.049 -13.203 1 76.06 24 PHE B O 1
ATOM 3049 N N . PRO B 1 25 ? -17.75 -1.7 -11.305 1 78 25 PRO B N 1
ATOM 3050 C CA . PRO B 1 25 ? -17.844 -1.947 -9.867 1 78 25 PRO B CA 1
ATOM 3051 C C . PRO B 1 25 ? -16.625 -2.705 -9.328 1 78 25 PRO B C 1
ATOM 3053 O O . PRO B 1 25 ? -15.719 -3.049 -10.086 1 78 25 PRO B O 1
ATOM 3056 N N . ARG B 1 26 ? -16.516 -2.758 -7.992 1 82.06 26 ARG B N 1
ATOM 3057 C CA . ARG B 1 26 ? -15.43 -3.48 -7.34 1 82.06 26 ARG B CA 1
ATOM 3058 C C . ARG B 1 26 ? -15.875 -4.883 -6.934 1 82.06 26 ARG B C 1
ATOM 3060 O O . ARG B 1 26 ? -16.25 -5.113 -5.785 1 82.06 26 ARG B O 1
ATOM 3067 N N . PRO B 1 27 ? -15.727 -5.793 -7.848 1 83.31 27 PRO B N 1
ATOM 3068 C CA . PRO B 1 27 ? -16.172 -7.152 -7.527 1 83.31 27 PRO B CA 1
ATOM 3069 C C . PRO B 1 27 ? -15.383 -7.773 -6.375 1 83.31 27 PRO B C 1
ATOM 3071 O O . PRO B 1 27 ? -14.227 -7.418 -6.148 1 83.31 27 PRO B O 1
ATOM 3074 N N . SER B 1 28 ? -16.078 -8.602 -5.652 1 85.81 28 SER B N 1
ATOM 3075 C CA . SER B 1 28 ? -15.453 -9.32 -4.547 1 85.81 28 SER B CA 1
ATOM 3076 C C . SER B 1 28 ? -15.727 -10.82 -4.637 1 85.81 28 SER B C 1
ATOM 3078 O O . SER B 1 28 ? -16.734 -11.234 -5.211 1 85.81 28 SER B O 1
ATOM 3080 N N . VAL B 1 29 ? -14.781 -11.578 -4.223 1 86.56 29 VAL B N 1
ATOM 3081 C CA . VAL B 1 29 ? -14.906 -13.031 -4.168 1 86.56 29 VAL B CA 1
ATOM 3082 C C . VAL B 1 29 ? -14.789 -13.508 -2.719 1 86.56 29 VAL B C 1
ATOM 3084 O O . VAL B 1 29 ? -13.812 -13.195 -2.035 1 86.56 29 VAL B O 1
ATOM 3087 N N . ARG B 1 30 ? -15.805 -14.32 -2.303 1 88.19 30 ARG B N 1
ATOM 3088 C CA . ARG B 1 30 ? -15.766 -14.859 -0.947 1 88.19 30 ARG B CA 1
ATOM 3089 C C . ARG B 1 30 ? -14.82 -16.047 -0.855 1 88.19 30 ARG B C 1
ATOM 3091 O O . ARG B 1 30 ? -14.766 -16.875 -1.764 1 88.19 30 ARG B O 1
ATOM 3098 N N . ILE B 1 31 ? -14.117 -16.031 0.225 1 89.56 31 ILE B N 1
ATOM 3099 C CA . ILE B 1 31 ? -13.234 -17.156 0.507 1 89.56 31 ILE B CA 1
ATOM 3100 C C . ILE B 1 31 ? -13.781 -17.953 1.688 1 89.56 31 ILE B C 1
ATOM 3102 O O . ILE B 1 31 ? -13.82 -17.453 2.816 1 89.56 31 ILE B O 1
ATOM 3106 N N . SER B 1 32 ? -14.227 -19.125 1.387 1 85.81 32 SER B N 1
ATOM 3107 C CA . SER B 1 32 ? -14.742 -20 2.434 1 85.81 32 SER B CA 1
ATOM 3108 C C . SER B 1 32 ? -13.633 -20.859 3.025 1 85.81 32 SER B C 1
ATOM 3110 O O . SER B 1 32 ? -13.039 -21.688 2.324 1 85.81 32 SER B O 1
ATOM 3112 N N . THR B 1 33 ? -13.312 -20.594 4.203 1 83.62 33 THR B N 1
ATOM 3113 C CA . THR B 1 33 ? -12.273 -21.375 4.871 1 83.62 33 THR B CA 1
ATOM 3114 C C . THR B 1 33 ? -12.602 -21.562 6.348 1 83.62 33 THR B C 1
ATOM 3116 O O . THR B 1 33 ? -13.484 -20.891 6.883 1 83.62 33 THR B O 1
ATOM 3119 N N . GLU B 1 34 ? -11.977 -22.578 6.887 1 79.69 34 GLU B N 1
ATOM 3120 C CA . GLU B 1 34 ? -12.031 -22.75 8.336 1 79.69 34 GLU B CA 1
ATOM 3121 C C . GLU B 1 34 ? -11.141 -21.734 9.039 1 79.69 34 GLU B C 1
ATOM 3123 O O . GLU B 1 34 ? -9.992 -21.516 8.641 1 79.69 34 GLU B O 1
ATOM 3128 N N . LYS B 1 35 ? -11.625 -21.125 10.07 1 73.94 35 LYS B N 1
ATOM 3129 C CA . LYS B 1 35 ? -10.969 -20.016 10.75 1 73.94 35 LYS B CA 1
ATOM 3130 C C . LYS B 1 35 ? -9.586 -20.422 11.258 1 73.94 35 LYS B C 1
ATOM 3132 O O . LYS B 1 35 ? -8.633 -19.641 11.18 1 73.94 35 LYS B O 1
ATOM 3137 N N . ASP B 1 36 ? -9.461 -21.625 11.688 1 75.81 36 ASP B N 1
ATOM 3138 C CA . ASP B 1 36 ? -8.227 -22.078 12.336 1 75.81 36 ASP B CA 1
ATOM 3139 C C . ASP B 1 36 ? -7.117 -22.281 11.305 1 75.81 36 ASP B C 1
ATOM 3141 O O . ASP B 1 36 ? -5.941 -22.375 11.664 1 75.81 36 ASP B O 1
ATOM 3145 N N . ARG B 1 37 ? -7.465 -22.297 10.133 1 79.38 37 ARG B N 1
ATOM 3146 C CA . ARG B 1 37 ? -6.465 -22.609 9.117 1 79.38 37 ARG B CA 1
ATOM 3147 C C . ARG B 1 37 ? -6.145 -21.391 8.266 1 79.38 37 ARG B C 1
ATOM 3149 O O . ARG B 1 37 ? -5.285 -21.453 7.383 1 79.38 37 ARG B O 1
ATOM 3156 N N . GLU B 1 38 ? -6.762 -20.359 8.531 1 83.81 38 GLU B N 1
ATOM 3157 C CA . GLU B 1 38 ? -6.633 -19.141 7.727 1 83.81 38 GLU B CA 1
ATOM 3158 C C . GLU B 1 38 ? -5.195 -18.625 7.734 1 83.81 38 GLU B C 1
ATOM 3160 O O . GLU B 1 38 ? -4.664 -18.25 6.691 1 83.81 38 GLU B O 1
ATOM 3165 N N . ALA B 1 39 ? -4.59 -18.688 8.859 1 82 39 ALA B N 1
ATOM 3166 C CA . ALA B 1 39 ? -3.244 -18.141 8.992 1 82 39 ALA B CA 1
ATOM 3167 C C . ALA B 1 39 ? -2.26 -18.875 8.086 1 82 39 ALA B C 1
ATOM 3169 O O . ALA B 1 39 ? -1.418 -18.25 7.434 1 82 39 ALA B O 1
ATOM 3170 N N . GLY B 1 40 ? -2.361 -20.203 8.016 1 84 40 GLY B N 1
ATOM 3171 C CA . GLY B 1 40 ? -1.489 -20.984 7.152 1 84 40 GLY B CA 1
ATOM 3172 C C . GLY B 1 40 ? -1.707 -20.719 5.676 1 84 40 GLY B C 1
ATOM 3173 O O . GLY B 1 40 ? -0.75 -20.656 4.902 1 84 40 GLY B O 1
ATOM 3174 N N . LEU B 1 41 ? -2.9 -20.516 5.324 1 87 41 LEU B N 1
ATOM 3175 C CA . LEU B 1 41 ? -3.25 -20.25 3.934 1 87 41 LEU B CA 1
ATOM 3176 C C . LEU B 1 41 ? -2.732 -18.891 3.484 1 87 41 LEU B C 1
ATOM 3178 O O . LEU B 1 41 ? -2.297 -18.734 2.342 1 87 41 LEU B O 1
ATOM 3182 N N . LEU B 1 42 ? -2.777 -17.938 4.418 1 89.12 42 LEU B N 1
ATOM 3183 C CA . LEU B 1 42 ? -2.328 -16.578 4.125 1 89.12 42 LEU B CA 1
ATOM 3184 C C . LEU B 1 42 ? -0.829 -16.547 3.852 1 89.12 42 LEU B C 1
ATOM 3186 O O . LEU B 1 42 ? -0.32 -15.602 3.256 1 89.12 42 LEU B O 1
ATOM 3190 N N . ARG B 1 43 ? -0.18 -17.594 4.207 1 89.25 43 ARG B N 1
ATOM 3191 C CA . ARG B 1 43 ? 1.274 -17.609 4.098 1 89.25 43 ARG B CA 1
ATOM 3192 C C . ARG B 1 43 ? 1.727 -18.406 2.883 1 89.25 43 ARG B C 1
ATOM 3194 O O . ARG B 1 43 ? 2.926 -18.562 2.641 1 89.25 43 ARG B O 1
ATOM 3201 N N . GLN B 1 44 ? 0.84 -18.938 2.119 1 91.25 44 GLN B N 1
ATOM 3202 C CA . GLN B 1 44 ? 1.181 -19.672 0.909 1 91.25 44 GLN B CA 1
ATOM 3203 C C . GLN B 1 44 ? 1.29 -18.75 -0.294 1 91.25 44 GLN B C 1
ATOM 3205 O O . GLN B 1 44 ? 0.38 -17.953 -0.559 1 91.25 44 GLN B O 1
ATOM 3210 N N . CYS B 1 45 ? 2.381 -18.906 -0.954 1 93.56 45 CYS B N 1
ATOM 3211 C CA . CYS B 1 45 ? 2.68 -18 -2.051 1 93.56 45 CYS B CA 1
ATOM 3212 C C . CYS B 1 45 ? 3.191 -18.75 -3.27 1 93.56 45 CYS B C 1
ATOM 3214 O O . CYS B 1 45 ? 4.047 -19.625 -3.145 1 93.56 45 CYS B O 1
ATOM 3216 N N . PHE B 1 46 ? 2.582 -18.5 -4.418 1 95.25 46 PHE B N 1
ATOM 3217 C CA . PHE B 1 46 ? 3.141 -18.969 -5.68 1 95.25 46 PHE B CA 1
ATOM 3218 C C . PHE B 1 46 ? 4.285 -18.062 -6.133 1 95.25 46 PHE B C 1
ATOM 3220 O O . PHE B 1 46 ? 4.156 -16.844 -6.125 1 95.25 46 PHE B O 1
ATOM 3227 N N . ARG B 1 47 ? 5.387 -18.688 -6.516 1 95.81 47 ARG B N 1
ATOM 3228 C CA . ARG B 1 47 ? 6.566 -17.969 -6.977 1 95.81 47 ARG B CA 1
ATOM 3229 C C . ARG B 1 47 ? 6.957 -18.391 -8.391 1 95.81 47 ARG B C 1
ATOM 3231 O O . ARG B 1 47 ? 6.855 -19.578 -8.734 1 95.81 47 ARG B O 1
ATOM 3238 N N . MET B 1 48 ? 7.371 -17.438 -9.141 1 96.31 48 MET B N 1
ATOM 3239 C CA . MET B 1 48 ? 7.855 -17.688 -10.492 1 96.31 48 MET B CA 1
ATOM 3240 C C . MET B 1 48 ? 9.008 -16.75 -10.836 1 96.31 48 MET B C 1
ATOM 3242 O O . MET B 1 48 ? 8.977 -15.562 -10.484 1 96.31 48 MET B O 1
ATOM 3246 N N . ILE B 1 49 ? 10.031 -17.297 -11.398 1 96.94 49 ILE B N 1
ATOM 3247 C CA . ILE B 1 49 ? 11.156 -16.5 -11.891 1 96.94 49 ILE B CA 1
ATOM 3248 C C . ILE B 1 49 ? 11.336 -16.734 -13.391 1 96.94 49 ILE B C 1
ATOM 3250 O O . ILE B 1 49 ? 11.367 -17.891 -13.844 1 96.94 49 ILE B O 1
ATOM 3254 N N . LEU B 1 50 ? 11.398 -15.703 -14.164 1 96.44 50 LEU B N 1
ATOM 3255 C CA . LEU B 1 50 ? 11.742 -15.734 -15.586 1 96.44 50 LEU B CA 1
ATOM 3256 C C . LEU B 1 50 ? 13.047 -14.992 -15.844 1 96.44 50 LEU B C 1
ATOM 3258 O O . LEU B 1 50 ? 13.156 -13.797 -15.562 1 96.44 50 LEU B O 1
ATOM 3262 N N . CYS B 1 51 ? 14 -15.656 -16.375 1 95.94 51 CYS B N 1
ATOM 3263 C CA . CYS B 1 51 ? 15.273 -15.016 -16.703 1 95.94 51 CYS B CA 1
ATOM 3264 C C . CYS B 1 51 ? 15.383 -14.742 -18.203 1 95.94 51 CYS B C 1
ATOM 3266 O O . CYS B 1 51 ? 14.992 -15.578 -19.016 1 95.94 51 CYS B O 1
ATOM 3268 N N . TYR B 1 52 ? 15.883 -13.602 -18.5 1 94.38 52 TYR B N 1
ATOM 3269 C CA . TYR B 1 52 ? 16.047 -13.18 -19.891 1 94.38 52 TYR B CA 1
ATOM 3270 C C . TYR B 1 52 ? 17.484 -12.742 -20.156 1 94.38 52 TYR B C 1
ATOM 3272 O O . TYR B 1 52 ? 18.109 -12.094 -19.312 1 94.38 52 TYR B O 1
ATOM 3280 N N . GLU B 1 53 ? 17.953 -13.102 -21.297 1 92.75 53 GLU B N 1
ATOM 3281 C CA . GLU B 1 53 ? 19.203 -12.531 -21.781 1 92.75 53 GLU B CA 1
ATOM 3282 C C . GLU B 1 53 ? 18.984 -11.148 -22.391 1 92.75 53 GLU B C 1
ATOM 3284 O O . GLU B 1 53 ? 17.859 -10.797 -22.75 1 92.75 53 GLU B O 1
ATOM 3289 N N . LYS B 1 54 ? 20.031 -10.453 -22.375 1 87.94 54 LYS B N 1
ATOM 3290 C CA . LYS B 1 54 ? 19.938 -9.172 -23.078 1 87.94 54 LYS B CA 1
ATOM 3291 C C . LYS B 1 54 ? 19.656 -9.367 -24.562 1 87.94 54 LYS B C 1
ATOM 3293 O O . LYS B 1 54 ? 20.406 -10.047 -25.25 1 87.94 54 LYS B O 1
ATOM 3298 N N . ALA B 1 55 ? 18.578 -8.758 -25.031 1 78.81 55 ALA B N 1
ATOM 3299 C CA . ALA B 1 55 ? 18.156 -8.992 -26.406 1 78.81 55 ALA B CA 1
ATOM 3300 C C . ALA B 1 55 ? 18.922 -8.094 -27.375 1 78.81 55 ALA B C 1
ATOM 3302 O O . ALA B 1 55 ? 19.188 -8.484 -28.516 1 78.81 55 ALA B O 1
ATOM 3303 N N . SER B 1 56 ? 19.047 -6.93 -27.031 1 76.38 56 SER B N 1
ATOM 3304 C CA . SER B 1 56 ? 19.75 -5.977 -27.875 1 76.38 56 SER B CA 1
ATOM 3305 C C . SER B 1 56 ? 20.516 -4.953 -27.047 1 76.38 56 SER B C 1
ATOM 3307 O O . SER B 1 56 ? 20.406 -4.93 -25.812 1 76.38 56 SER B O 1
ATOM 3309 N N . SER B 1 57 ? 21.297 -4.168 -27.703 1 72.75 57 SER B N 1
ATOM 3310 C CA . SER B 1 57 ? 22.094 -3.145 -27.047 1 72.75 57 SER B CA 1
ATOM 3311 C C . SER B 1 57 ? 21.219 -2.158 -26.281 1 72.75 57 SER B C 1
ATOM 3313 O O . SER B 1 57 ? 21.625 -1.613 -25.266 1 72.75 57 SER B O 1
ATOM 3315 N N . ASP B 1 58 ? 19.969 -2.061 -26.781 1 66.62 58 ASP B N 1
ATOM 3316 C CA . ASP B 1 58 ? 19.062 -1.085 -26.188 1 66.62 58 ASP B CA 1
ATOM 3317 C C . ASP B 1 58 ? 18.203 -1.729 -25.094 1 66.62 58 ASP B C 1
ATOM 3319 O O . ASP B 1 58 ? 17.5 -1.034 -24.359 1 66.62 58 ASP B O 1
ATOM 3323 N N . ASP B 1 59 ? 18.391 -2.994 -25.047 1 66.94 59 ASP B N 1
ATOM 3324 C CA . ASP B 1 59 ? 17.594 -3.742 -24.078 1 66.94 59 ASP B CA 1
ATOM 3325 C C . ASP B 1 59 ? 18.266 -3.752 -22.703 1 66.94 59 ASP B C 1
ATOM 3327 O O . ASP B 1 59 ? 19.484 -3.932 -22.609 1 66.94 59 ASP B O 1
ATOM 3331 N N . SER B 1 60 ? 17.516 -3.316 -21.703 1 69.5 60 SER B N 1
ATOM 3332 C CA . SER B 1 60 ? 18 -3.449 -20.328 1 69.5 60 SER B CA 1
ATOM 3333 C C . SER B 1 60 ? 16.859 -3.691 -19.359 1 69.5 60 SER B C 1
ATOM 3335 O O . SER B 1 60 ? 15.711 -3.328 -19.641 1 69.5 60 SER B O 1
ATOM 3337 N N . GLY B 1 61 ? 17.188 -4.375 -18.328 1 69.19 61 GLY B N 1
ATOM 3338 C CA . GLY B 1 61 ? 16.203 -4.551 -17.266 1 69.19 61 GLY B CA 1
ATOM 3339 C C . GLY B 1 61 ? 15.625 -3.242 -16.766 1 69.19 61 GLY B C 1
ATOM 3340 O O . GLY B 1 61 ? 14.469 -3.191 -16.359 1 69.19 61 GLY B O 1
ATOM 3341 N N . TRP B 1 62 ? 16.344 -2.277 -16.922 1 66.75 62 TRP B N 1
ATOM 3342 C CA . TRP B 1 62 ? 15.898 -0.961 -16.484 1 66.75 62 TRP B CA 1
ATOM 3343 C C . TRP B 1 62 ? 14.805 -0.415 -17.406 1 66.75 62 TRP B C 1
ATOM 3345 O O . TRP B 1 62 ? 13.836 0.186 -16.938 1 66.75 62 TRP B O 1
ATOM 3355 N N . MET B 1 63 ? 15.023 -0.678 -18.641 1 68.25 63 MET B N 1
ATOM 3356 C CA . MET B 1 63 ? 14.008 -0.267 -19.594 1 68.25 63 MET B CA 1
ATOM 3357 C C . MET B 1 63 ? 12.711 -1.047 -19.391 1 68.25 63 MET B C 1
ATOM 3359 O O . MET B 1 63 ? 11.617 -0.476 -19.438 1 68.25 63 MET B O 1
ATOM 3363 N N . VAL B 1 64 ? 12.922 -2.258 -19.141 1 70.06 64 VAL B N 1
ATOM 3364 C CA . VAL B 1 64 ? 11.766 -3.104 -18.859 1 70.06 64 VAL B CA 1
ATOM 3365 C C . VAL B 1 64 ? 11.039 -2.594 -17.625 1 70.06 64 VAL B C 1
ATOM 3367 O O . VAL B 1 64 ? 9.82 -2.404 -17.641 1 70.06 64 VAL B O 1
ATOM 3370 N N . ALA B 1 65 ? 11.773 -2.309 -16.594 1 68.81 65 ALA B N 1
ATOM 3371 C CA . ALA B 1 65 ? 11.172 -1.829 -15.359 1 68.81 65 ALA B CA 1
ATOM 3372 C C . ALA B 1 65 ? 10.422 -0.518 -15.578 1 68.81 65 ALA B C 1
ATOM 3374 O O . ALA B 1 65 ? 9.344 -0.309 -15.023 1 68.81 65 ALA B O 1
ATOM 3375 N N . GLY B 1 66 ? 10.977 0.317 -16.391 1 72.62 66 GLY B N 1
ATOM 3376 C CA . GLY B 1 66 ? 10.383 1.617 -16.641 1 72.62 66 GLY B CA 1
ATOM 3377 C C . GLY B 1 66 ? 9.008 1.525 -17.281 1 72.62 66 GLY B C 1
ATOM 3378 O O . GLY B 1 66 ? 8.086 2.244 -16.891 1 72.62 66 GLY B O 1
ATOM 3379 N N . TRP B 1 67 ? 8.883 0.581 -18.219 1 79.19 67 TRP B N 1
ATOM 3380 C CA . TRP B 1 67 ? 7.617 0.431 -18.922 1 79.19 67 TRP B CA 1
ATOM 3381 C C . TRP B 1 67 ? 6.684 -0.51 -18.172 1 79.19 67 TRP B C 1
ATOM 3383 O O . TRP B 1 67 ? 5.48 -0.551 -18.438 1 79.19 67 TRP B O 1
ATOM 3393 N N . THR B 1 68 ? 7.285 -1.207 -17.266 1 83.5 68 THR B N 1
ATOM 3394 C CA . THR B 1 68 ? 6.527 -2.225 -16.547 1 83.5 68 THR B CA 1
ATOM 3395 C C . THR B 1 68 ? 5.414 -1.585 -15.719 1 83.5 68 THR B C 1
ATOM 3397 O O . THR B 1 68 ? 4.297 -2.102 -15.664 1 83.5 68 THR B O 1
ATOM 3400 N N . LYS B 1 69 ? 5.75 -0.392 -15.188 1 84.19 69 LYS B N 1
ATOM 3401 C CA . LYS B 1 69 ? 4.719 0.273 -14.391 1 84.19 69 LYS B CA 1
ATOM 3402 C C . LYS B 1 69 ? 3.473 0.55 -15.227 1 84.19 69 LYS B C 1
ATOM 3404 O O . LYS B 1 69 ? 2.359 0.214 -14.82 1 84.19 69 LYS B O 1
ATOM 3409 N N . THR B 1 70 ? 3.715 1.097 -16.391 1 84.5 70 THR B N 1
ATOM 3410 C CA . THR B 1 70 ? 2.602 1.449 -17.266 1 84.5 70 THR B CA 1
ATOM 3411 C C . THR B 1 70 ? 1.94 0.195 -17.828 1 84.5 70 THR B C 1
ATOM 3413 O O . THR B 1 70 ? 0.714 0.073 -17.812 1 84.5 70 THR B O 1
ATOM 3416 N N . SER B 1 71 ? 2.742 -0.695 -18.344 1 91.75 71 SER B N 1
ATOM 3417 C CA . SER B 1 71 ? 2.193 -1.874 -19.016 1 91.75 71 SER B CA 1
ATOM 3418 C C . SER B 1 71 ? 1.449 -2.768 -18.016 1 91.75 71 SER B C 1
ATOM 3420 O O . SER B 1 71 ? 0.391 -3.311 -18.344 1 91.75 71 SER B O 1
ATOM 3422 N N . ILE B 1 72 ? 1.972 -2.91 -16.812 1 93.88 72 ILE B N 1
ATOM 3423 C CA . ILE B 1 72 ? 1.28 -3.691 -15.789 1 93.88 72 ILE B CA 1
ATOM 3424 C C . ILE B 1 72 ? -0.035 -3.01 -15.422 1 93.88 72 ILE B C 1
ATOM 3426 O O . ILE B 1 72 ? -1.049 -3.676 -15.203 1 93.88 72 ILE B O 1
ATOM 3430 N N . GLY B 1 73 ? 0.009 -1.646 -15.336 1 92.69 73 GLY B N 1
ATOM 3431 C CA . GLY B 1 73 ? -1.217 -0.92 -15.039 1 92.69 73 GLY B CA 1
ATOM 3432 C C . GLY B 1 73 ? -2.324 -1.191 -16.047 1 92.69 73 GLY B C 1
ATOM 3433 O O . GLY B 1 73 ? -3.486 -1.348 -15.664 1 92.69 73 GLY B O 1
ATOM 3434 N N . ILE B 1 74 ? -1.963 -1.247 -17.281 1 93 74 ILE B N 1
ATOM 3435 C CA . ILE B 1 74 ? -2.926 -1.544 -18.328 1 93 74 ILE B CA 1
ATOM 3436 C C . ILE B 1 74 ? -3.426 -2.98 -18.188 1 93 74 ILE B C 1
ATOM 3438 O O . ILE B 1 74 ? -4.629 -3.236 -18.266 1 93 74 ILE B O 1
ATOM 3442 N N . ALA B 1 75 ? -2.516 -3.887 -17.953 1 96.75 75 ALA B N 1
ATOM 3443 C CA . ALA B 1 75 ? -2.891 -5.289 -17.797 1 96.75 75 ALA B CA 1
ATOM 3444 C C . ALA B 1 75 ? -3.809 -5.477 -16.594 1 96.75 75 ALA B C 1
ATOM 3446 O O . ALA B 1 75 ? -4.77 -6.246 -16.656 1 96.75 75 ALA B O 1
ATOM 3447 N N . LEU B 1 76 ? -3.537 -4.75 -15.5 1 96.31 76 LEU B N 1
ATOM 3448 C CA . LEU B 1 76 ? -4.344 -4.848 -14.289 1 96.31 76 LEU B CA 1
ATOM 3449 C C . LEU B 1 76 ? -5.758 -4.336 -14.531 1 96.31 76 LEU B C 1
ATOM 3451 O O . LEU B 1 76 ? -6.707 -4.793 -13.891 1 96.31 76 LEU B O 1
ATOM 3455 N N . SER B 1 77 ? -5.902 -3.418 -15.453 1 94.12 77 SER B N 1
ATOM 3456 C CA . SER B 1 77 ? -7.238 -2.924 -15.781 1 94.12 77 SER B CA 1
ATOM 3457 C C . SER B 1 77 ? -8.094 -4.02 -16.406 1 94.12 77 SER B C 1
ATOM 3459 O O . SER B 1 77 ? -9.32 -4.004 -16.281 1 94.12 77 SER B O 1
ATOM 3461 N N . GLU B 1 78 ? -7.445 -4.969 -17.031 1 95.19 78 GLU B N 1
ATOM 3462 C CA . GLU B 1 78 ? -8.164 -6.094 -17.641 1 95.19 78 GLU B CA 1
ATOM 3463 C C . GLU B 1 78 ? -8.477 -7.164 -16.594 1 95.19 78 GLU B C 1
ATOM 3465 O O . GLU B 1 78 ? -9.414 -7.941 -16.766 1 95.19 78 GLU B O 1
ATOM 3470 N N . LYS B 1 79 ? -7.691 -7.215 -15.547 1 95.38 79 LYS B N 1
ATOM 3471 C CA . LYS B 1 79 ? -7.875 -8.164 -14.453 1 95.38 79 LYS B CA 1
ATOM 3472 C C . LYS B 1 79 ? -7.711 -7.48 -13.102 1 95.38 79 LYS B C 1
ATOM 3474 O O . LYS B 1 79 ? -6.777 -7.789 -12.352 1 95.38 79 LYS B O 1
ATOM 3479 N N . PRO B 1 80 ? -8.688 -6.688 -12.711 1 94.31 80 PRO B N 1
ATOM 3480 C CA . PRO B 1 80 ? -8.531 -5.793 -11.562 1 94.31 80 PRO B CA 1
ATOM 3481 C C . PRO B 1 80 ? -8.398 -6.551 -10.242 1 94.31 80 PRO B C 1
ATOM 3483 O O . PRO B 1 80 ? -7.863 -6.012 -9.273 1 94.31 80 PRO B O 1
ATOM 3486 N N . VAL B 1 81 ? -8.844 -7.824 -10.195 1 93.69 81 VAL B N 1
ATOM 3487 C CA . VAL B 1 81 ? -8.773 -8.594 -8.961 1 93.69 81 VAL B CA 1
ATOM 3488 C C . VAL B 1 81 ? -7.32 -8.719 -8.508 1 93.69 81 VAL B C 1
ATOM 3490 O O . VAL B 1 81 ? -7.039 -8.75 -7.309 1 93.69 81 VAL B O 1
ATOM 3493 N N . LEU B 1 82 ? -6.387 -8.664 -9.438 1 96.81 82 LEU B N 1
ATOM 3494 C CA . LEU B 1 82 ? -4.973 -8.844 -9.125 1 96.81 82 LEU B CA 1
ATOM 3495 C C . LEU B 1 82 ? -4.434 -7.637 -8.359 1 96.81 82 LEU B C 1
ATOM 3497 O O . LEU B 1 82 ? -3.385 -7.727 -7.719 1 96.81 82 LEU B O 1
ATOM 3501 N N . ALA B 1 83 ? -5.109 -6.508 -8.461 1 96.94 83 ALA B N 1
ATOM 3502 C CA . ALA B 1 83 ? -4.734 -5.297 -7.734 1 96.94 83 ALA B CA 1
ATOM 3503 C C . ALA B 1 83 ? -5.539 -5.156 -6.445 1 96.94 83 ALA B C 1
ATOM 3505 O O . ALA B 1 83 ? -5.586 -4.078 -5.848 1 96.94 83 ALA B O 1
ATOM 3506 N N . GLY B 1 84 ? -6.164 -6.215 -6.035 1 96.25 84 GLY B N 1
ATOM 3507 C CA . GLY B 1 84 ? -7.055 -6.168 -4.887 1 96.25 84 GLY B CA 1
ATOM 3508 C C . GLY B 1 84 ? -6.363 -6.516 -3.582 1 96.25 84 GLY B C 1
ATOM 3509 O O . GLY B 1 84 ? -5.137 -6.598 -3.525 1 96.25 84 GLY B O 1
ATOM 3510 N N . ARG B 1 85 ? -7.184 -6.594 -2.518 1 95.81 85 ARG B N 1
ATOM 3511 C CA . ARG B 1 85 ? -6.758 -6.957 -1.169 1 95.81 85 ARG B CA 1
ATOM 3512 C C . ARG B 1 85 ? -7.723 -7.957 -0.542 1 95.81 85 ARG B C 1
ATOM 3514 O O . ARG B 1 85 ? -8.852 -8.125 -1.015 1 95.81 85 ARG B O 1
ATOM 3521 N N . LEU B 1 86 ? -7.156 -8.68 0.457 1 93 86 LEU B N 1
ATOM 3522 C CA . LEU B 1 86 ? -8.023 -9.469 1.33 1 93 86 LEU B CA 1
ATOM 3523 C C . LEU B 1 86 ? -8.633 -8.586 2.42 1 93 86 LEU B C 1
ATOM 3525 O O . LEU B 1 86 ? -7.957 -7.711 2.963 1 93 86 LEU B O 1
ATOM 3529 N N . ARG B 1 87 ? -9.836 -8.781 2.639 1 88.94 87 ARG B N 1
ATOM 3530 C CA . ARG B 1 87 ? -10.484 -8.078 3.742 1 88.94 87 ARG B CA 1
ATOM 3531 C C . ARG B 1 87 ? -11.414 -9.008 4.512 1 88.94 87 ARG B C 1
ATOM 3533 O O . ARG B 1 87 ? -11.859 -10.031 3.986 1 88.94 87 ARG B O 1
ATOM 3540 N N . ARG B 1 88 ? -11.609 -8.656 5.754 1 83.69 88 ARG B N 1
ATOM 3541 C CA . ARG B 1 88 ? -12.555 -9.391 6.586 1 83.69 88 ARG B CA 1
ATOM 3542 C C . ARG B 1 88 ? -13.977 -8.859 6.402 1 83.69 88 ARG B C 1
ATOM 3544 O O . ARG B 1 88 ? -14.211 -7.66 6.535 1 83.69 88 ARG B O 1
ATOM 3551 N N . ALA B 1 89 ? -14.828 -9.812 6.098 1 78.56 89 ALA B N 1
ATOM 3552 C CA . ALA B 1 89 ? -16.234 -9.461 5.988 1 78.56 89 ALA B CA 1
ATOM 3553 C C . ALA B 1 89 ? -16.875 -9.336 7.367 1 78.56 89 ALA B C 1
ATOM 3555 O O . ALA B 1 89 ? -16.234 -9.586 8.383 1 78.56 89 ALA B O 1
ATOM 3556 N N . GLU B 1 90 ? -18.094 -8.906 7.41 1 72.56 90 GLU B N 1
ATOM 3557 C CA . GLU B 1 90 ? -18.828 -8.711 8.656 1 72.56 90 GLU B CA 1
ATOM 3558 C C . GLU B 1 90 ? -18.953 -10.016 9.438 1 72.56 90 GLU B C 1
ATOM 3560 O O . GLU B 1 90 ? -18.922 -10.016 10.672 1 72.56 90 GLU B O 1
ATOM 3565 N N . ASP B 1 91 ? -19.109 -11.078 8.695 1 75.44 91 ASP B N 1
ATOM 3566 C CA . ASP B 1 91 ? -19.281 -12.375 9.344 1 75.44 91 ASP B CA 1
ATOM 3567 C C . ASP B 1 91 ? -17.938 -12.961 9.773 1 75.44 91 ASP B C 1
ATOM 3569 O O . ASP B 1 91 ? -17.875 -14.086 10.281 1 75.44 91 ASP B O 1
ATOM 3573 N N . GLY B 1 92 ? -16.922 -12.211 9.484 1 77.44 92 GLY B N 1
ATOM 3574 C CA . GLY B 1 92 ? -15.594 -12.648 9.883 1 77.44 92 GLY B CA 1
ATOM 3575 C C . GLY B 1 92 ? -14.859 -13.406 8.789 1 77.44 92 GLY B C 1
ATOM 3576 O O . GLY B 1 92 ? -13.664 -13.672 8.898 1 77.44 92 GLY B O 1
ATOM 3577 N N . GLY B 1 93 ? -15.602 -13.734 7.762 1 81.94 93 GLY B N 1
ATOM 3578 C CA . GLY B 1 93 ? -14.992 -14.461 6.664 1 81.94 93 GLY B CA 1
ATOM 3579 C C . GLY B 1 93 ? -14.086 -13.602 5.801 1 81.94 93 GLY B C 1
ATOM 3580 O O . GLY B 1 93 ? -14.172 -12.375 5.84 1 81.94 93 GLY B O 1
ATOM 3581 N N . LEU B 1 94 ? -13.258 -14.25 5.086 1 88.38 94 LEU B N 1
ATOM 3582 C CA . LEU B 1 94 ? -12.32 -13.555 4.219 1 88.38 94 LEU B CA 1
ATOM 3583 C C . LEU B 1 94 ? -12.922 -13.328 2.836 1 88.38 94 LEU B C 1
ATOM 3585 O O . LEU B 1 94 ? -13.664 -14.172 2.328 1 88.38 94 LEU B O 1
ATOM 3589 N N . GLU B 1 95 ? -12.602 -12.156 2.32 1 90.69 95 GLU B N 1
ATOM 3590 C CA . GLU B 1 95 ? -13.023 -11.844 0.957 1 90.69 95 GLU B CA 1
ATOM 3591 C C . GLU B 1 95 ? -11.906 -11.148 0.181 1 90.69 95 GLU B C 1
ATOM 3593 O O . GLU B 1 95 ? -11.117 -10.398 0.757 1 90.69 95 GLU B O 1
ATOM 3598 N N . LEU B 1 96 ? -11.836 -11.477 -1.064 1 92.31 96 LEU B N 1
ATOM 3599 C CA . LEU B 1 96 ? -10.953 -10.789 -2 1 92.31 96 LEU B CA 1
ATOM 3600 C C . LEU B 1 96 ? -11.703 -9.688 -2.742 1 92.31 96 LEU B C 1
ATOM 3602 O O . LEU B 1 96 ? -12.68 -9.961 -3.447 1 92.31 96 LEU B O 1
ATOM 3606 N N . VAL B 1 97 ? -11.258 -8.453 -2.588 1 91.88 97 VAL B N 1
ATOM 3607 C CA . VAL B 1 97 ? -11.969 -7.332 -3.182 1 91.88 97 VAL B CA 1
ATOM 3608 C C . VAL B 1 97 ? -11.078 -6.633 -4.207 1 91.88 97 VAL B C 1
ATOM 3610 O O . VAL B 1 97 ? -9.883 -6.422 -3.957 1 91.88 97 VAL B O 1
ATOM 3613 N N . SER B 1 98 ? -11.656 -6.344 -5.371 1 93.19 98 SER B N 1
ATOM 3614 C CA . SER B 1 98 ? -10.953 -5.586 -6.402 1 93.19 98 SER B CA 1
ATOM 3615 C C . SER B 1 98 ? -10.992 -4.09 -6.117 1 93.19 98 SER B C 1
ATOM 3617 O O . SER B 1 98 ? -11.711 -3.346 -6.793 1 93.19 98 SER B O 1
ATOM 3619 N N . ASN B 1 99 ? -10.102 -3.625 -5.285 1 91.38 99 ASN B N 1
ATOM 3620 C CA . ASN B 1 99 ? -10.266 -2.27 -4.77 1 91.38 99 ASN B CA 1
ATOM 3621 C C . ASN B 1 99 ? -9.125 -1.361 -5.215 1 91.38 99 ASN B C 1
ATOM 3623 O O . ASN B 1 99 ? -8.844 -0.348 -4.574 1 91.38 99 ASN B O 1
ATOM 3627 N N . ASP B 1 100 ? -8.359 -1.719 -6.188 1 93.38 100 ASP B N 1
ATOM 3628 C CA . ASP B 1 100 ? -7.336 -0.899 -6.828 1 93.38 100 ASP B CA 1
ATOM 3629 C C . ASP B 1 100 ? -6.254 -0.497 -5.828 1 93.38 100 ASP B C 1
ATOM 3631 O O . ASP B 1 100 ? -5.727 0.616 -5.891 1 93.38 100 ASP B O 1
ATOM 3635 N N . SER B 1 101 ? -5.984 -1.329 -4.844 1 95.06 101 SER B N 1
ATOM 3636 C CA . SER B 1 101 ? -4.902 -1.036 -3.908 1 95.06 101 SER B CA 1
ATOM 3637 C C . SER B 1 101 ? -3.539 -1.261 -4.551 1 95.06 101 SER B C 1
ATOM 3639 O O . SER B 1 101 ? -2.533 -0.71 -4.098 1 95.06 101 SER B O 1
ATOM 3641 N N . GLY B 1 102 ? -3.516 -2.129 -5.605 1 96.31 102 GLY B N 1
ATOM 3642 C CA . GLY B 1 102 ? -2.354 -2.186 -6.477 1 96.31 102 GLY B CA 1
ATOM 3643 C C . GLY B 1 102 ? -1.393 -3.303 -6.117 1 96.31 102 GLY B C 1
ATOM 3644 O O . GLY B 1 102 ? -1.547 -3.951 -5.082 1 96.31 102 GLY B O 1
ATOM 3645 N N . VAL B 1 103 ? -0.449 -3.543 -6.961 1 97.06 103 VAL B N 1
ATOM 3646 C CA . VAL B 1 103 ? 0.635 -4.5 -6.77 1 97.06 103 VAL B CA 1
ATOM 3647 C C . VAL B 1 103 ? 1.938 -3.756 -6.484 1 97.06 103 VAL B C 1
ATOM 3649 O O . VAL B 1 103 ? 2.055 -2.562 -6.773 1 97.06 103 VAL B O 1
ATOM 3652 N N . ARG B 1 104 ? 2.865 -4.457 -5.844 1 95.19 104 ARG B N 1
ATOM 3653 C CA . ARG B 1 104 ? 4.16 -3.84 -5.578 1 95.19 104 ARG B CA 1
ATOM 3654 C C . ARG B 1 104 ? 5.18 -4.223 -6.648 1 95.19 104 ARG B C 1
ATOM 3656 O O . ARG B 1 104 ? 5.336 -5.402 -6.973 1 95.19 104 ARG B O 1
ATOM 3663 N N . LEU B 1 105 ? 5.727 -3.246 -7.242 1 92.81 105 LEU B N 1
ATOM 3664 C CA . LEU B 1 105 ? 6.824 -3.422 -8.188 1 92.81 105 LEU B CA 1
ATOM 3665 C C . LEU B 1 105 ? 8.164 -3.145 -7.512 1 92.81 105 LEU B C 1
ATOM 3667 O O . LEU B 1 105 ? 8.352 -2.094 -6.891 1 92.81 105 LEU B O 1
ATOM 3671 N N . VAL B 1 106 ? 9.039 -4.086 -7.637 1 90.88 106 VAL B N 1
ATOM 3672 C CA . VAL B 1 106 ? 10.352 -4.004 -6.996 1 90.88 106 VAL B CA 1
ATOM 3673 C C . VAL B 1 106 ? 11.445 -3.963 -8.062 1 90.88 106 VAL B C 1
ATOM 3675 O O . VAL B 1 106 ? 11.453 -4.785 -8.984 1 90.88 106 VAL B O 1
ATOM 3678 N N . GLU B 1 107 ? 12.266 -3.033 -7.934 1 87.94 107 GLU B N 1
ATOM 3679 C CA . GLU B 1 107 ? 13.453 -2.961 -8.773 1 87.94 107 GLU B CA 1
ATOM 3680 C C . GLU B 1 107 ? 14.711 -3.338 -7.996 1 87.94 107 GLU B C 1
ATOM 3682 O O . GLU B 1 107 ? 14.938 -2.838 -6.891 1 87.94 107 GLU B O 1
ATOM 3687 N N . ALA B 1 108 ? 15.469 -4.199 -8.594 1 88.88 108 ALA B N 1
ATOM 3688 C CA . ALA B 1 108 ? 16.656 -4.676 -7.898 1 88.88 108 ALA B CA 1
ATOM 3689 C C . ALA B 1 108 ? 17.812 -4.91 -8.875 1 88.88 108 ALA B C 1
ATOM 3691 O O . ALA B 1 108 ? 17.609 -4.859 -10.086 1 88.88 108 ALA B O 1
ATOM 3692 N N . ARG B 1 109 ? 19.016 -5.07 -8.297 1 90.31 109 ARG B N 1
ATOM 3693 C CA . ARG B 1 109 ? 20.203 -5.418 -9.078 1 90.31 109 ARG B CA 1
ATOM 3694 C C . ARG B 1 109 ? 21.062 -6.434 -8.336 1 90.31 109 ARG B C 1
ATOM 3696 O O . ARG B 1 109 ? 20.984 -6.551 -7.109 1 90.31 109 ARG B O 1
ATOM 3703 N N . ILE B 1 110 ? 21.703 -7.188 -9.094 1 91.25 110 ILE B N 1
ATOM 3704 C CA . ILE B 1 110 ? 22.672 -8.141 -8.562 1 91.25 110 ILE B CA 1
ATOM 3705 C C . ILE B 1 110 ? 24.016 -7.973 -9.273 1 91.25 110 ILE B C 1
ATOM 3707 O O . ILE B 1 110 ? 24.062 -7.77 -10.492 1 91.25 110 ILE B O 1
ATOM 3711 N N . ALA B 1 111 ? 25.109 -7.906 -8.508 1 90.75 111 ALA B N 1
ATOM 3712 C CA . ALA B 1 111 ? 26.453 -7.691 -9.062 1 90.75 111 ALA B CA 1
ATOM 3713 C C . ALA B 1 111 ? 27.031 -8.992 -9.609 1 90.75 111 ALA B C 1
ATOM 3715 O O . ALA B 1 111 ? 28.172 -9.344 -9.297 1 90.75 111 ALA B O 1
ATOM 3716 N N . LEU B 1 112 ? 26.312 -9.773 -10.281 1 95.12 112 LEU B N 1
ATOM 3717 C CA . LEU B 1 112 ? 26.688 -11.008 -10.961 1 95.12 112 LEU B CA 1
ATOM 3718 C C . LEU B 1 112 ? 26.109 -11.055 -12.367 1 95.12 112 LEU B C 1
ATOM 3720 O O . LEU B 1 112 ? 25.109 -10.414 -12.656 1 95.12 112 LEU B O 1
ATOM 3724 N N . ARG B 1 113 ? 26.812 -11.719 -13.164 1 94.88 113 ARG B N 1
ATOM 3725 C CA . ARG B 1 113 ? 26.234 -12.094 -14.445 1 94.88 113 ARG B CA 1
ATOM 3726 C C . ARG B 1 113 ? 25.234 -13.234 -14.281 1 94.88 113 ARG B C 1
ATOM 3728 O O . ARG B 1 113 ? 25.312 -13.992 -13.312 1 94.88 113 ARG B O 1
ATOM 3735 N N . LEU B 1 114 ? 24.359 -13.336 -15.273 1 94.5 114 LEU B N 1
ATOM 3736 C CA . LEU B 1 114 ? 23.344 -14.367 -15.195 1 94.5 114 LEU B CA 1
ATOM 3737 C C . LEU B 1 114 ? 23.969 -15.758 -15.164 1 94.5 114 LEU B C 1
ATOM 3739 O O . LEU B 1 114 ? 23.516 -16.625 -14.414 1 94.5 114 LEU B O 1
ATOM 3743 N N . ASP B 1 115 ? 25.016 -15.969 -15.953 1 94.5 115 ASP B N 1
ATOM 3744 C CA . ASP B 1 115 ? 25.672 -17.266 -15.992 1 94.5 115 ASP B CA 1
ATOM 3745 C C . ASP B 1 115 ? 26.406 -17.547 -14.688 1 94.5 115 ASP B C 1
ATOM 3747 O O . ASP B 1 115 ? 26.453 -18.703 -14.227 1 94.5 115 ASP B O 1
ATOM 3751 N N . GLU B 1 116 ? 26.953 -16.484 -14.117 1 95.44 116 GLU B N 1
ATOM 3752 C CA . GLU B 1 116 ? 27.594 -16.641 -12.812 1 95.44 116 GLU B CA 1
ATOM 3753 C C . GLU B 1 116 ? 26.578 -17 -11.734 1 95.44 116 GLU B C 1
ATOM 3755 O O . GLU B 1 116 ? 26.844 -17.844 -10.875 1 95.44 116 GLU B O 1
ATOM 3760 N N . PHE B 1 117 ? 25.484 -16.359 -11.805 1 94.69 117 PHE B N 1
ATOM 3761 C CA . PHE B 1 117 ? 24.406 -16.656 -10.867 1 94.69 117 PHE B CA 1
ATOM 3762 C C . PHE B 1 117 ? 23.953 -18.109 -10.992 1 94.69 117 PHE B C 1
ATOM 3764 O O . PHE B 1 117 ? 23.734 -18.781 -9.984 1 94.69 117 PHE B O 1
ATOM 3771 N N . GLY B 1 118 ? 23.781 -18.578 -12.203 1 92.56 118 GLY B N 1
ATOM 3772 C CA . GLY B 1 118 ? 23.375 -19.953 -12.461 1 92.56 118 GLY B CA 1
ATOM 3773 C C . GLY B 1 118 ? 24.375 -20.984 -11.945 1 92.56 118 GLY B C 1
ATOM 3774 O O . GLY B 1 118 ? 24.016 -22.125 -11.695 1 92.56 118 GLY B O 1
ATOM 3775 N N . GLY B 1 119 ? 25.578 -20.562 -11.75 1 92.44 119 GLY B N 1
ATOM 3776 C CA . GLY B 1 119 ? 26.625 -21.469 -11.336 1 92.44 119 GLY B CA 1
ATOM 3777 C C . GLY B 1 119 ? 26.859 -21.484 -9.836 1 92.44 119 GLY B C 1
ATOM 3778 O O . GLY B 1 119 ? 27.703 -22.234 -9.336 1 92.44 119 GLY B O 1
ATOM 3779 N N . LEU B 1 120 ? 26.094 -20.75 -9.18 1 92.81 120 LEU B N 1
ATOM 3780 C CA . LEU B 1 120 ? 26.281 -20.703 -7.734 1 92.81 120 LEU B CA 1
ATOM 3781 C C . LEU B 1 120 ? 25.891 -22.016 -7.086 1 92.81 120 LEU B C 1
ATOM 3783 O O . LEU B 1 120 ? 24.906 -22.656 -7.48 1 92.81 120 LEU B O 1
ATOM 3787 N N . ARG B 1 121 ? 26.594 -22.484 -6.059 1 90.38 121 ARG B N 1
ATOM 3788 C CA . ARG B 1 121 ? 26.297 -23.703 -5.32 1 90.38 121 ARG B CA 1
ATOM 3789 C C . ARG B 1 121 ? 24.984 -23.578 -4.551 1 90.38 121 ARG B C 1
ATOM 3791 O O . ARG B 1 121 ? 24.203 -24.531 -4.473 1 90.38 121 ARG B O 1
ATOM 3798 N N . ASN B 1 122 ? 24.766 -22.391 -4.004 1 90.25 122 ASN B N 1
ATOM 3799 C CA . ASN B 1 122 ? 23.547 -22.141 -3.236 1 90.25 122 ASN B CA 1
ATOM 3800 C C . ASN B 1 122 ? 22.516 -21.391 -4.062 1 90.25 122 ASN B C 1
ATOM 3802 O O . ASN B 1 122 ? 21.812 -20.516 -3.543 1 90.25 122 ASN B O 1
ATOM 3806 N N . LYS B 1 123 ? 22.406 -21.672 -5.34 1 89.12 123 LYS B N 1
ATOM 3807 C CA . LYS B 1 123 ? 21.562 -20.953 -6.285 1 89.12 123 LYS B CA 1
ATOM 3808 C C . LYS B 1 123 ? 20.094 -21 -5.848 1 89.12 123 LYS B C 1
ATOM 3810 O O . LYS B 1 123 ? 19.375 -20.016 -5.984 1 89.12 123 LYS B O 1
ATOM 3815 N N . GLU B 1 124 ? 19.688 -22.125 -5.316 1 86.88 124 GLU B N 1
ATOM 3816 C CA . GLU B 1 124 ? 18.281 -22.281 -4.926 1 86.88 124 GLU B CA 1
ATOM 3817 C C . GLU B 1 124 ? 17.906 -21.328 -3.807 1 86.88 124 GLU B C 1
ATOM 3819 O O . GLU B 1 124 ? 16.797 -20.766 -3.797 1 86.88 124 GLU B O 1
ATOM 3824 N N . GLU B 1 125 ? 18.797 -21.125 -2.955 1 86.44 125 GLU B N 1
ATOM 3825 C CA . GLU B 1 125 ? 18.578 -20.172 -1.87 1 86.44 125 GLU B CA 1
ATOM 3826 C C . GLU B 1 125 ? 18.641 -18.734 -2.369 1 86.44 125 GLU B C 1
ATOM 3828 O O . GLU B 1 125 ? 17.859 -17.875 -1.949 1 86.44 125 GLU B O 1
ATOM 3833 N N . GLU B 1 126 ? 19.578 -18.484 -3.256 1 89.19 126 GLU B N 1
ATOM 3834 C CA . GLU B 1 126 ? 19.766 -17.125 -3.771 1 89.19 126 GLU B CA 1
ATOM 3835 C C . GLU B 1 126 ? 18.609 -16.703 -4.66 1 89.19 126 GLU B C 1
ATOM 3837 O O . GLU B 1 126 ? 18.266 -15.523 -4.719 1 89.19 126 GLU B O 1
ATOM 3842 N N . ARG B 1 127 ? 18 -17.703 -5.285 1 91.94 127 ARG B N 1
ATOM 3843 C CA . ARG B 1 127 ? 16.859 -17.422 -6.152 1 91.94 127 ARG B CA 1
ATOM 3844 C C . ARG B 1 127 ? 15.711 -16.797 -5.363 1 91.94 127 ARG B C 1
ATOM 3846 O O . ARG B 1 127 ? 14.914 -16.031 -5.914 1 91.94 127 ARG B O 1
ATOM 3853 N N . LYS B 1 128 ? 15.68 -17.078 -4.094 1 91.5 128 LYS B N 1
ATOM 3854 C CA . LYS B 1 128 ? 14.602 -16.562 -3.258 1 91.5 128 LYS B CA 1
ATOM 3855 C C . LYS B 1 128 ? 14.68 -15.039 -3.156 1 91.5 128 LYS B C 1
ATOM 3857 O O . LYS B 1 128 ? 13.672 -14.375 -2.887 1 91.5 128 LYS B O 1
ATOM 3862 N N . GLN B 1 129 ? 15.844 -14.484 -3.398 1 92.25 129 GLN B N 1
ATOM 3863 C CA . GLN B 1 129 ? 16.016 -13.039 -3.344 1 92.25 129 GLN B CA 1
ATOM 3864 C C . GLN B 1 129 ? 15.484 -12.375 -4.609 1 92.25 129 GLN B C 1
ATOM 3866 O O . GLN B 1 129 ? 15.344 -11.148 -4.66 1 92.25 129 GLN B O 1
ATOM 3871 N N . LEU B 1 130 ? 15.172 -13.18 -5.656 1 94.94 130 LEU B N 1
ATOM 3872 C CA . LEU B 1 130 ? 14.672 -12.648 -6.918 1 94.94 130 LEU B CA 1
ATOM 3873 C C . LEU B 1 130 ? 13.148 -12.531 -6.895 1 94.94 130 LEU B C 1
ATOM 3875 O O . LEU B 1 130 ? 12.547 -12.07 -7.867 1 94.94 130 LEU B O 1
ATOM 3879 N N . VAL B 1 131 ? 12.562 -12.969 -5.75 1 95.56 131 VAL B N 1
ATOM 3880 C CA . VAL B 1 131 ? 11.109 -12.93 -5.598 1 95.56 131 VAL B CA 1
ATOM 3881 C C . VAL B 1 131 ? 10.75 -12.344 -4.238 1 95.56 131 VAL B C 1
ATOM 3883 O O . VAL B 1 131 ? 10.344 -13.07 -3.328 1 95.56 131 VAL B O 1
ATOM 3886 N N . TYR B 1 132 ? 10.711 -11.023 -4.199 1 92.44 132 TYR B N 1
ATOM 3887 C CA . TYR B 1 132 ? 10.398 -10.336 -2.947 1 92.44 132 TYR B CA 1
ATOM 3888 C C . TYR B 1 132 ? 8.992 -10.688 -2.473 1 92.44 132 TYR B C 1
ATOM 3890 O O . TYR B 1 132 ? 8.07 -10.812 -3.281 1 92.44 132 TYR B O 1
ATOM 3898 N N . TRP B 1 133 ? 8.898 -10.891 -1.159 1 91.56 133 TRP B N 1
ATOM 3899 C CA . TRP B 1 133 ? 7.602 -11.188 -0.561 1 91.56 133 TRP B CA 1
ATOM 3900 C C . TRP B 1 133 ? 7.551 -10.719 0.889 1 91.56 133 TRP B C 1
ATOM 3902 O O . TRP B 1 133 ? 8.5 -10.93 1.651 1 91.56 133 TRP B O 1
ATOM 3912 N N . LYS B 1 134 ? 6.539 -10.07 1.182 1 88.31 134 LYS B N 1
ATOM 3913 C CA . LYS B 1 134 ? 6.219 -9.789 2.578 1 88.31 134 LYS B CA 1
ATOM 3914 C C . LYS B 1 134 ? 4.941 -10.508 3.004 1 88.31 134 LYS B C 1
ATOM 3916 O O . LYS B 1 134 ? 3.904 -10.391 2.348 1 88.31 134 LYS B O 1
ATOM 3921 N N . SER B 1 135 ? 5.051 -11.164 4.121 1 86.06 135 SER B N 1
ATOM 3922 C CA . SER B 1 135 ? 3.92 -11.961 4.598 1 86.06 135 SER B CA 1
ATOM 3923 C C . SER B 1 135 ? 2.688 -11.086 4.82 1 86.06 135 SER B C 1
ATOM 3925 O O . SER B 1 135 ? 2.799 -9.953 5.289 1 86.06 135 SER B O 1
ATOM 3927 N N . ILE B 1 136 ? 1.585 -11.688 4.531 1 90.38 136 ILE B N 1
ATOM 3928 C CA . ILE B 1 136 ? 0.311 -11.008 4.73 1 90.38 136 ILE B CA 1
ATOM 3929 C C . ILE B 1 136 ? 0.032 -10.867 6.227 1 90.38 136 ILE B C 1
ATOM 3931 O O . ILE B 1 136 ? 0.202 -11.82 6.988 1 90.38 136 ILE B O 1
ATOM 3935 N N . ASP B 1 137 ? -0.291 -9.688 6.602 1 84.69 137 ASP B N 1
ATOM 3936 C CA . ASP B 1 137 ? -0.681 -9.43 7.984 1 84.69 137 ASP B CA 1
ATOM 3937 C C . ASP B 1 137 ? -2.064 -10.008 8.281 1 84.69 137 ASP B C 1
ATOM 3939 O O . ASP B 1 137 ? -3.07 -9.508 7.773 1 84.69 137 ASP B O 1
ATOM 3943 N N . ASP B 1 138 ? -2.172 -10.922 9.188 1 83 138 ASP B N 1
ATOM 3944 C CA . ASP B 1 138 ? -3.428 -11.617 9.461 1 83 138 ASP B CA 1
ATOM 3945 C C . ASP B 1 138 ? -4.406 -10.711 10.203 1 83 138 ASP B C 1
ATOM 3947 O O . ASP B 1 138 ? -5.621 -10.938 10.164 1 83 138 ASP B O 1
ATOM 3951 N N . GLN B 1 139 ? -3.881 -9.727 10.867 1 77.88 139 GLN B N 1
ATOM 3952 C CA . GLN B 1 139 ? -4.746 -8.828 11.633 1 77.88 139 GLN B CA 1
ATOM 3953 C C . GLN B 1 139 ? -5.262 -7.688 10.758 1 77.88 139 GLN B C 1
ATOM 3955 O O . GLN B 1 139 ? -6.348 -7.152 11 1 77.88 139 GLN B O 1
ATOM 3960 N N . ASP B 1 140 ? -4.449 -7.367 9.758 1 81.88 140 ASP B N 1
ATOM 3961 C CA . ASP B 1 140 ? -4.828 -6.258 8.891 1 81.88 140 ASP B CA 1
ATOM 3962 C C . ASP B 1 140 ? -4.488 -6.566 7.43 1 81.88 140 ASP B C 1
ATOM 3964 O O . ASP B 1 140 ? -3.645 -5.898 6.828 1 81.88 140 ASP B O 1
ATOM 3968 N N . THR B 1 141 ? -5.312 -7.414 6.883 1 87.75 141 THR B N 1
ATOM 3969 C CA . THR B 1 141 ? -5.016 -7.961 5.562 1 87.75 141 THR B CA 1
ATOM 3970 C C . THR B 1 141 ? -5.184 -6.891 4.484 1 87.75 141 THR B C 1
ATOM 3972 O O . THR B 1 141 ? -4.594 -6.992 3.406 1 87.75 141 THR B O 1
ATOM 3975 N N . GLN B 1 142 ? -5.891 -5.816 4.754 1 85.56 142 GLN B N 1
ATOM 3976 C CA . GLN B 1 142 ? -6.184 -4.812 3.738 1 85.56 142 GLN B CA 1
ATOM 3977 C C . GLN B 1 142 ? -4.934 -4.016 3.377 1 85.56 142 GLN B C 1
ATOM 3979 O O . GLN B 1 142 ? -4.891 -3.355 2.336 1 85.56 142 GLN B O 1
ATOM 3984 N N . PHE B 1 143 ? -3.896 -4.113 4.191 1 87.69 143 PHE B N 1
ATOM 3985 C CA . PHE B 1 143 ? -2.689 -3.33 3.953 1 87.69 143 PHE B CA 1
ATOM 3986 C C . PHE B 1 143 ? -1.579 -4.207 3.385 1 87.69 143 PHE B C 1
ATOM 3988 O O . PHE B 1 143 ? -0.451 -3.744 3.201 1 87.69 143 PHE B O 1
ATOM 3995 N N . SER B 1 144 ? -1.924 -5.426 3.1 1 92.5 144 SER B N 1
ATOM 3996 C CA . SER B 1 144 ? -0.913 -6.34 2.578 1 92.5 144 SER B CA 1
ATOM 3997 C C . SER B 1 144 ? -1.105 -6.582 1.086 1 92.5 144 SER B C 1
ATOM 3999 O O . SER B 1 144 ? -2.109 -7.168 0.67 1 92.5 144 SER B O 1
ATOM 4001 N N . PRO B 1 145 ? -0.13 -6.141 0.261 1 95.38 145 PRO B N 1
ATOM 4002 C CA . PRO B 1 145 ? -0.201 -6.512 -1.153 1 95.38 145 PRO B CA 1
ATOM 4003 C C . PRO B 1 145 ? -0.212 -8.023 -1.365 1 95.38 145 PRO B C 1
ATOM 4005 O O . PRO B 1 145 ? 0.432 -8.766 -0.613 1 95.38 145 PRO B O 1
ATOM 4008 N N . LEU B 1 146 ? -0.917 -8.422 -2.398 1 97.25 146 LEU B N 1
ATOM 4009 C CA . LEU B 1 146 ? -1.074 -9.852 -2.619 1 97.25 146 LEU B CA 1
ATOM 4010 C C . LEU B 1 146 ? -0.207 -10.32 -3.783 1 97.25 146 LEU B C 1
ATOM 4012 O O . LEU B 1 146 ? -0.145 -11.523 -4.074 1 97.25 146 LEU B O 1
ATOM 4016 N N . MET B 1 147 ? 0.392 -9.414 -4.418 1 97.56 147 MET B N 1
ATOM 4017 C CA . MET B 1 147 ? 1.253 -9.75 -5.551 1 97.56 147 MET B CA 1
ATOM 4018 C C . MET B 1 147 ? 2.436 -8.789 -5.633 1 97.56 147 MET B C 1
ATOM 4020 O O . MET B 1 147 ? 2.273 -7.582 -5.449 1 97.56 147 MET B O 1
ATOM 4024 N N . TYR B 1 148 ? 3.605 -9.336 -5.867 1 96.5 148 TYR B N 1
ATOM 4025 C CA . TYR B 1 148 ? 4.84 -8.594 -6.086 1 96.5 148 TYR B CA 1
ATOM 4026 C C . TYR B 1 148 ? 5.473 -8.969 -7.422 1 96.5 148 TYR B C 1
ATOM 4028 O O . TYR B 1 148 ? 5.48 -10.141 -7.805 1 96.5 148 TYR B O 1
ATOM 4036 N N . ILE B 1 149 ? 5.891 -7.996 -8.125 1 95.75 149 ILE B N 1
ATOM 4037 C CA . ILE B 1 149 ? 6.676 -8.172 -9.344 1 95.75 149 ILE B CA 1
ATOM 4038 C C . ILE B 1 149 ? 8.055 -7.539 -9.172 1 95.75 149 ILE B C 1
ATOM 4040 O O . ILE B 1 149 ? 8.164 -6.348 -8.867 1 95.75 149 ILE B O 1
ATOM 4044 N N . GLN B 1 150 ? 9.055 -8.32 -9.328 1 93.69 150 GLN B N 1
ATOM 4045 C CA . GLN B 1 150 ? 10.414 -7.832 -9.141 1 93.69 150 GLN B CA 1
ATOM 4046 C C . GLN B 1 150 ? 11.211 -7.93 -10.438 1 93.69 150 GLN B C 1
ATOM 4048 O O . GLN B 1 150 ? 11.211 -8.969 -11.102 1 93.69 150 GLN B O 1
ATOM 4053 N N . VAL B 1 151 ? 11.781 -6.828 -10.836 1 92.12 151 VAL B N 1
ATOM 4054 C CA . VAL B 1 151 ? 12.734 -6.824 -11.945 1 92.12 151 VAL B CA 1
ATOM 4055 C C . VAL B 1 151 ? 14.156 -6.68 -11.406 1 92.12 151 VAL B C 1
ATOM 4057 O O . VAL B 1 151 ? 14.484 -5.672 -10.773 1 92.12 151 VAL B O 1
ATOM 4060 N N . THR B 1 152 ? 14.977 -7.695 -11.586 1 92.88 152 THR B N 1
ATOM 4061 C CA . THR B 1 152 ? 16.359 -7.699 -11.117 1 92.88 152 THR B CA 1
ATOM 4062 C C . THR B 1 152 ? 17.328 -7.652 -12.289 1 92.88 152 THR B C 1
ATOM 4064 O O . THR B 1 152 ? 17.297 -8.516 -13.164 1 92.88 152 THR B O 1
ATOM 4067 N N . ASN B 1 153 ? 18.188 -6.672 -12.25 1 91.12 153 ASN B N 1
ATOM 4068 C CA . ASN B 1 153 ? 19.172 -6.492 -13.312 1 91.12 153 ASN B CA 1
ATOM 4069 C C . ASN B 1 153 ? 20.5 -7.152 -12.977 1 91.12 153 ASN B C 1
ATOM 4071 O O . ASN B 1 153 ? 21.016 -6.992 -11.867 1 91.12 153 ASN B O 1
ATOM 4075 N N . PHE B 1 154 ? 21.016 -7.828 -13.953 1 93.12 154 PHE B N 1
ATOM 4076 C CA . PHE B 1 154 ? 22.328 -8.445 -13.828 1 93.12 154 PHE B CA 1
ATOM 4077 C C . PHE B 1 154 ? 23.406 -7.566 -14.453 1 93.12 154 PHE B C 1
ATOM 4079 O O . PHE B 1 154 ? 23.109 -6.66 -15.227 1 93.12 154 PHE B O 1
ATOM 4086 N N . LYS B 1 155 ? 24.641 -7.816 -14.172 1 90.75 155 LYS B N 1
ATOM 4087 C CA . LYS B 1 155 ? 25.766 -7.02 -14.641 1 90.75 155 LYS B CA 1
ATOM 4088 C C . LYS B 1 155 ? 25.922 -7.109 -16.156 1 90.75 155 LYS B C 1
ATOM 4090 O O . LYS B 1 155 ? 26.359 -6.156 -16.797 1 90.75 155 LYS B O 1
ATOM 4095 N N . CYS B 1 156 ? 25.547 -8.164 -16.766 1 91.75 156 CYS B N 1
ATOM 4096 C CA . CYS B 1 156 ? 25.75 -8.398 -18.188 1 91.75 156 CYS B CA 1
ATOM 4097 C C . CYS B 1 156 ? 24.609 -7.824 -19.016 1 91.75 156 CYS B C 1
ATOM 4099 O O . CYS B 1 156 ? 24.578 -7.969 -20.234 1 91.75 156 CYS B O 1
ATOM 4101 N N . GLY B 1 157 ? 23.625 -7.305 -18.312 1 88.69 157 GLY B N 1
ATOM 4102 C CA . GLY B 1 157 ? 22.484 -6.742 -19.031 1 88.69 157 GLY B CA 1
ATOM 4103 C C . GLY B 1 157 ? 21.281 -7.652 -19.031 1 88.69 157 GLY B C 1
ATOM 4104 O O . GLY B 1 157 ? 20.172 -7.215 -19.344 1 88.69 157 GLY B O 1
ATOM 4105 N N . ALA B 1 158 ? 21.516 -8.852 -18.688 1 93.25 158 ALA B N 1
ATOM 4106 C CA . ALA B 1 158 ? 20.375 -9.766 -18.5 1 93.25 158 ALA B CA 1
ATOM 4107 C C . ALA B 1 158 ? 19.516 -9.312 -17.328 1 93.25 158 ALA B C 1
ATOM 4109 O O . ALA B 1 158 ? 19.906 -8.445 -16.547 1 93.25 158 ALA B O 1
ATOM 4110 N N . TYR B 1 159 ? 18.312 -9.836 -17.281 1 93.44 159 TYR B N 1
ATOM 4111 C CA . TYR B 1 159 ? 17.438 -9.484 -16.156 1 93.44 159 TYR B CA 1
ATOM 4112 C C . TYR B 1 159 ? 16.5 -10.633 -15.82 1 93.44 159 TYR B C 1
ATOM 4114 O O . TYR B 1 159 ? 16.312 -11.555 -16.625 1 93.44 159 TYR B O 1
ATOM 4122 N N . ALA B 1 160 ? 16.031 -10.656 -14.648 1 95.31 160 ALA B N 1
ATOM 4123 C CA . ALA B 1 160 ? 15.047 -11.617 -14.172 1 95.31 160 ALA B CA 1
ATOM 4124 C C . ALA B 1 160 ? 13.758 -10.906 -13.75 1 95.31 160 ALA B C 1
ATOM 4126 O O . ALA B 1 160 ? 13.805 -9.836 -13.148 1 95.31 160 ALA B O 1
ATOM 4127 N N . ILE B 1 161 ? 12.656 -11.5 -14.094 1 95.56 161 ILE B N 1
ATOM 4128 C CA . ILE B 1 161 ? 11.352 -11.086 -13.586 1 95.56 161 ILE B CA 1
ATOM 4129 C C . ILE B 1 161 ? 10.852 -12.102 -12.562 1 95.56 161 ILE B C 1
ATOM 4131 O O . ILE B 1 161 ? 10.664 -13.273 -12.883 1 95.56 161 ILE B O 1
ATOM 4135 N N . GLY B 1 162 ? 10.75 -11.664 -11.359 1 96.88 162 GLY B N 1
ATOM 4136 C CA . GLY B 1 162 ? 10.242 -12.492 -10.281 1 96.88 162 GLY B CA 1
ATOM 4137 C C . GLY B 1 162 ? 8.82 -12.141 -9.867 1 96.88 162 GLY B C 1
ATOM 4138 O O . GLY B 1 162 ? 8.484 -10.961 -9.742 1 96.88 162 GLY B O 1
ATOM 4139 N N . ILE B 1 163 ? 8 -13.188 -9.68 1 97.19 163 ILE B N 1
ATOM 4140 C CA . ILE B 1 163 ? 6.617 -13.016 -9.25 1 97.19 163 ILE B CA 1
ATOM 4141 C C . ILE B 1 163 ? 6.395 -13.727 -7.918 1 97.19 163 ILE B C 1
ATOM 4143 O O . ILE B 1 163 ? 6.793 -14.883 -7.746 1 97.19 163 ILE B O 1
ATOM 4147 N N . SER B 1 164 ? 5.863 -13.047 -6.996 1 96.5 164 SER B N 1
ATOM 4148 C CA . SER B 1 164 ? 5.273 -13.633 -5.797 1 96.5 164 SER B CA 1
ATOM 4149 C C . SER B 1 164 ? 3.793 -13.281 -5.684 1 96.5 164 SER B C 1
ATOM 4151 O O . SER B 1 164 ? 3.42 -12.109 -5.75 1 96.5 164 SER B O 1
ATOM 4153 N N . CYS B 1 165 ? 3.014 -14.289 -5.484 1 96.56 165 CYS B N 1
ATOM 4154 C CA . CYS B 1 165 ? 1.57 -14.078 -5.469 1 96.56 165 CYS B CA 1
ATOM 4155 C C . CYS B 1 165 ? 0.897 -15 -4.461 1 96.56 165 CYS B C 1
ATOM 4157 O O . CYS B 1 165 ? 1.206 -16.188 -4.402 1 96.56 165 CYS B O 1
ATOM 4159 N N . SER B 1 166 ? 0 -14.406 -3.654 1 95.69 166 SER B N 1
ATOM 4160 C CA . SER B 1 166 ? -0.785 -15.25 -2.764 1 95.69 166 SER B CA 1
ATOM 4161 C C . SER B 1 166 ? -1.577 -16.297 -3.547 1 95.69 166 SER B C 1
ATOM 4163 O O . SER B 1 166 ? -2.152 -15.984 -4.594 1 95.69 166 SER B O 1
ATOM 4165 N N . ILE B 1 167 ? -1.667 -17.516 -3.051 1 93.38 167 ILE B N 1
ATOM 4166 C CA . ILE B 1 167 ? -2.43 -18.562 -3.717 1 93.38 167 ILE B CA 1
ATOM 4167 C C . ILE B 1 167 ? -3.92 -18.25 -3.646 1 93.38 167 ILE B C 1
ATOM 4169 O O . ILE B 1 167 ? -4.723 -18.828 -4.383 1 93.38 167 ILE B O 1
ATOM 4173 N N . LEU B 1 168 ? -4.297 -17.375 -2.764 1 93.44 168 LEU B N 1
ATOM 4174 C CA . LEU B 1 168 ? -5.691 -16.969 -2.643 1 93.44 168 LEU B CA 1
ATOM 4175 C C . LEU B 1 168 ? -6.066 -15.969 -3.729 1 93.44 168 LEU B C 1
ATOM 4177 O O . LEU B 1 168 ? -7.25 -15.719 -3.973 1 93.44 168 LEU B O 1
ATOM 4181 N N . LEU B 1 169 ? -5.07 -15.406 -4.34 1 94.56 169 LEU B N 1
ATOM 4182 C CA . LEU B 1 169 ? -5.297 -14.383 -5.355 1 94.56 169 LEU B CA 1
ATOM 4183 C C . LEU B 1 169 ? -5.469 -15.008 -6.73 1 94.56 169 LEU B C 1
ATOM 4185 O O . LEU B 1 169 ? -6.422 -14.695 -7.449 1 94.56 169 LEU B O 1
ATOM 4189 N N . ALA B 1 170 ? -4.535 -15.828 -7.086 1 92.56 170 ALA B N 1
ATOM 4190 C CA . ALA B 1 170 ? -4.543 -16.453 -8.406 1 92.56 170 ALA B CA 1
ATOM 4191 C C . ALA B 1 170 ? -3.842 -17.812 -8.367 1 92.56 170 ALA B C 1
ATOM 4193 O O . ALA B 1 170 ? -2.891 -18 -7.609 1 92.56 170 ALA B O 1
ATOM 4194 N N . ASP B 1 171 ? -4.336 -18.703 -9.195 1 89.25 171 ASP B N 1
ATOM 4195 C CA . ASP B 1 171 ? -3.627 -19.953 -9.391 1 89.25 171 ASP B CA 1
ATOM 4196 C C . ASP B 1 171 ? -2.502 -19.797 -10.414 1 89.25 171 ASP B C 1
ATOM 4198 O O . ASP B 1 171 ? -2.449 -18.812 -11.141 1 89.25 171 ASP B O 1
ATOM 4202 N N . PRO B 1 172 ? -1.664 -20.766 -10.477 1 90.62 172 PRO B N 1
ATOM 4203 C CA . PRO B 1 172 ? -0.499 -20.656 -11.359 1 90.62 172 PRO B CA 1
ATOM 4204 C C . PRO B 1 172 ? -0.885 -20.484 -12.828 1 90.62 172 PRO B C 1
ATOM 4206 O O . PRO B 1 172 ? -0.218 -19.75 -13.562 1 90.62 172 PRO B O 1
ATOM 4209 N N . PHE B 1 173 ? -1.894 -21.125 -13.289 1 87.44 173 PHE B N 1
ATOM 4210 C CA . PHE B 1 173 ? -2.299 -21 -14.688 1 87.44 173 PHE B CA 1
ATOM 4211 C C . PHE B 1 173 ? -2.801 -19.594 -14.984 1 87.44 173 PHE B C 1
ATOM 4213 O O . PHE B 1 173 ? -2.441 -19 -16 1 87.44 173 PHE B O 1
ATOM 4220 N N . SER B 1 174 ? -3.664 -19.141 -14.109 1 89.62 174 SER B N 1
ATOM 4221 C CA . SER B 1 174 ? -4.176 -17.797 -14.273 1 89.62 174 SER B CA 1
ATOM 4222 C C . SER B 1 174 ? -3.047 -16.766 -14.25 1 89.62 174 SER B C 1
ATOM 4224 O O . SER B 1 174 ? -3.072 -15.789 -15.008 1 89.62 174 SER B O 1
ATOM 4226 N N . MET B 1 175 ? -2.104 -16.984 -13.43 1 93.31 175 MET B N 1
ATOM 4227 C CA . MET B 1 175 ? -0.963 -16.078 -13.344 1 93.31 175 MET B CA 1
ATOM 4228 C C . MET B 1 175 ? -0.146 -16.094 -14.625 1 93.31 175 MET B C 1
ATOM 4230 O O . MET B 1 175 ? 0.251 -15.055 -15.141 1 93.31 175 MET B O 1
ATOM 4234 N N . SER B 1 176 ? 0.084 -17.266 -15.133 1 92 176 SER B N 1
ATOM 4235 C CA . SER B 1 176 ? 0.821 -17.391 -16.391 1 92 176 SER B CA 1
ATOM 4236 C C . SER B 1 176 ? 0.084 -16.703 -17.531 1 92 176 SER B C 1
ATOM 4238 O O . SER B 1 176 ? 0.704 -16.031 -18.359 1 92 176 SER B O 1
ATOM 4240 N N . SER B 1 177 ? -1.187 -16.891 -17.562 1 93.06 177 SER B N 1
ATOM 4241 C CA . SER B 1 177 ? -1.999 -16.234 -18.594 1 93.06 177 SER B CA 1
ATOM 4242 C C . SER B 1 177 ? -1.923 -14.719 -18.469 1 93.06 177 SER B C 1
ATOM 4244 O O . SER B 1 177 ? -1.846 -14.016 -19.484 1 93.06 177 SER B O 1
ATOM 4246 N N . PHE B 1 178 ? -2.016 -14.273 -17.312 1 96.19 178 PHE B N 1
ATOM 4247 C CA . PHE B 1 178 ? -1.894 -12.844 -17.062 1 96.19 178 PHE B CA 1
ATOM 4248 C C . PHE B 1 178 ? -0.549 -12.328 -17.562 1 96.19 178 PHE B C 1
ATOM 4250 O O . PHE B 1 178 ? -0.482 -11.281 -18.219 1 96.19 178 PHE B O 1
ATOM 4257 N N . LEU B 1 179 ? 0.518 -13 -17.219 1 96.06 179 LEU B N 1
ATOM 4258 C CA . LEU B 1 179 ? 1.857 -12.562 -17.609 1 96.06 179 LEU B CA 1
ATOM 4259 C C . LEU B 1 179 ? 2.016 -12.555 -19.125 1 96.06 179 LEU B C 1
ATOM 4261 O O . LEU B 1 179 ? 2.674 -11.672 -19.672 1 96.06 179 LEU B O 1
ATOM 4265 N N . LYS B 1 180 ? 1.442 -13.5 -19.734 1 94.69 180 LYS B N 1
ATOM 4266 C CA . LYS B 1 180 ? 1.464 -13.516 -21.203 1 94.69 180 LYS B CA 1
ATOM 4267 C C . LYS B 1 180 ? 0.754 -12.289 -21.766 1 94.69 180 LYS B C 1
ATOM 4269 O O . LYS B 1 180 ? 1.273 -11.633 -22.672 1 94.69 180 LYS B O 1
ATOM 4274 N N . ARG B 1 181 ? -0.418 -12.07 -21.266 1 96.19 181 ARG B N 1
ATOM 4275 C CA . ARG B 1 181 ? -1.167 -10.898 -21.703 1 96.19 181 ARG B CA 1
ATOM 4276 C C . ARG B 1 181 ? -0.379 -9.617 -21.453 1 96.19 181 ARG B C 1
ATOM 4278 O O . ARG B 1 181 ? -0.314 -8.734 -22.312 1 96.19 181 ARG B O 1
ATOM 4285 N N . TRP B 1 182 ? 0.158 -9.539 -20.312 1 96 182 TRP B N 1
ATOM 4286 C CA . TRP B 1 182 ? 0.981 -8.383 -19.969 1 96 182 TRP B CA 1
ATOM 4287 C C . TRP B 1 182 ? 2.143 -8.234 -20.953 1 96 182 TRP B C 1
ATOM 4289 O O . TRP B 1 182 ? 2.441 -7.125 -21.406 1 96 182 TRP B O 1
ATOM 4299 N N . SER B 1 183 ? 2.834 -9.305 -21.203 1 94 183 SER B N 1
ATOM 4300 C CA . SER B 1 183 ? 3.977 -9.242 -22.109 1 94 183 SER B CA 1
ATOM 4301 C C . SER B 1 183 ? 3.564 -8.703 -23.484 1 94 183 SER B C 1
ATOM 4303 O O . SER B 1 183 ? 4.312 -7.953 -24.109 1 94 183 SER B O 1
ATOM 4305 N N . GLU B 1 184 ? 2.41 -9.07 -23.953 1 94.25 184 GLU B N 1
ATOM 4306 C CA . GLU B 1 184 ? 1.885 -8.547 -25.203 1 94.25 184 GLU B CA 1
ATOM 4307 C C . GLU B 1 184 ? 1.651 -7.043 -25.125 1 94.25 184 GLU B C 1
ATOM 4309 O O . GLU B 1 184 ? 2.029 -6.301 -26.047 1 94.25 184 GLU B O 1
ATOM 4314 N N . ILE B 1 185 ? 1.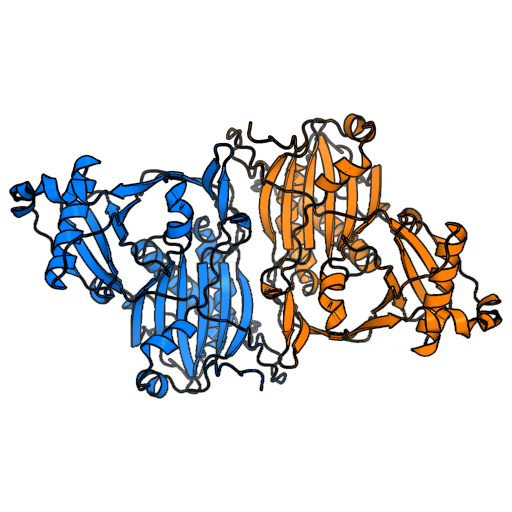037 -6.652 -24.109 1 93.94 185 ILE B N 1
ATOM 4315 C CA . ILE B 1 185 ? 0.766 -5.234 -23.906 1 93.94 185 ILE B CA 1
ATOM 4316 C C . ILE B 1 185 ? 2.082 -4.461 -23.828 1 93.94 185 ILE B C 1
ATOM 4318 O O . ILE B 1 185 ? 2.217 -3.404 -24.453 1 93.94 185 ILE B O 1
ATOM 4322 N N . HIS B 1 186 ? 2.975 -4.996 -23.109 1 90.81 186 HIS B N 1
ATOM 4323 C CA . HIS B 1 186 ? 4.281 -4.375 -22.906 1 90.81 186 HIS B CA 1
ATOM 4324 C C . HIS B 1 186 ? 5 -4.191 -24.25 1 90.81 186 HIS B C 1
ATOM 4326 O O . HIS B 1 186 ? 5.496 -3.102 -24.547 1 90.81 186 HIS B O 1
ATOM 4332 N N . MET B 1 187 ? 5.023 -5.184 -25 1 88.56 187 MET B N 1
ATOM 4333 C CA . MET B 1 187 ? 5.703 -5.133 -26.297 1 88.56 187 MET B CA 1
ATOM 4334 C C . MET B 1 187 ? 5.047 -4.109 -27.219 1 88.56 187 MET B C 1
ATOM 4336 O O . MET B 1 187 ? 5.734 -3.379 -27.922 1 88.56 187 MET B O 1
ATOM 4340 N N . ASN B 1 188 ? 3.783 -4.086 -27.203 1 88 188 ASN B N 1
ATOM 4341 C CA . ASN B 1 188 ? 3.064 -3.123 -28.031 1 88 188 ASN B CA 1
ATOM 4342 C C . ASN B 1 188 ? 3.361 -1.688 -27.594 1 88 188 ASN B C 1
ATOM 4344 O O . ASN B 1 188 ? 3.543 -0.809 -28.438 1 88 188 ASN B O 1
ATOM 4348 N N . LEU B 1 189 ? 3.381 -1.505 -26.328 1 83.81 189 LEU B N 1
ATOM 4349 C CA . LEU B 1 189 ? 3.654 -0.177 -25.797 1 83.81 189 LEU B CA 1
ATOM 4350 C C . LEU B 1 189 ? 5.062 0.279 -26.156 1 83.81 189 LEU B C 1
ATOM 4352 O O . LEU B 1 189 ? 5.262 1.427 -26.562 1 83.81 189 LEU B O 1
ATOM 4356 N N . VAL B 1 190 ? 6.012 -0.53 -25.953 1 80 190 VAL B N 1
ATOM 4357 C CA . VAL B 1 190 ? 7.406 -0.211 -26.234 1 80 190 VAL B CA 1
ATOM 4358 C C . VAL B 1 190 ? 7.574 0.072 -27.734 1 80 190 VAL B C 1
ATOM 4360 O O . VAL B 1 190 ? 8.242 1.033 -28.109 1 80 190 VAL B O 1
ATOM 4363 N N . THR B 1 191 ? 6.949 -0.743 -28.516 1 78.62 191 THR B N 1
ATOM 4364 C CA . THR B 1 191 ? 7.035 -0.561 -29.953 1 78.62 191 THR B CA 1
ATOM 4365 C C . THR B 1 191 ? 6.426 0.776 -30.375 1 78.62 191 THR B C 1
ATOM 4367 O O . THR B 1 191 ? 6.996 1.497 -31.188 1 78.62 191 THR B O 1
ATOM 4370 N N . GLU B 1 192 ? 5.309 1.11 -29.828 1 76.88 192 GLU B N 1
ATOM 4371 C CA . GLU B 1 192 ? 4.637 2.367 -30.141 1 76.88 192 GLU B CA 1
ATOM 4372 C C . GLU B 1 192 ? 5.445 3.564 -29.656 1 76.88 192 GLU B C 1
ATOM 4374 O O . GLU B 1 192 ? 5.531 4.582 -30.344 1 76.88 192 GLU B O 1
ATOM 4379 N N . SER B 1 193 ? 5.883 3.5 -28.453 1 69.38 193 SER B N 1
ATOM 4380 C CA . SER B 1 193 ? 6.648 4.602 -27.875 1 69.38 193 SER B CA 1
ATOM 4381 C C . SER B 1 193 ? 7.934 4.848 -28.656 1 69.38 193 SER B C 1
ATOM 4383 O O . SER B 1 193 ? 8.328 5.996 -28.875 1 69.38 193 SER B O 1
ATOM 4385 N N . LEU B 1 194 ? 8.586 3.83 -28.875 1 63.03 194 LEU B N 1
ATOM 4386 C CA . LEU B 1 194 ? 9.805 3.943 -29.672 1 63.03 194 LEU B CA 1
ATOM 4387 C C . LEU B 1 194 ? 9.508 4.57 -31.031 1 63.03 194 LEU B C 1
ATOM 4389 O O . LEU B 1 194 ? 10.32 5.344 -31.562 1 63.03 194 LEU B O 1
ATOM 4393 N N . SER B 1 195 ? 8.414 4.25 -31.406 1 59.28 195 SER B N 1
ATOM 4394 C CA . SER B 1 195 ? 8.039 4.824 -32.688 1 59.28 195 SER B CA 1
ATOM 4395 C C . SER B 1 195 ? 7.758 6.316 -32.562 1 59.28 195 SER B C 1
ATOM 4397 O O . SER B 1 195 ? 8 7.078 -33.5 1 59.28 195 SER B O 1
ATOM 4399 N N . GLN B 1 196 ? 7.234 6.734 -31.438 1 53.91 196 GLN B N 1
ATOM 4400 C CA . GLN B 1 196 ? 6.875 8.133 -31.234 1 53.91 196 GLN B CA 1
ATOM 4401 C C . GLN B 1 196 ? 8 8.906 -30.562 1 53.91 196 GLN B C 1
ATOM 4403 O O . GLN B 1 196 ? 7.883 10.109 -30.328 1 53.91 196 GLN B O 1
ATOM 4408 N N . LYS B 1 197 ? 9.086 8.484 -30.438 1 53.91 197 LYS B N 1
ATOM 4409 C CA . LYS B 1 197 ? 10.234 9.109 -29.781 1 53.91 197 LYS B CA 1
ATOM 4410 C C . LYS B 1 197 ? 9.859 9.664 -28.422 1 53.91 197 LYS B C 1
ATOM 4412 O O . LYS B 1 197 ? 10.219 10.789 -28.078 1 53.91 197 LYS B O 1
ATOM 4417 N N . LEU B 1 198 ? 8.797 9.234 -27.953 1 49.53 198 LEU B N 1
ATOM 4418 C CA . LEU B 1 198 ? 8.414 9.727 -26.641 1 49.53 198 LEU B CA 1
ATOM 4419 C C . LEU B 1 198 ? 9.547 9.539 -25.641 1 49.53 198 LEU B C 1
ATOM 4421 O O . LEU B 1 198 ? 10.234 8.516 -25.656 1 49.53 198 LEU B O 1
ATOM 4425 N N . PRO B 1 199 ? 10 10.781 -25.188 1 40.75 199 PRO B N 1
ATOM 4426 C CA . PRO B 1 199 ? 11.07 10.703 -24.203 1 40.75 199 PRO B CA 1
ATOM 4427 C C . PRO B 1 199 ? 10.891 9.531 -23.234 1 40.75 199 PRO B C 1
ATOM 4429 O O . PRO B 1 199 ? 9.766 9.227 -22.828 1 40.75 199 PRO B O 1
ATOM 4432 N N . LEU B 1 200 ? 11.68 8.578 -23.531 1 40.94 200 LEU B N 1
ATOM 4433 C CA . LEU B 1 200 ? 11.812 7.512 -22.547 1 40.94 200 LEU B CA 1
ATOM 4434 C C . LEU B 1 200 ? 11.734 8.07 -21.125 1 40.94 200 LEU B C 1
ATOM 4436 O O . LEU B 1 200 ? 12.688 8.672 -20.641 1 40.94 200 LEU B O 1
ATOM 4440 N N . PHE B 1 201 ? 10.812 8.977 -20.969 1 38.16 201 PHE B N 1
ATOM 4441 C CA . PHE B 1 201 ? 10.766 9.461 -19.594 1 38.16 201 PHE B CA 1
ATOM 4442 C C . PHE B 1 201 ? 11.375 8.445 -18.641 1 38.16 201 PHE B C 1
ATOM 4444 O O . PHE B 1 201 ? 11.68 8.773 -17.484 1 38.16 201 PHE B O 1
ATOM 4451 N N . TYR B 1 202 ? 10.953 7.211 -18.828 1 43.91 202 TYR B N 1
ATOM 4452 C CA . TYR B 1 202 ? 11.102 6.258 -17.734 1 43.91 202 TYR B CA 1
ATOM 4453 C C . TYR B 1 202 ? 12.562 5.891 -17.516 1 43.91 202 TYR B C 1
ATOM 4455 O O . TYR B 1 202 ? 12.984 4.785 -17.859 1 43.91 202 TYR B O 1
ATOM 4463 N N . LEU B 1 203 ? 13.445 6.832 -18 1 39.09 203 LEU B N 1
ATOM 4464 C CA . LEU B 1 203 ? 14.727 6.199 -17.703 1 39.09 203 LEU B CA 1
ATOM 4465 C C . LEU B 1 203 ? 14.727 5.617 -16.297 1 39.09 203 LEU B C 1
ATOM 4467 O O . LEU B 1 203 ? 14.055 6.137 -15.398 1 39.09 203 LEU B O 1
ATOM 4471 N N . PRO B 1 204 ? 15.492 4.559 -16.203 1 39.12 204 PRO B N 1
ATOM 4472 C CA . PRO B 1 204 ? 15.711 3.41 -15.32 1 39.12 204 PRO B CA 1
ATOM 4473 C C . PRO B 1 204 ? 15.891 3.812 -13.859 1 39.12 204 PRO B C 1
ATOM 4475 O O . PRO B 1 204 ? 15.633 3.014 -12.953 1 39.12 204 PRO B O 1
ATOM 4478 N N . ASN B 1 205 ? 17.031 4.684 -13.602 1 36.91 205 ASN B N 1
ATOM 4479 C CA . ASN B 1 205 ? 17.609 4.477 -12.273 1 36.91 205 ASN B CA 1
ATOM 4480 C C . ASN B 1 205 ? 16.688 5.008 -11.18 1 36.91 205 ASN B C 1
ATOM 4482 O O . ASN B 1 205 ? 16.5 6.223 -11.047 1 36.91 205 ASN B O 1
ATOM 4486 N N . PHE B 1 206 ? 15.523 4.41 -11.172 1 43.75 206 PHE B N 1
ATOM 4487 C CA . PHE B 1 206 ? 14.734 4.762 -10 1 43.75 206 PHE B CA 1
ATOM 4488 C C . PHE B 1 206 ? 15.633 5.277 -8.875 1 43.75 206 PHE B C 1
ATOM 4490 O O . PHE B 1 206 ? 15.141 5.789 -7.867 1 43.75 206 PHE B O 1
ATOM 4497 N N . GLY B 1 207 ? 16.781 4.75 -8.648 1 41.44 207 GLY B N 1
ATOM 4498 C CA . GLY B 1 207 ? 17.703 5.328 -7.688 1 41.44 207 GLY B CA 1
ATOM 4499 C C . GLY B 1 207 ? 18.469 6.52 -8.234 1 41.44 207 GLY B C 1
ATOM 4500 O O . GLY B 1 207 ? 18.406 6.801 -9.438 1 41.44 207 GLY B O 1
ATOM 4501 N N . LYS B 1 208 ? 18.781 7.5 -7.547 1 40.06 208 LYS B N 1
ATOM 4502 C CA . LYS B 1 208 ? 19.719 8.523 -8.008 1 40.06 208 LYS B CA 1
ATOM 4503 C C . LYS B 1 208 ? 20.703 7.945 -9.016 1 40.06 208 LYS B C 1
ATOM 4505 O O . LYS B 1 208 ? 21.312 6.902 -8.773 1 40.06 208 LYS B O 1
ATOM 4510 N N . PRO B 1 209 ? 20.781 8.211 -10.344 1 38.59 209 PRO B N 1
ATOM 4511 C CA . PRO B 1 209 ? 21.953 7.762 -11.102 1 38.59 209 PRO B CA 1
ATOM 4512 C C . PRO B 1 209 ? 23.188 7.602 -10.219 1 38.59 209 PRO B C 1
ATOM 4514 O O . PRO B 1 209 ? 23.922 6.621 -10.359 1 38.59 209 PRO B O 1
ATOM 4517 N N . ASN B 1 210 ? 23.672 8.602 -9.82 1 35.94 210 ASN B N 1
ATOM 4518 C CA . ASN B 1 210 ? 24.875 8.727 -9.008 1 35.94 210 ASN B CA 1
ATOM 4519 C C . ASN B 1 210 ? 24.594 8.43 -7.539 1 35.94 210 ASN B C 1
ATOM 4521 O O . ASN B 1 210 ? 25.438 8.68 -6.676 1 35.94 210 ASN B O 1
ATOM 4525 N N . SER B 1 211 ? 23.406 8.367 -7.254 1 37.53 211 SER B N 1
ATOM 4526 C CA . SER B 1 211 ? 23.312 8.094 -5.824 1 37.53 211 SER B CA 1
ATOM 4527 C C . SER B 1 211 ? 23.547 6.613 -5.531 1 37.53 211 SER B C 1
ATOM 4529 O O . SER B 1 211 ? 22.906 5.75 -6.141 1 37.53 211 SER B O 1
ATOM 4531 N N . THR B 1 212 ? 24.609 6.145 -5.266 1 37.16 212 THR B N 1
ATOM 4532 C CA . THR B 1 212 ? 25.078 4.875 -4.715 1 37.16 212 THR B CA 1
ATOM 4533 C C . THR B 1 212 ? 24.094 4.344 -3.678 1 37.16 212 THR B C 1
ATOM 4535 O O . THR B 1 212 ? 24.422 3.436 -2.91 1 37.16 212 THR B O 1
ATOM 4538 N N . GLN B 1 213 ? 23.047 5.051 -3.301 1 40.41 213 GLN B N 1
ATOM 4539 C CA . GLN B 1 213 ? 22.516 4.574 -2.029 1 40.41 213 GLN B CA 1
ATOM 4540 C C . GLN B 1 213 ? 21.594 3.367 -2.232 1 40.41 213 GLN B C 1
ATOM 4542 O O . GLN B 1 213 ? 20.625 3.441 -2.979 1 40.41 213 GLN B O 1
ATOM 4547 N N . VAL B 1 214 ? 22.266 2.223 -2.236 1 42.97 214 VAL B N 1
ATOM 4548 C CA . VAL B 1 214 ? 21.719 0.871 -2.145 1 42.97 214 VAL B CA 1
ATOM 4549 C C . VAL B 1 214 ? 20.688 0.799 -1.017 1 42.97 214 VAL B C 1
ATOM 4551 O O . VAL B 1 214 ? 20.984 1.179 0.12 1 42.97 214 VAL B O 1
ATOM 4554 N N . TYR B 1 215 ? 19.438 1.004 -1.351 1 47.28 215 TYR B N 1
ATOM 4555 C CA . TYR B 1 215 ? 18.422 0.675 -0.357 1 47.28 215 TYR B CA 1
ATOM 4556 C C . TYR B 1 215 ? 18.5 -0.793 0.041 1 47.28 215 TYR B C 1
ATOM 4558 O O . TYR B 1 215 ? 18.578 -1.673 -0.82 1 47.28 215 TYR B O 1
ATOM 4566 N N . SER B 1 216 ? 19.297 -1.202 1.018 1 49.22 216 SER B N 1
ATOM 4567 C CA . SER B 1 216 ? 19.25 -2.596 1.446 1 49.22 216 SER B CA 1
ATOM 4568 C C . SER B 1 216 ? 18.078 -2.852 2.391 1 49.22 216 SER B C 1
ATOM 4570 O O . SER B 1 216 ? 18.188 -2.602 3.594 1 49.22 216 SER B O 1
ATOM 4572 N N . PRO B 1 217 ? 16.812 -2.787 1.792 1 52.84 217 PRO B N 1
ATOM 4573 C CA . PRO B 1 217 ? 15.836 -3.277 2.773 1 52.84 217 PRO B CA 1
ATOM 4574 C C . PRO B 1 217 ? 16.297 -4.562 3.461 1 52.84 217 PRO B C 1
ATOM 4576 O O . PRO B 1 217 ? 17.016 -5.363 2.865 1 52.84 217 PRO B O 1
ATOM 4579 N N . ASN B 1 218 ? 16.484 -4.52 4.738 1 56.12 218 ASN B N 1
ATOM 4580 C CA . ASN B 1 218 ? 16.625 -5.77 5.48 1 56.12 218 ASN B CA 1
ATOM 4581 C C . ASN B 1 218 ? 15.602 -6.809 5.039 1 56.12 218 ASN B C 1
ATOM 4583 O O . ASN B 1 218 ? 14.617 -7.047 5.738 1 56.12 218 ASN B O 1
ATOM 4587 N N . TYR B 1 219 ? 15.641 -6.965 3.691 1 62.81 219 TYR B N 1
ATOM 4588 C CA . TYR B 1 219 ? 14.711 -8 3.24 1 62.81 219 TYR B CA 1
ATOM 4589 C C . TYR B 1 219 ? 15.234 -9.391 3.592 1 62.81 219 TYR B C 1
ATOM 4591 O O . TYR B 1 219 ? 16.344 -9.758 3.201 1 62.81 219 TYR B O 1
ATOM 4599 N N . GLU B 1 220 ? 14.594 -9.938 4.543 1 60.34 220 GLU B N 1
ATOM 4600 C CA . GLU B 1 220 ? 14.812 -11.359 4.785 1 60.34 220 GLU B CA 1
ATOM 4601 C C . GLU B 1 220 ? 13.703 -12.203 4.164 1 60.34 220 GLU B C 1
ATOM 4603 O O . GLU B 1 220 ? 12.539 -12.094 4.555 1 60.34 220 GLU B O 1
ATOM 4608 N N . PRO B 1 221 ? 14.258 -12.867 3.117 1 64.81 221 PRO B N 1
ATOM 4609 C CA . PRO B 1 221 ? 13.219 -13.742 2.559 1 64.81 221 PRO B CA 1
ATOM 4610 C C . PRO B 1 221 ? 12.531 -14.594 3.623 1 64.81 221 PRO B C 1
ATOM 4612 O O . PRO B 1 221 ? 13.156 -14.992 4.609 1 64.81 221 PRO B O 1
ATOM 4615 N N . ALA B 1 222 ? 11.273 -14.609 3.486 1 65.5 222 ALA B N 1
ATOM 4616 C CA . ALA B 1 222 ? 10.492 -15.422 4.418 1 65.5 222 ALA B CA 1
ATOM 4617 C C . ALA B 1 222 ? 11.008 -16.859 4.457 1 65.5 222 ALA B C 1
ATOM 4619 O O . ALA B 1 222 ? 11.492 -17.375 3.451 1 65.5 222 ALA B O 1
ATOM 4620 N N . LYS B 1 223 ? 11.07 -17.391 5.605 1 76.06 223 LYS B N 1
ATOM 4621 C CA . LYS B 1 223 ? 11.414 -18.797 5.762 1 76.06 223 LYS B CA 1
ATOM 4622 C C . LYS B 1 223 ? 10.469 -19.688 4.969 1 76.06 223 LYS B C 1
ATOM 4624 O O . LYS B 1 223 ? 9.266 -19.438 4.926 1 76.06 223 LYS B O 1
ATOM 4629 N N . GLU B 1 224 ? 11.102 -20.578 4.156 1 86.38 224 GLU B N 1
ATOM 4630 C CA . GLU B 1 224 ? 10.312 -21.516 3.375 1 86.38 224 GLU B CA 1
ATOM 4631 C C . GLU B 1 224 ? 10.734 -22.953 3.656 1 86.38 224 GLU B C 1
ATOM 4633 O O . GLU B 1 224 ? 11.906 -23.219 3.934 1 86.38 224 GLU B O 1
ATOM 4638 N N . THR B 1 225 ? 9.766 -23.812 3.658 1 83.81 225 THR B N 1
ATOM 4639 C CA . THR B 1 225 ? 10.039 -25.25 3.764 1 83.81 225 THR B CA 1
ATOM 4640 C C . THR B 1 225 ? 10.32 -25.844 2.389 1 83.81 225 THR B C 1
ATOM 4642 O O . THR B 1 225 ? 9.875 -25.312 1.371 1 83.81 225 THR B O 1
ATOM 4645 N N . SER B 1 226 ? 11.133 -26.891 2.484 1 86.12 226 SER B N 1
ATOM 4646 C CA . SER B 1 226 ? 11.375 -27.609 1.237 1 86.12 226 SER B CA 1
ATOM 4647 C C . SER B 1 226 ? 10.133 -28.375 0.792 1 86.12 226 SER B C 1
ATOM 4649 O O . SER B 1 226 ? 9.562 -29.141 1.565 1 86.12 226 SER B O 1
ATOM 4651 N N . ARG B 1 227 ? 9.812 -28.172 -0.514 1 91.25 227 ARG B N 1
ATOM 4652 C CA . ARG B 1 227 ? 8.578 -28.766 -1.009 1 91.25 227 ARG B CA 1
ATOM 4653 C C . ARG B 1 227 ? 8.742 -29.266 -2.443 1 91.25 227 ARG B C 1
ATOM 4655 O O . ARG B 1 227 ? 9.633 -28.797 -3.166 1 91.25 227 ARG B O 1
ATOM 4662 N N . GLN B 1 228 ? 7.887 -30.234 -2.738 1 89.56 228 GLN B N 1
ATOM 4663 C CA . GLN B 1 228 ? 7.797 -30.734 -4.109 1 89.56 228 GLN B CA 1
ATOM 4664 C C . GLN B 1 228 ? 6.367 -30.641 -4.637 1 89.56 228 GLN B C 1
ATOM 4666 O O . GLN B 1 228 ? 5.41 -30.875 -3.898 1 89.56 228 GLN B O 1
ATOM 4671 N N . THR B 1 229 ? 6.328 -30.266 -5.926 1 92.81 229 THR B N 1
ATOM 4672 C CA . THR B 1 229 ? 5.016 -30.109 -6.547 1 92.81 229 THR B CA 1
ATOM 4673 C C . THR B 1 229 ? 4.891 -31.031 -7.762 1 92.81 229 THR B C 1
ATOM 4675 O O . THR B 1 229 ? 5.816 -31.125 -8.57 1 92.81 229 THR B O 1
ATOM 4678 N N . LEU B 1 230 ? 3.814 -31.734 -7.836 1 92.38 230 LEU B N 1
ATOM 4679 C CA . LEU B 1 230 ? 3.422 -32.469 -9.031 1 92.38 230 LEU B CA 1
ATOM 4680 C C . LEU B 1 230 ? 2.041 -32.062 -9.508 1 92.38 230 LEU B C 1
ATOM 4682 O O . LEU B 1 230 ? 1.169 -31.734 -8.695 1 92.38 230 LEU B O 1
ATOM 4686 N N . ILE B 1 231 ? 1.855 -32.031 -10.82 1 92.88 231 ILE B N 1
ATOM 4687 C CA . ILE B 1 231 ? 0.616 -31.547 -11.414 1 92.88 231 ILE B CA 1
ATOM 4688 C C . ILE B 1 231 ? -0.049 -32.688 -12.203 1 92.88 231 ILE B C 1
ATOM 4690 O O . ILE B 1 231 ? 0.592 -33.312 -13.047 1 92.88 231 ILE B O 1
ATOM 4694 N N . PHE B 1 232 ? -1.315 -32.906 -11.914 1 90.38 232 PHE B N 1
ATOM 4695 C CA . PHE B 1 232 ? -2.098 -33.938 -12.594 1 90.38 232 PHE B CA 1
ATOM 4696 C C . PHE B 1 232 ? -3.199 -33.312 -13.438 1 90.38 232 PHE B C 1
ATOM 4698 O O . PHE B 1 232 ? -3.867 -32.375 -13 1 90.38 232 PHE B O 1
ATOM 4705 N N . LYS B 1 233 ? -3.334 -33.812 -14.594 1 87.62 233 LYS B N 1
ATOM 4706 C CA . LYS B 1 233 ? -4.434 -33.375 -15.453 1 87.62 233 LYS B CA 1
ATOM 4707 C C . LYS B 1 233 ? -5.406 -34.531 -15.719 1 87.62 233 LYS B C 1
ATOM 4709 O O . LYS B 1 233 ? -4.988 -35.625 -16.062 1 87.62 233 LYS B O 1
ATOM 4714 N N . PHE B 1 234 ? -6.637 -34.188 -15.477 1 83.5 234 PHE B N 1
ATOM 4715 C CA . PHE B 1 234 ? -7.715 -35.125 -15.742 1 83.5 234 PHE B CA 1
ATOM 4716 C C . PHE B 1 234 ? -8.617 -34.625 -16.859 1 83.5 234 PHE B C 1
ATOM 4718 O O . PHE B 1 234 ? -9.016 -33.438 -16.859 1 83.5 234 PHE B O 1
ATOM 4725 N N . ALA B 1 235 ? -8.805 -35.438 -17.781 1 77 235 ALA B N 1
ATOM 4726 C CA . ALA B 1 235 ? -9.695 -35.062 -18.875 1 77 235 ALA B CA 1
ATOM 4727 C C . ALA B 1 235 ? -11.109 -35.594 -18.641 1 77 235 ALA B C 1
ATOM 4729 O O . ALA B 1 235 ? -11.281 -36.719 -18.109 1 77 235 ALA B O 1
ATOM 4730 N N . ASN B 1 236 ? -12.117 -34.812 -19.047 1 71.31 236 ASN B N 1
ATOM 4731 C CA . ASN B 1 236 ? -13.516 -35.188 -19.109 1 71.31 236 ASN B CA 1
ATOM 4732 C C . ASN B 1 236 ? -14.031 -35.688 -17.766 1 71.31 236 ASN B C 1
ATOM 4734 O O . ASN B 1 236 ? -14.68 -36.719 -17.672 1 71.31 236 ASN B O 1
ATOM 4738 N N . LEU B 1 237 ? -13.562 -35.031 -16.734 1 66.62 237 LEU B N 1
ATOM 4739 C CA . LEU B 1 237 ? -14.039 -35.406 -15.414 1 66.62 237 LEU B CA 1
ATOM 4740 C C . LEU B 1 237 ? -14.992 -34.344 -14.859 1 66.62 237 LEU B C 1
ATOM 4742 O O . LEU B 1 237 ? -14.648 -33.156 -14.797 1 66.62 237 LEU B O 1
ATOM 4746 N N . THR B 1 238 ? -16.281 -34.656 -14.867 1 63.12 238 THR B N 1
ATOM 4747 C CA . THR B 1 238 ? -17.234 -33.812 -14.156 1 63.12 238 THR B CA 1
ATOM 4748 C C . THR B 1 238 ? -17.141 -34.031 -12.656 1 63.12 238 THR B C 1
ATOM 4750 O O . THR B 1 238 ? -17.328 -35.156 -12.188 1 63.12 238 THR B O 1
ATOM 4753 N N . VAL B 1 239 ? -16.641 -33.062 -11.93 1 65.19 239 VAL B N 1
ATOM 4754 C CA . VAL B 1 239 ? -16.328 -33.438 -10.562 1 65.19 239 VAL B CA 1
ATOM 4755 C C . VAL B 1 239 ? -17.219 -32.656 -9.586 1 65.19 239 VAL B C 1
ATOM 4757 O O . VAL B 1 239 ? -17.328 -31.438 -9.688 1 65.19 239 VAL B O 1
ATOM 4760 N N . ASP B 1 240 ? -18.109 -33.438 -8.93 1 75.38 240 ASP B N 1
ATOM 4761 C CA . ASP B 1 240 ? -18.781 -32.875 -7.762 1 75.38 240 ASP B CA 1
ATOM 4762 C C . ASP B 1 240 ? -17.844 -32.812 -6.562 1 75.38 240 ASP B C 1
ATOM 4764 O O . ASP B 1 240 ? -16.641 -33.062 -6.695 1 75.38 240 ASP B O 1
ATOM 4768 N N . ASN B 1 241 ? -18.344 -32.406 -5.48 1 76.81 241 ASN B N 1
ATOM 4769 C CA . ASN B 1 241 ? -17.531 -32.156 -4.289 1 76.81 241 ASN B CA 1
ATOM 4770 C C . ASN B 1 241 ? -16.875 -33.438 -3.791 1 76.81 241 ASN B C 1
ATOM 4772 O O . ASN B 1 241 ? -15.711 -33.438 -3.381 1 76.81 241 ASN B O 1
ATOM 4776 N 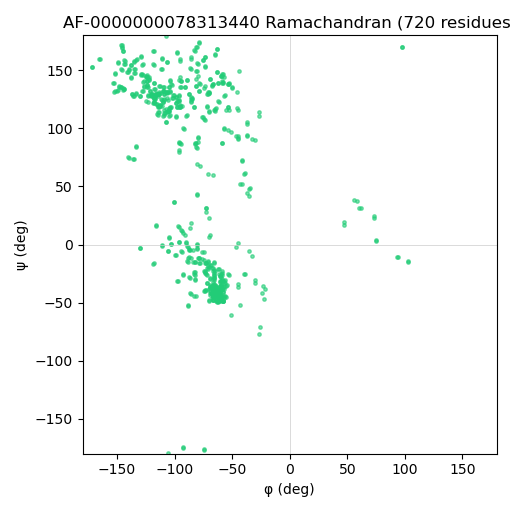N . GLU B 1 242 ? -17.625 -34.469 -3.867 1 76.81 242 GLU B N 1
ATOM 4777 C CA . GLU B 1 242 ? -17.078 -35.75 -3.385 1 76.81 242 GLU B CA 1
ATOM 4778 C C . GLU B 1 242 ? -15.922 -36.219 -4.258 1 76.81 242 GLU B C 1
ATOM 4780 O O . GLU B 1 242 ? -14.898 -36.688 -3.748 1 76.81 242 GLU B O 1
ATOM 4785 N N . MET B 1 243 ? -16.156 -36.062 -5.516 1 78.25 243 MET B N 1
ATOM 4786 C CA . MET B 1 243 ? -15.117 -36.5 -6.449 1 78.25 243 MET B CA 1
ATOM 4787 C C . MET B 1 243 ? -13.859 -35.656 -6.293 1 78.25 243 MET B C 1
ATOM 4789 O O . MET B 1 243 ? -12.742 -36.156 -6.457 1 78.25 243 MET B O 1
ATOM 4793 N N . GLN B 1 244 ? -14.039 -34.406 -5.992 1 83.31 244 GLN B N 1
ATOM 4794 C CA . GLN B 1 244 ? -12.891 -33.531 -5.77 1 83.31 244 GLN B CA 1
ATOM 4795 C C . GLN B 1 244 ? -12.031 -34.031 -4.613 1 83.31 244 GLN B C 1
ATOM 4797 O O . GLN B 1 244 ? -10.805 -34.031 -4.699 1 83.31 244 GLN B O 1
ATOM 4802 N N . ARG B 1 245 ? -12.688 -34.469 -3.66 1 83.69 245 ARG B N 1
ATOM 4803 C CA . ARG B 1 245 ? -11.977 -34.969 -2.488 1 83.69 245 ARG B CA 1
ATOM 4804 C C . ARG B 1 245 ? -11.234 -36.281 -2.805 1 83.69 245 ARG B C 1
ATOM 4806 O O . ARG B 1 245 ? -10.094 -36.438 -2.381 1 83.69 245 ARG B O 1
ATOM 4813 N N . ILE B 1 246 ? -11.883 -37.031 -3.523 1 81.38 246 ILE B N 1
ATOM 4814 C CA . ILE B 1 246 ? -11.297 -38.344 -3.877 1 81.38 246 ILE B CA 1
ATOM 4815 C C . ILE B 1 246 ? -10.07 -38.125 -4.762 1 81.38 246 ILE B C 1
ATOM 4817 O O . ILE B 1 246 ? -9.023 -38.719 -4.551 1 81.38 246 ILE B O 1
ATOM 4821 N N . VAL B 1 247 ? -10.266 -37.25 -5.695 1 84.19 247 VAL B N 1
ATOM 4822 C CA . VAL B 1 247 ? -9.172 -36.969 -6.613 1 84.19 247 VAL B CA 1
ATOM 4823 C C . VAL B 1 247 ? -8 -36.344 -5.844 1 84.19 247 VAL B C 1
ATOM 4825 O O . VAL B 1 247 ? -6.848 -36.719 -6.062 1 84.19 247 VAL B O 1
ATOM 4828 N N . ALA B 1 248 ? -8.32 -35.469 -4.934 1 89.38 248 ALA B N 1
ATOM 4829 C CA . ALA B 1 248 ? -7.293 -34.844 -4.125 1 89.38 248 ALA B CA 1
ATOM 4830 C C . ALA B 1 248 ? -6.516 -35.875 -3.307 1 89.38 248 ALA B C 1
ATOM 4832 O O . ALA B 1 248 ? -5.285 -35.844 -3.279 1 89.38 248 ALA B O 1
ATOM 4833 N N . LEU B 1 249 ? -7.215 -36.75 -2.734 1 87.19 249 LEU B N 1
ATOM 4834 C CA . LEU B 1 249 ? -6.602 -37.781 -1.898 1 87.19 249 LEU B CA 1
ATOM 4835 C C . LEU B 1 249 ? -5.75 -38.719 -2.738 1 87.19 249 LEU B C 1
ATOM 4837 O O . LEU B 1 249 ? -4.656 -39.125 -2.324 1 87.19 249 LEU B O 1
ATOM 4841 N N . SER B 1 250 ? -6.281 -39.031 -3.807 1 83.75 250 SER B N 1
ATOM 4842 C CA . SER B 1 250 ? -5.555 -39.938 -4.688 1 83.75 250 SER B CA 1
ATOM 4843 C C . SER B 1 250 ? -4.25 -39.312 -5.168 1 83.75 250 SER B C 1
ATOM 4845 O O . SER B 1 250 ? -3.207 -39.969 -5.176 1 83.75 250 SER B O 1
ATOM 4847 N N . CYS B 1 251 ? -4.336 -38.125 -5.535 1 88.69 251 CYS B N 1
ATOM 4848 C CA . CYS B 1 251 ? -3.162 -37.438 -6.078 1 88.69 251 CYS B CA 1
ATOM 4849 C C . CYS B 1 251 ? -2.107 -37.219 -5 1 88.69 251 CYS B C 1
ATOM 4851 O O . CYS B 1 251 ? -0.918 -37.438 -5.238 1 88.69 251 CYS B O 1
ATOM 4853 N N . ILE B 1 252 ? -2.525 -36.844 -3.84 1 90.19 252 ILE B N 1
ATOM 4854 C CA . ILE B 1 252 ? -1.547 -36.562 -2.791 1 90.19 252 ILE B CA 1
ATOM 4855 C C . ILE B 1 252 ? -0.902 -37.875 -2.336 1 90.19 252 ILE B C 1
ATOM 4857 O O . ILE B 1 252 ? 0.284 -37.906 -2 1 90.19 252 ILE B O 1
ATOM 4861 N N . ASP B 1 253 ? -1.646 -38.906 -2.264 1 85.75 253 ASP B N 1
ATOM 4862 C CA . ASP B 1 253 ? -1.093 -40.219 -1.923 1 85.75 253 ASP B CA 1
ATOM 4863 C C . ASP B 1 253 ? -0.042 -40.656 -2.943 1 85.75 253 ASP B C 1
ATOM 4865 O O . ASP B 1 253 ? 1.012 -41.188 -2.574 1 85.75 253 ASP B O 1
ATOM 4869 N N . LYS B 1 254 ? -0.413 -40.469 -4.184 1 84.19 254 LYS B N 1
ATOM 4870 C CA . LYS B 1 254 ? 0.518 -40.812 -5.25 1 84.19 254 LYS B CA 1
ATOM 4871 C C . LYS B 1 254 ? 1.833 -40.062 -5.109 1 84.19 254 LYS B C 1
ATOM 4873 O O . LYS B 1 254 ? 2.91 -40.656 -5.258 1 84.19 254 LYS B O 1
ATOM 4878 N N . VAL B 1 255 ? 1.755 -38.75 -4.816 1 88.38 255 VAL B N 1
ATOM 4879 C CA . VAL B 1 255 ? 2.949 -37.906 -4.688 1 88.38 255 VAL B CA 1
ATOM 4880 C C . VAL B 1 255 ? 3.773 -38.375 -3.488 1 88.38 255 VAL B C 1
ATOM 4882 O O . VAL B 1 255 ? 4.996 -38.5 -3.578 1 88.38 255 VAL B O 1
ATOM 4885 N N . ASN B 1 256 ? 3.141 -38.656 -2.414 1 88.06 256 ASN B N 1
ATOM 4886 C CA . ASN B 1 256 ? 3.854 -39.094 -1.218 1 88.06 256 ASN B CA 1
ATOM 4887 C C . ASN B 1 256 ? 4.512 -40.469 -1.421 1 88.06 256 ASN B C 1
ATOM 4889 O O . ASN B 1 256 ? 5.648 -40.688 -0.994 1 88.06 256 ASN B O 1
ATOM 4893 N N . ARG B 1 257 ? 3.896 -41.344 -2.039 1 84.81 257 ARG B N 1
ATOM 4894 C CA . ARG B 1 257 ? 4.473 -42.656 -2.314 1 84.81 257 ARG B CA 1
ATOM 4895 C C . ARG B 1 257 ? 5.727 -42.531 -3.17 1 84.81 257 ARG B C 1
ATOM 4897 O O . ARG B 1 257 ? 6.707 -43.25 -2.945 1 84.81 257 ARG B O 1
ATOM 4904 N N . ARG B 1 258 ? 5.625 -41.719 -4.125 1 85.19 258 ARG B N 1
ATOM 4905 C CA . ARG B 1 258 ? 6.789 -41.469 -4.977 1 85.19 258 ARG B CA 1
ATOM 4906 C C . ARG B 1 258 ? 7.973 -40.969 -4.16 1 85.19 258 ARG B C 1
ATOM 4908 O O . ARG B 1 258 ? 9.125 -41.219 -4.508 1 85.19 258 ARG B O 1
ATOM 4915 N N . LEU B 1 259 ? 7.656 -40.25 -3.1 1 88.56 259 LEU B N 1
ATOM 4916 C CA . LEU B 1 259 ? 8.703 -39.719 -2.24 1 88.56 259 LEU B CA 1
ATOM 4917 C C . LEU B 1 259 ? 9.062 -40.688 -1.127 1 88.56 259 LEU B C 1
ATOM 4919 O O . LEU B 1 259 ? 9.875 -40.375 -0.257 1 88.56 259 LEU B O 1
ATOM 4923 N N . GLY B 1 260 ? 8.43 -41.844 -1.118 1 85.94 260 GLY B N 1
ATOM 4924 C CA . GLY B 1 260 ? 8.664 -42.844 -0.088 1 85.94 260 GLY B CA 1
ATOM 4925 C C . GLY B 1 260 ? 8.047 -42.469 1.249 1 85.94 260 GLY B C 1
ATOM 4926 O O . GLY B 1 260 ? 8.539 -42.906 2.301 1 85.94 260 GLY B O 1
ATOM 4927 N N . LYS B 1 261 ? 7.062 -41.656 1.162 1 87.19 261 LYS B N 1
ATOM 4928 C CA . LYS B 1 261 ? 6.387 -41.219 2.373 1 87.19 261 LYS B CA 1
ATOM 4929 C C . LYS B 1 261 ? 4.918 -41.625 2.371 1 87.19 261 LYS B C 1
ATOM 4931 O O . LYS B 1 261 ? 4.426 -42.188 1.389 1 87.19 261 LYS B O 1
ATOM 4936 N N . LYS B 1 262 ? 4.309 -41.5 3.578 1 83.06 262 LYS B N 1
ATOM 4937 C CA . LYS B 1 262 ? 2.863 -41.656 3.742 1 83.06 262 LYS B CA 1
ATOM 4938 C C . LYS B 1 262 ? 2.213 -40.312 4.109 1 83.06 262 LYS B C 1
ATOM 4940 O O . LYS B 1 262 ? 2.879 -39.406 4.621 1 83.06 262 LYS B O 1
ATOM 4945 N N . VAL B 1 263 ? 0.979 -40.25 3.684 1 84.31 263 VAL B N 1
ATOM 4946 C CA . VAL B 1 263 ? 0.229 -39.062 4.09 1 84.31 263 VAL B CA 1
ATOM 4947 C C . VAL B 1 263 ? -0.055 -39.125 5.59 1 84.31 263 VAL B C 1
ATOM 4949 O O . VAL B 1 263 ? -0.804 -40 6.051 1 84.31 263 VAL B O 1
ATOM 4952 N N . THR B 1 264 ? 0.524 -38.188 6.367 1 78.44 264 THR B N 1
ATOM 4953 C CA . THR B 1 264 ? 0.446 -38.344 7.816 1 78.44 264 THR B CA 1
ATOM 4954 C C . THR B 1 264 ? -0.295 -37.156 8.43 1 78.44 264 THR B C 1
ATOM 4956 O O . THR B 1 264 ? -0.656 -37.188 9.609 1 78.44 264 THR B O 1
ATOM 4959 N N . SER B 1 265 ? -0.445 -36.125 7.777 1 83.25 265 SER B N 1
ATOM 4960 C CA . SER B 1 265 ? -1.07 -34.938 8.352 1 83.25 265 SER B CA 1
ATOM 4961 C C . SER B 1 265 ? -2.205 -34.438 7.465 1 83.25 265 SER B C 1
ATOM 4963 O O . SER B 1 265 ? -2.27 -34.75 6.277 1 83.25 265 SER B O 1
ATOM 4965 N N . ASP B 1 266 ? -3.08 -33.75 8.141 1 87.88 266 ASP B N 1
ATOM 4966 C CA . ASP B 1 266 ? -4.141 -33.094 7.395 1 87.88 266 ASP B CA 1
ATOM 4967 C C . ASP B 1 266 ? -3.559 -32.125 6.371 1 87.88 266 ASP B C 1
ATOM 4969 O O . ASP B 1 266 ? -2.443 -31.625 6.539 1 87.88 266 ASP B O 1
ATOM 4973 N N . PHE B 1 267 ? -4.238 -32.062 5.277 1 90.56 267 PHE B N 1
ATOM 4974 C CA . PHE B 1 267 ? -3.76 -31.125 4.254 1 90.56 267 PHE B CA 1
ATOM 4975 C C . PHE B 1 267 ? -4.887 -30.219 3.779 1 90.56 267 PHE B C 1
ATOM 4977 O O . PHE B 1 267 ? -6.062 -30.484 4.043 1 90.56 267 PHE B O 1
ATOM 4984 N N . SER B 1 268 ? -4.5 -29.125 3.143 1 91.69 268 SER B N 1
ATOM 4985 C CA . SER B 1 268 ? -5.465 -28.156 2.637 1 91.69 268 SER B CA 1
ATOM 4986 C C . SER B 1 268 ? -5.859 -28.469 1.196 1 91.69 268 SER B C 1
ATOM 4988 O O . SER B 1 268 ? -5.012 -28.844 0.382 1 91.69 268 SER B O 1
ATOM 4990 N N . LEU B 1 269 ? -7.152 -28.391 0.951 1 91.81 269 LEU B N 1
ATOM 4991 C CA . LEU B 1 269 ? -7.699 -28.531 -0.395 1 91.81 269 LEU B CA 1
ATOM 4992 C C . LEU B 1 269 ? -8.328 -27.219 -0.858 1 91.81 269 LEU B C 1
ATOM 4994 O O . LEU B 1 269 ? -9.297 -26.75 -0.263 1 91.81 269 LEU B O 1
ATOM 4998 N N . LEU B 1 270 ? -7.715 -26.672 -1.859 1 91.88 270 LEU B N 1
ATOM 4999 C CA . LEU B 1 270 ? -8.234 -25.453 -2.48 1 91.88 270 LEU B CA 1
ATOM 5000 C C . LEU B 1 270 ? -8.914 -25.766 -3.807 1 91.88 270 LEU B C 1
ATOM 5002 O O . LEU B 1 270 ? -8.289 -26.312 -4.715 1 91.88 270 LEU B O 1
ATOM 5006 N N . VAL B 1 271 ? -10.156 -25.469 -3.816 1 88.75 271 VAL B N 1
ATOM 5007 C CA . VAL B 1 271 ? -10.906 -25.703 -5.051 1 88.75 271 VAL B CA 1
ATOM 5008 C C . VAL B 1 271 ? -11.328 -24.359 -5.656 1 88.75 271 VAL B C 1
ATOM 5010 O O . VAL B 1 271 ? -11.977 -23.562 -4.992 1 88.75 271 VAL B O 1
ATOM 5013 N N . LYS B 1 272 ? -10.891 -24.125 -6.801 1 82.56 272 LYS B N 1
ATOM 5014 C CA . LYS B 1 272 ? -11.273 -22.938 -7.539 1 82.56 272 LYS B CA 1
ATOM 5015 C C . LYS B 1 272 ? -12.219 -23.266 -8.688 1 82.56 272 LYS B C 1
ATOM 5017 O O . LYS B 1 272 ? -11.914 -24.125 -9.516 1 82.56 272 LYS B O 1
ATOM 5022 N N . ASN B 1 273 ? -13.406 -22.734 -8.57 1 70.88 273 ASN B N 1
ATOM 5023 C CA . ASN B 1 273 ? -14.375 -22.828 -9.664 1 70.88 273 ASN B CA 1
ATOM 5024 C C . ASN B 1 273 ? -14.516 -21.516 -10.406 1 70.88 273 ASN B C 1
ATOM 5026 O O . ASN B 1 273 ? -15.016 -20.531 -9.852 1 70.88 273 ASN B O 1
ATOM 5030 N N . PRO B 1 274 ? -14.062 -21.484 -11.586 1 63.72 274 PRO B N 1
ATOM 5031 C CA . PRO B 1 274 ? -14.078 -20.219 -12.328 1 63.72 274 PRO B CA 1
ATOM 5032 C C . PRO B 1 274 ? -15.484 -19.641 -12.484 1 63.72 274 PRO B C 1
ATOM 5034 O O . PRO B 1 274 ? -15.641 -18.438 -12.695 1 63.72 274 PRO B O 1
ATOM 5037 N N . ASN B 1 275 ? -16.453 -20.469 -12.414 1 61.5 275 ASN B N 1
ATOM 5038 C CA . ASN B 1 275 ? -17.812 -20 -12.633 1 61.5 275 ASN B CA 1
ATOM 5039 C C . ASN B 1 275 ? -18.453 -19.5 -11.336 1 61.5 275 ASN B C 1
ATOM 5041 O O . ASN B 1 275 ? -19.547 -18.953 -11.352 1 61.5 275 ASN B O 1
ATOM 5045 N N . ASN B 1 276 ? -17.719 -19.812 -10.336 1 61.16 276 ASN B N 1
ATOM 5046 C CA . ASN B 1 276 ? -18.266 -19.406 -9.047 1 61.16 276 ASN B CA 1
ATOM 5047 C C . ASN B 1 276 ? -17.453 -18.281 -8.422 1 61.16 276 ASN B C 1
ATOM 5049 O O . ASN B 1 276 ? -16.234 -18.219 -8.578 1 61.16 276 ASN B O 1
ATOM 5053 N N . ASP B 1 277 ? -18.172 -17.25 -7.965 1 66.44 277 ASP B N 1
ATOM 5054 C CA . ASP B 1 277 ? -17.562 -16.125 -7.27 1 66.44 277 ASP B CA 1
ATOM 5055 C C . ASP B 1 277 ? -17.125 -16.531 -5.863 1 66.44 277 ASP B C 1
ATOM 5057 O O . ASP B 1 277 ? -17.297 -15.758 -4.91 1 66.44 277 ASP B O 1
ATOM 5061 N N . MET B 1 278 ? -16.734 -17.906 -5.746 1 73.62 278 MET B N 1
ATOM 5062 C CA . MET B 1 278 ? -16.328 -18.328 -4.41 1 73.62 278 MET B CA 1
ATOM 5063 C C . MET B 1 278 ? -15.078 -19.219 -4.48 1 73.62 278 MET B C 1
ATOM 5065 O O . MET B 1 278 ? -14.969 -20.078 -5.363 1 73.62 278 MET B O 1
ATOM 5069 N N . LEU B 1 279 ? -14.156 -18.938 -3.768 1 83.62 279 LEU B N 1
ATOM 5070 C CA . LEU B 1 279 ? -13.023 -19.812 -3.514 1 83.62 279 LEU B CA 1
ATOM 5071 C C . LEU B 1 279 ? -13.25 -20.641 -2.252 1 83.62 279 LEU B C 1
ATOM 5073 O O . LEU B 1 279 ? -13.461 -20.094 -1.17 1 83.62 279 LEU B O 1
ATOM 5077 N N . LYS B 1 280 ? -13.266 -21.969 -2.43 1 84.25 280 LYS B N 1
ATOM 5078 C CA . LYS B 1 280 ? -13.508 -22.859 -1.297 1 84.25 280 LYS B CA 1
ATOM 5079 C C . LYS B 1 280 ? -12.211 -23.516 -0.836 1 84.25 280 LYS B C 1
ATOM 5081 O O . LYS B 1 280 ? -11.469 -24.078 -1.65 1 84.25 280 LYS B O 1
ATOM 5086 N N . ILE B 1 281 ? -12.016 -23.469 0.39 1 87.75 281 ILE B N 1
ATOM 5087 C CA . ILE B 1 281 ? -10.859 -24.141 0.981 1 87.75 281 ILE B CA 1
ATOM 5088 C C . ILE B 1 281 ? -11.32 -25.094 2.07 1 87.75 281 ILE B C 1
ATOM 5090 O O . ILE B 1 281 ? -12.008 -24.703 3.016 1 87.75 281 ILE B O 1
ATOM 5094 N N . ASP B 1 282 ? -10.945 -26.297 1.889 1 85.94 282 ASP B N 1
ATOM 5095 C CA . ASP B 1 282 ? -11.297 -27.344 2.846 1 85.94 282 ASP B CA 1
ATOM 5096 C C . ASP B 1 282 ? -10.047 -27.969 3.457 1 85.94 282 ASP B C 1
ATOM 5098 O O . ASP B 1 282 ? -8.945 -27.844 2.908 1 85.94 282 ASP B O 1
ATOM 5102 N N . THR B 1 283 ? -10.273 -28.484 4.594 1 84.88 283 THR B N 1
ATOM 5103 C CA . THR B 1 283 ? -9.234 -29.312 5.199 1 84.88 283 THR B CA 1
ATOM 5104 C C . THR B 1 283 ? -9.625 -30.781 5.145 1 84.88 283 THR B C 1
ATOM 5106 O O . THR B 1 283 ? -10.719 -31.156 5.562 1 84.88 283 THR B O 1
ATOM 5109 N N . ILE B 1 284 ? -8.766 -31.5 4.609 1 86.69 284 ILE B N 1
ATOM 5110 C CA . ILE B 1 284 ? -9.008 -32.938 4.516 1 86.69 284 ILE B CA 1
ATOM 5111 C C . ILE B 1 284 ? -8.203 -33.656 5.586 1 86.69 284 ILE B C 1
ATOM 5113 O O . ILE B 1 284 ? -6.992 -33.469 5.699 1 86.69 284 ILE B O 1
ATOM 5117 N N . SER B 1 285 ? -8.953 -34.406 6.309 1 83.56 285 SER B N 1
ATOM 5118 C CA . SER B 1 285 ? -8.312 -35.188 7.375 1 83.56 285 SER B CA 1
ATOM 5119 C C . SER B 1 285 ? -7.668 -36.438 6.84 1 83.56 285 SER B C 1
ATOM 5121 O O . SER B 1 285 ? -8.211 -37.094 5.938 1 83.56 285 SER B O 1
ATOM 5123 N N . VAL B 1 286 ? -6.586 -36.844 7.508 1 78.56 286 VAL B N 1
ATOM 5124 C CA . VAL B 1 286 ? -5.832 -38.031 7.117 1 78.56 286 VAL B CA 1
ATOM 5125 C C . VAL B 1 286 ? -6.699 -39.281 7.305 1 78.56 286 VAL B C 1
ATOM 5127 O O . VAL B 1 286 ? -6.562 -40.25 6.566 1 78.56 286 VAL B O 1
ATOM 5130 N N . LYS B 1 287 ? -7.488 -39.219 8.336 1 74.56 287 LYS B N 1
ATOM 5131 C CA . LYS B 1 287 ? -8.359 -40.344 8.594 1 74.56 287 LYS B CA 1
ATOM 5132 C C . LYS B 1 287 ? -9.234 -40.656 7.387 1 74.56 287 LYS B C 1
ATOM 5134 O O . LYS B 1 287 ? -9.586 -41.812 7.145 1 74.56 287 LYS B O 1
ATOM 5139 N N . GLU B 1 288 ? -9.531 -39.688 6.691 1 69.81 288 GLU B N 1
ATOM 5140 C CA . GLU B 1 288 ? -10.328 -39.844 5.477 1 69.81 288 GLU B CA 1
ATOM 5141 C C . GLU B 1 288 ? -9.539 -40.625 4.418 1 69.81 288 GLU B C 1
ATOM 5143 O O . GLU B 1 288 ? -10.117 -41.406 3.66 1 69.81 288 GLU B O 1
ATOM 5148 N N . VAL B 1 289 ? -8.297 -40.438 4.379 1 63.12 289 VAL B N 1
ATOM 5149 C CA . VAL B 1 289 ? -7.414 -41.094 3.41 1 63.12 289 VAL B CA 1
ATOM 5150 C C . VAL B 1 289 ? -7.344 -42.594 3.691 1 63.12 289 VAL B C 1
ATOM 5152 O O . VAL B 1 289 ? -7.406 -43.406 2.766 1 63.12 289 VAL B O 1
ATOM 5155 N N . LEU B 1 290 ? -7.242 -42.906 4.867 1 61.66 290 LEU B N 1
ATOM 5156 C CA . LEU B 1 290 ? -7.062 -44.312 5.277 1 61.66 290 LEU B CA 1
ATOM 5157 C C . LEU B 1 290 ? -8.305 -45.125 4.965 1 61.66 290 LEU B C 1
ATOM 5159 O O . LEU B 1 290 ? -8.203 -46.312 4.641 1 61.66 290 LEU B O 1
ATOM 5163 N N . SER B 1 291 ? -9.328 -44.5 5.137 1 58.25 291 SER B N 1
ATOM 5164 C CA . SER B 1 291 ? -10.555 -45.25 4.914 1 58.25 291 SER B CA 1
ATOM 5165 C C . SER B 1 291 ? -10.781 -45.531 3.432 1 58.25 291 SER B C 1
ATOM 5167 O O . SER B 1 291 ? -11.594 -46.375 3.062 1 58.25 291 SER B O 1
ATOM 5169 N N . LEU B 1 292 ? -10.281 -44.75 2.617 1 52.94 292 LEU B N 1
ATOM 5170 C CA . LEU B 1 292 ? -10.586 -44.844 1.193 1 52.94 292 LEU B CA 1
ATOM 5171 C C . LEU B 1 292 ? -9.664 -45.844 0.505 1 52.94 292 LEU B C 1
ATOM 5173 O O . LEU B 1 292 ? -9.531 -45.844 -0.72 1 52.94 292 LEU B O 1
ATOM 5177 N N . GLU B 1 293 ? -9.062 -46.656 1.142 1 49.66 293 GLU B N 1
ATOM 5178 C CA . GLU B 1 293 ? -8.414 -47.75 0.439 1 49.66 293 GLU B CA 1
ATOM 5179 C C . GLU B 1 293 ? -9.156 -48.125 -0.842 1 49.66 293 GLU B C 1
ATOM 5181 O O . GLU B 1 293 ? -8.594 -48.75 -1.738 1 49.66 293 GLU B O 1
ATOM 5186 N N . SER B 1 294 ? -10.352 -47.938 -0.793 1 43.69 294 SER B N 1
ATOM 5187 C CA . SER B 1 294 ? -11.156 -48.344 -1.932 1 43.69 294 SER B CA 1
ATOM 5188 C C . SER B 1 294 ? -10.906 -47.469 -3.148 1 43.69 294 SER B C 1
ATOM 5190 O O . SER B 1 294 ? -11.727 -47.406 -4.062 1 43.69 294 SER B O 1
ATOM 5192 N N . PHE B 1 295 ? -10 -46.562 -3.195 1 47.41 295 PHE B N 1
ATOM 5193 C CA . PHE B 1 295 ? -9.617 -45.75 -4.328 1 47.41 295 PHE B CA 1
ATOM 5194 C C . PHE B 1 295 ? -9.445 -46.594 -5.586 1 47.41 295 PHE B C 1
ATOM 5196 O O . PHE B 1 295 ? -8.914 -46.094 -6.594 1 47.41 295 PHE B O 1
ATOM 5203 N N . LYS B 1 296 ? -9.594 -47.812 -5.508 1 47.41 296 LYS B N 1
ATOM 5204 C CA . LYS B 1 296 ? -9.516 -48.688 -6.668 1 47.41 296 LYS B CA 1
ATOM 5205 C C . LYS B 1 296 ? -10.188 -48.062 -7.887 1 47.41 296 LYS B C 1
ATOM 5207 O O . LYS B 1 296 ? -9.852 -48.406 -9.023 1 47.41 296 LYS B O 1
ATOM 5212 N N . ASN B 1 297 ? -11.094 -47.219 -7.641 1 46.84 297 ASN B N 1
ATOM 5213 C CA . ASN B 1 297 ? -11.867 -46.812 -8.812 1 46.84 297 ASN B CA 1
ATOM 5214 C C . ASN B 1 297 ? -11.18 -45.688 -9.586 1 46.84 297 ASN B C 1
ATOM 5216 O O . ASN B 1 297 ? -11.711 -45.219 -10.586 1 46.84 297 ASN B O 1
ATOM 5220 N N . LEU B 1 298 ? -10.156 -44.938 -9.07 1 53.16 298 LEU B N 1
ATOM 5221 C CA . LEU B 1 298 ? -9.562 -43.938 -9.93 1 53.16 298 LEU B CA 1
ATOM 5222 C C . LEU B 1 298 ? -8.664 -44.562 -10.984 1 53.16 298 LEU B C 1
ATOM 5224 O O . LEU B 1 298 ? -7.988 -43.844 -11.742 1 53.16 298 LEU B O 1
ATOM 5228 N N . THR B 1 299 ? -8.445 -45.875 -10.891 1 49.97 299 THR B N 1
ATOM 5229 C CA . THR B 1 299 ? -7.648 -46.625 -11.867 1 49.97 299 THR B CA 1
ATOM 5230 C C . THR B 1 299 ? -8.039 -46.219 -13.289 1 49.97 299 THR B C 1
ATOM 5232 O O . THR B 1 299 ? -7.203 -46.25 -14.195 1 49.97 299 THR B O 1
ATOM 5235 N N . GLY B 1 300 ? -9.227 -45.969 -13.523 1 49.28 300 GLY B N 1
ATOM 5236 C CA . GLY B 1 300 ? -9.586 -45.688 -14.898 1 49.28 300 GLY B CA 1
ATOM 5237 C C . GLY B 1 300 ? -9.344 -44.219 -15.289 1 49.28 300 GLY B C 1
ATOM 5238 O O . GLY B 1 300 ? -9.586 -43.844 -16.422 1 49.28 300 GLY B O 1
ATOM 5239 N N . ILE B 1 301 ? -8.961 -43.469 -14.32 1 56.81 301 ILE B N 1
ATOM 5240 C CA . ILE B 1 301 ? -8.859 -42.094 -14.742 1 56.81 301 ILE B CA 1
ATOM 5241 C C . ILE B 1 301 ? -7.441 -41.781 -15.227 1 56.81 301 ILE B C 1
ATOM 5243 O O . ILE B 1 301 ? -6.48 -41.906 -14.461 1 56.81 301 ILE B O 1
ATOM 5247 N N . ASN B 1 302 ? -7.234 -41.781 -16.5 1 59.69 302 ASN B N 1
ATOM 5248 C CA . ASN B 1 302 ? -5.992 -41.406 -17.172 1 59.69 302 ASN B CA 1
ATOM 5249 C C . ASN B 1 302 ? -5.5 -40.031 -16.688 1 59.69 302 ASN B C 1
ATOM 5251 O O . ASN B 1 302 ? -6.215 -39.031 -16.812 1 59.69 302 ASN B O 1
ATOM 5255 N N . SER B 1 303 ? -4.523 -40.156 -15.664 1 66.19 303 SER B N 1
ATOM 5256 C CA . SER B 1 303 ? -3.891 -38.906 -15.305 1 66.19 303 SER B CA 1
ATOM 5257 C C . SER B 1 303 ? -2.449 -38.844 -15.797 1 66.19 303 SER B C 1
ATOM 5259 O O . SER B 1 303 ? -1.782 -39.875 -15.906 1 66.19 303 SER B O 1
ATOM 5261 N N . LYS B 1 304 ? -2.105 -37.719 -16.453 1 73.25 304 LYS B N 1
ATOM 5262 C CA . LYS B 1 304 ? -0.713 -37.406 -16.781 1 73.25 304 LYS B CA 1
ATOM 5263 C C . LYS B 1 304 ? -0.13 -36.406 -15.812 1 73.25 304 LYS B C 1
ATOM 5265 O O . LYS B 1 304 ? -0.804 -35.438 -15.438 1 73.25 304 LYS B O 1
ATOM 5270 N N . ASP B 1 305 ? 1.011 -36.719 -15.25 1 78.44 305 ASP B N 1
ATOM 5271 C CA . ASP B 1 305 ? 1.634 -35.781 -14.328 1 78.44 305 ASP B CA 1
ATOM 5272 C C . ASP B 1 305 ? 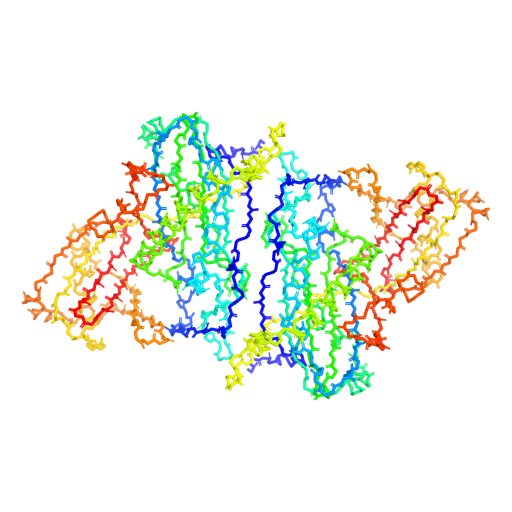2.656 -34.906 -15.055 1 78.44 305 ASP B C 1
ATOM 5274 O O . ASP B 1 305 ? 3.275 -35.344 -16.031 1 78.44 305 ASP B O 1
ATOM 5278 N N . TYR B 1 306 ? 2.682 -33.688 -14.688 1 83.38 306 TYR B N 1
ATOM 5279 C CA . TYR B 1 306 ? 3.52 -32.656 -15.305 1 83.38 306 TYR B CA 1
ATOM 5280 C C . TYR B 1 306 ? 4.391 -31.969 -14.266 1 83.38 306 TYR B C 1
ATOM 5282 O O . TYR B 1 306 ? 3.992 -31.812 -13.109 1 83.38 306 TYR B O 1
ATOM 5290 N N . SER B 1 307 ? 5.609 -31.625 -14.773 1 83.56 307 SER B N 1
ATOM 5291 C CA . SER B 1 307 ? 6.402 -30.656 -14.039 1 83.56 307 SER B CA 1
ATOM 5292 C C . SER B 1 307 ? 5.938 -29.234 -14.336 1 83.56 307 SER B C 1
ATOM 5294 O O . SER B 1 307 ? 5.125 -29.016 -15.234 1 83.56 307 SER B O 1
ATOM 5296 N N . TRP B 1 308 ? 6.422 -28.266 -13.594 1 88.31 308 TRP B N 1
ATOM 5297 C CA . TRP B 1 308 ? 6.059 -26.859 -13.805 1 88.31 308 TRP B CA 1
ATOM 5298 C C . TRP B 1 308 ? 6.355 -26.438 -15.242 1 88.31 308 TRP B C 1
ATOM 5300 O O . TRP B 1 308 ? 5.535 -25.766 -15.883 1 88.31 308 TRP B O 1
ATOM 5310 N N . GLY B 1 309 ? 7.527 -26.828 -15.672 1 82.5 309 GLY B N 1
ATOM 5311 C CA . GLY B 1 309 ? 7.957 -26.438 -17 1 82.5 309 GLY B CA 1
ATOM 5312 C C . GLY B 1 309 ? 7.039 -26.938 -18.094 1 82.5 309 GLY B C 1
ATOM 5313 O O . GLY B 1 309 ? 6.891 -26.297 -19.141 1 82.5 309 GLY B O 1
ATOM 5314 N N . GLU B 1 310 ? 6.441 -28.078 -17.859 1 83.25 310 GLU B N 1
ATOM 5315 C CA . GLU B 1 310 ? 5.531 -28.672 -18.828 1 83.25 310 GLU B CA 1
ATOM 5316 C C . GLU B 1 310 ? 4.133 -28.062 -18.719 1 83.25 310 GLU B C 1
ATOM 5318 O O . GLU B 1 310 ? 3.398 -27.984 -19.703 1 83.25 310 GLU B O 1
ATOM 5323 N N . TYR B 1 311 ? 3.85 -27.688 -17.594 1 84.06 311 TYR B N 1
ATOM 5324 C CA . TYR B 1 311 ? 2.5 -27.219 -17.328 1 84.06 311 TYR B CA 1
ATOM 5325 C C . TYR B 1 311 ? 2.361 -25.734 -17.656 1 84.06 311 TYR B C 1
ATOM 5327 O O . TYR B 1 311 ? 1.356 -25.328 -18.234 1 84.06 311 TYR B O 1
ATOM 5335 N N . ILE B 1 312 ? 3.344 -24.891 -17.312 1 87.88 312 ILE B N 1
ATOM 5336 C CA . ILE B 1 312 ? 3.311 -23.453 -17.531 1 87.88 312 ILE B CA 1
ATOM 5337 C C . ILE B 1 312 ? 4.035 -23.125 -18.828 1 87.88 312 ILE B C 1
ATOM 5339 O O . ILE B 1 312 ? 5.207 -23.469 -19 1 87.88 312 ILE B O 1
ATOM 5343 N N . ASP B 1 313 ? 3.336 -22.562 -19.781 1 86.75 313 ASP B N 1
ATOM 5344 C CA . ASP B 1 313 ? 3.969 -22.125 -21.031 1 86.75 313 ASP B CA 1
ATOM 5345 C C . ASP B 1 313 ? 4.629 -20.75 -20.844 1 86.75 313 ASP B C 1
ATOM 5347 O O . ASP B 1 313 ? 4.051 -19.734 -21.203 1 86.75 313 ASP B O 1
ATOM 5351 N N . ALA B 1 314 ? 5.809 -20.766 -20.406 1 89.81 314 ALA B N 1
ATOM 5352 C CA . ALA B 1 314 ? 6.531 -19.516 -20.141 1 89.81 314 ALA B CA 1
ATOM 5353 C C . ALA B 1 314 ? 7.133 -18.938 -21.406 1 89.81 314 ALA B C 1
ATOM 5355 O O . ALA B 1 314 ? 7.496 -17.766 -21.453 1 89.81 314 ALA B O 1
ATOM 5356 N N . ASP B 1 315 ? 7.219 -19.734 -22.5 1 88.44 315 ASP B N 1
ATOM 5357 C CA . ASP B 1 315 ? 7.82 -19.266 -23.734 1 88.44 315 ASP B CA 1
ATOM 5358 C C . ASP B 1 315 ? 6.992 -18.156 -24.375 1 88.44 315 ASP B C 1
ATOM 5360 O O . ASP B 1 315 ? 7.516 -17.344 -25.141 1 88.44 315 ASP B O 1
ATOM 5364 N N . GLY B 1 316 ? 5.805 -18.141 -24.031 1 89.12 316 GLY B N 1
ATOM 5365 C CA . GLY B 1 316 ? 4.934 -17.125 -24.578 1 89.12 316 GLY B CA 1
ATOM 5366 C C . GLY B 1 316 ? 5.062 -15.781 -23.891 1 89.12 316 GLY B C 1
ATOM 5367 O O . GLY B 1 316 ? 4.484 -14.789 -24.328 1 89.12 316 GLY B O 1
ATOM 5368 N N . ILE B 1 317 ? 5.891 -15.711 -22.812 1 93.38 317 ILE B N 1
ATOM 5369 C CA . ILE B 1 317 ? 6.051 -14.469 -22.062 1 93.38 317 ILE B CA 1
ATOM 5370 C C . ILE B 1 317 ? 7.293 -13.727 -22.562 1 93.38 317 ILE B C 1
ATOM 5372 O O . ILE B 1 317 ? 8.352 -13.781 -21.922 1 93.38 317 ILE B O 1
ATOM 5376 N N . ASN B 1 318 ? 7.133 -13.008 -23.688 1 91.25 318 ASN B N 1
ATOM 5377 C CA . ASN B 1 318 ? 8.219 -12.273 -24.328 1 91.25 318 ASN B CA 1
ATOM 5378 C C . ASN B 1 318 ? 8.195 -10.797 -23.953 1 91.25 318 ASN B C 1
ATOM 5380 O O . ASN B 1 318 ? 7.215 -10.102 -24.219 1 91.25 318 ASN B O 1
ATOM 5384 N N . ILE B 1 319 ? 9.258 -10.344 -23.422 1 86.94 319 ILE B N 1
ATOM 5385 C CA . ILE B 1 319 ? 9.305 -8.953 -22.969 1 86.94 319 ILE B CA 1
ATOM 5386 C C . ILE B 1 319 ? 9.852 -8.07 -24.078 1 86.94 319 ILE B C 1
ATOM 5388 O O . ILE B 1 319 ? 9.625 -6.855 -24.078 1 86.94 319 ILE B O 1
ATOM 5392 N N . ALA B 1 320 ? 10.586 -8.609 -24.906 1 82.69 320 ALA B N 1
ATOM 5393 C CA . ALA B 1 320 ? 11.062 -7.988 -26.141 1 82.69 320 ALA B CA 1
ATOM 5394 C C . ALA B 1 320 ? 10.906 -8.93 -27.328 1 82.69 320 ALA B C 1
ATOM 5396 O O . ALA B 1 320 ? 10.742 -10.141 -27.156 1 82.69 320 ALA B O 1
ATOM 5397 N N . LYS B 1 321 ? 10.891 -8.305 -28.484 1 80.25 321 LYS B N 1
ATOM 5398 C CA . LYS B 1 321 ? 10.68 -9.133 -29.672 1 80.25 321 LYS B CA 1
ATOM 5399 C C . LYS B 1 321 ? 11.688 -10.281 -29.719 1 80.25 321 LYS B C 1
ATOM 5401 O O . LYS B 1 321 ? 12.898 -10.055 -29.719 1 80.25 321 LYS B O 1
ATOM 5406 N N . GLY B 1 322 ? 11.133 -11.453 -29.688 1 80.31 322 GLY B N 1
ATOM 5407 C CA . GLY B 1 322 ? 11.93 -12.664 -29.812 1 80.31 322 GLY B CA 1
ATOM 5408 C C . GLY B 1 322 ? 12.703 -13.008 -28.562 1 80.31 322 GLY B C 1
ATOM 5409 O O . GLY B 1 322 ? 13.492 -13.953 -28.547 1 80.31 322 GLY B O 1
ATOM 5410 N N . ASN B 1 323 ? 12.555 -12.25 -27.5 1 86.75 323 ASN B N 1
ATOM 5411 C CA . ASN B 1 323 ? 13.289 -12.5 -26.266 1 86.75 323 ASN B CA 1
ATOM 5412 C C . ASN B 1 323 ? 12.477 -13.344 -25.281 1 86.75 323 ASN B C 1
ATOM 5414 O O . ASN B 1 323 ? 11.852 -12.797 -24.359 1 86.75 323 ASN B O 1
ATOM 5418 N N . LYS B 1 324 ? 12.602 -14.617 -25.453 1 91.5 324 LYS B N 1
ATOM 5419 C CA . LYS B 1 324 ? 11.93 -15.547 -24.531 1 91.5 324 LYS B CA 1
ATOM 5420 C C . LYS B 1 324 ? 12.781 -15.812 -23.297 1 91.5 324 LYS B C 1
ATOM 5422 O O . LYS B 1 324 ? 14 -15.633 -23.328 1 91.5 324 LYS B O 1
ATOM 5427 N N . PRO B 1 325 ? 12.141 -16.297 -22.266 1 94.44 325 PRO B N 1
ATOM 5428 C CA . PRO B 1 325 ? 12.938 -16.594 -21.078 1 94.44 325 PRO B CA 1
ATOM 5429 C C . PRO B 1 325 ? 13.906 -17.766 -21.297 1 94.44 325 PRO B C 1
ATOM 5431 O O . PRO B 1 325 ? 13.539 -18.75 -21.938 1 94.44 325 PRO B O 1
ATOM 5434 N N . THR B 1 326 ? 15.125 -17.594 -20.828 1 93.25 326 THR B N 1
ATOM 5435 C CA . THR B 1 326 ? 16.141 -18.641 -20.938 1 93.25 326 THR B CA 1
ATOM 5436 C C . THR B 1 326 ? 15.969 -19.656 -19.797 1 93.25 326 THR B C 1
ATOM 5438 O O . THR B 1 326 ? 16.406 -20.812 -19.922 1 93.25 326 THR B O 1
ATOM 5441 N N . GLU B 1 327 ? 15.375 -19.25 -18.75 1 93.25 327 GLU B N 1
ATOM 5442 C CA . GLU B 1 327 ? 15.109 -20.109 -17.609 1 93.25 327 GLU B CA 1
ATOM 5443 C C . GLU B 1 327 ? 13.812 -19.688 -16.906 1 93.25 327 GLU B C 1
ATOM 5445 O O . GLU B 1 327 ? 13.531 -18.5 -16.781 1 93.25 327 GLU B O 1
ATOM 5450 N N . THR B 1 328 ? 13.062 -20.688 -16.578 1 94.25 328 THR B N 1
ATOM 5451 C CA . THR B 1 328 ? 11.844 -20.453 -15.797 1 94.25 328 THR B CA 1
ATOM 5452 C C . THR B 1 328 ? 11.789 -21.391 -14.594 1 94.25 328 THR B C 1
ATOM 5454 O O . THR B 1 328 ? 11.977 -22.609 -14.734 1 94.25 328 THR B O 1
ATOM 5457 N N . VAL B 1 329 ? 11.594 -20.859 -13.445 1 93.94 329 VAL B N 1
ATOM 5458 C CA . VAL B 1 329 ? 11.461 -21.641 -12.227 1 93.94 329 VAL B CA 1
ATOM 5459 C C . VAL B 1 329 ? 10.164 -21.266 -11.508 1 93.94 329 VAL B C 1
ATOM 5461 O O . VAL B 1 329 ? 9.82 -20.094 -11.414 1 93.94 329 VAL B O 1
ATOM 5464 N N . CYS B 1 330 ? 9.414 -22.297 -11.031 1 95 330 CYS B N 1
ATOM 5465 C CA . CYS B 1 330 ? 8.18 -22.078 -10.281 1 95 330 CYS B CA 1
ATOM 5466 C C . CYS B 1 330 ? 8.117 -22.969 -9.047 1 95 330 CYS B C 1
ATOM 5468 O O . CYS B 1 330 ? 8.625 -24.094 -9.062 1 95 330 CYS B O 1
ATOM 5470 N N . TRP B 1 331 ? 7.52 -22.469 -8.055 1 94.06 331 TRP B N 1
ATOM 5471 C CA . TRP B 1 331 ? 7.242 -23.297 -6.887 1 94.06 331 TRP B CA 1
ATOM 5472 C C . TRP B 1 331 ? 6.211 -22.625 -5.98 1 94.06 331 TRP B C 1
ATOM 5474 O O . TRP B 1 331 ? 5.887 -21.453 -6.152 1 94.06 331 TRP B O 1
ATOM 5484 N N . ILE B 1 332 ? 5.578 -23.391 -5.148 1 94 332 ILE B N 1
ATOM 5485 C CA . ILE B 1 332 ? 4.699 -22.891 -4.098 1 94 332 ILE B CA 1
ATOM 5486 C C . ILE B 1 332 ? 5.445 -22.859 -2.766 1 94 332 ILE B C 1
ATOM 5488 O O . ILE B 1 332 ? 5.98 -23.891 -2.326 1 94 332 ILE B O 1
ATOM 5492 N N . SER B 1 333 ? 5.48 -21.641 -2.229 1 92.19 333 SER B N 1
ATOM 5493 C CA . SER B 1 333 ? 6.238 -21.453 -0.997 1 92.19 333 SER B CA 1
ATOM 5494 C C . SER B 1 333 ? 5.316 -21.344 0.212 1 92.19 333 SER B C 1
ATOM 5496 O O . SER B 1 333 ? 4.215 -20.797 0.115 1 92.19 333 SER B O 1
ATOM 5498 N N . SER B 1 334 ? 5.746 -21.953 1.313 1 88.94 334 SER B N 1
ATOM 5499 C CA . SER B 1 334 ? 5.098 -21.828 2.617 1 88.94 334 SER B CA 1
ATOM 5500 C C . SER B 1 334 ? 6.094 -22.031 3.75 1 88.94 334 SER B C 1
ATOM 5502 O O . SER B 1 334 ? 6.996 -22.875 3.645 1 88.94 334 SER B O 1
ATOM 5504 N N . PRO B 1 335 ? 5.941 -21.203 4.758 1 85.5 335 PRO B N 1
ATOM 5505 C CA . PRO B 1 335 ? 6.77 -21.5 5.93 1 85.5 335 PRO B CA 1
ATOM 5506 C C . PRO B 1 335 ? 6.285 -22.719 6.699 1 85.5 335 PRO B C 1
ATOM 5508 O O . PRO B 1 335 ? 7.02 -23.266 7.527 1 85.5 335 PRO B O 1
ATOM 5511 N N . ASP B 1 336 ? 5.102 -23.125 6.438 1 83.94 336 ASP B N 1
ATOM 5512 C CA . ASP B 1 336 ? 4.508 -24.25 7.145 1 83.94 336 ASP B CA 1
ATOM 5513 C C . ASP B 1 336 ? 4.703 -25.547 6.367 1 83.94 336 ASP B C 1
ATOM 5515 O O . ASP B 1 336 ? 4.906 -25.531 5.152 1 83.94 336 ASP B O 1
ATOM 5519 N N . GLU B 1 337 ? 4.617 -26.641 7.094 1 83.19 337 GLU B N 1
ATOM 5520 C CA . GLU B 1 337 ? 4.805 -27.953 6.473 1 83.19 337 GLU B CA 1
ATOM 5521 C C . GLU B 1 337 ? 3.479 -28.531 5.988 1 83.19 337 GLU B C 1
ATOM 5523 O O . GLU B 1 337 ? 3.434 -29.641 5.465 1 83.19 337 GLU B O 1
ATOM 5528 N N . GLU B 1 338 ? 2.543 -27.766 6.043 1 85.5 338 GLU B N 1
ATOM 5529 C CA . GLU B 1 338 ? 1.235 -28.266 5.633 1 85.5 338 GLU B CA 1
ATOM 5530 C C . GLU B 1 338 ? 1.175 -28.469 4.121 1 85.5 338 GLU B C 1
ATOM 5532 O O . GLU B 1 338 ? 1.58 -27.609 3.352 1 85.5 338 GLU B O 1
ATOM 5537 N N . ASP B 1 339 ? 0.713 -29.719 3.783 1 91.69 339 ASP B N 1
ATOM 5538 C CA . ASP B 1 339 ? 0.573 -30.047 2.369 1 91.69 339 ASP B CA 1
ATOM 5539 C C . ASP B 1 339 ? -0.629 -29.344 1.753 1 91.69 339 ASP B C 1
ATOM 5541 O O . ASP B 1 339 ? -1.583 -29 2.455 1 91.69 339 ASP B O 1
ATOM 5545 N N . LEU B 1 340 ? -0.539 -29.109 0.42 1 93.75 340 LEU B N 1
ATOM 5546 C CA . LEU B 1 340 ? -1.564 -28.359 -0.29 1 93.75 340 LEU B CA 1
ATOM 5547 C C . LEU B 1 340 ? -1.965 -29.062 -1.581 1 93.75 340 LEU B C 1
ATOM 5549 O O . LEU B 1 340 ? -1.103 -29.484 -2.352 1 93.75 340 LEU B O 1
ATOM 5553 N N . VAL B 1 341 ? -3.24 -29.234 -1.795 1 93.56 341 VAL B N 1
ATOM 5554 C CA . VAL B 1 341 ? -3.793 -29.688 -3.07 1 93.56 341 VAL B CA 1
ATOM 5555 C C . VAL B 1 341 ? -4.699 -28.609 -3.65 1 93.56 341 VAL B C 1
ATOM 5557 O O . VAL B 1 341 ? -5.609 -28.125 -2.973 1 93.56 341 VAL B O 1
ATOM 5560 N N . MET B 1 342 ? -4.434 -28.219 -4.848 1 93.56 342 MET B N 1
ATOM 5561 C CA . MET B 1 342 ? -5.266 -27.25 -5.559 1 93.56 342 MET B CA 1
ATOM 5562 C C . MET B 1 342 ? -5.953 -27.906 -6.754 1 93.56 342 MET B C 1
ATOM 5564 O O . MET B 1 342 ? -5.301 -28.562 -7.566 1 93.56 342 MET B O 1
ATOM 5568 N N . ILE B 1 343 ? -7.203 -27.719 -6.84 1 91.38 343 ILE B N 1
ATOM 5569 C CA . ILE B 1 343 ? -7.965 -28.219 -7.98 1 91.38 343 ILE B CA 1
ATOM 5570 C C . ILE B 1 343 ? -8.5 -27.031 -8.789 1 91.38 343 ILE B C 1
ATOM 5572 O O . ILE B 1 343 ? -9.195 -26.172 -8.258 1 91.38 343 ILE B O 1
ATOM 5576 N N . ILE B 1 344 ? -8.086 -26.984 -9.938 1 87.62 344 ILE B N 1
ATOM 5577 C CA . ILE B 1 344 ? -8.562 -26 -10.891 1 87.62 344 ILE B CA 1
ATOM 5578 C C . ILE B 1 344 ? -9.438 -26.672 -11.945 1 87.62 344 ILE B C 1
ATOM 5580 O O . ILE B 1 344 ? -8.953 -27.5 -12.719 1 87.62 344 ILE B O 1
ATOM 5584 N N . SER B 1 345 ? -10.727 -26.312 -11.914 1 79.12 345 SER B N 1
ATOM 5585 C CA . SER B 1 345 ? -11.648 -26.984 -12.82 1 79.12 345 SER B CA 1
ATOM 5586 C C . SER B 1 345 ? -12.117 -26.062 -13.9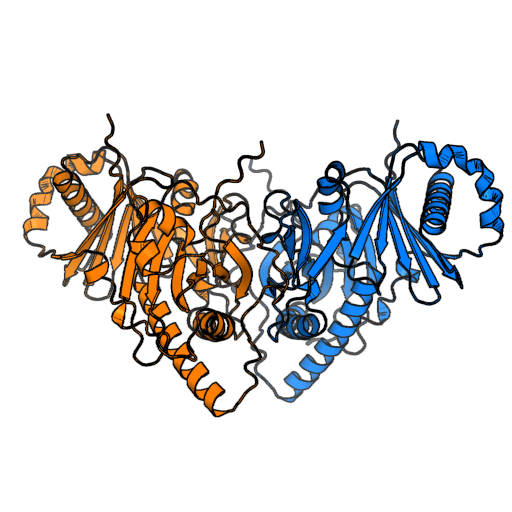3 1 79.12 345 SER B C 1
ATOM 5588 O O . SER B 1 345 ? -12.336 -24.859 -13.695 1 79.12 345 SER B O 1
ATOM 5590 N N . SER B 1 346 ? -11.898 -26.547 -15.078 1 71.44 346 SER B N 1
ATOM 5591 C CA . SER B 1 346 ? -12.523 -25.906 -16.234 1 71.44 346 SER B CA 1
ATOM 5592 C C . SER B 1 346 ? -13.664 -26.766 -16.797 1 71.44 346 SER B C 1
ATOM 5594 O O . SER B 1 346 ? -13.992 -27.797 -16.234 1 71.44 346 SER B O 1
ATOM 5596 N N . GLU B 1 347 ? -14.352 -26.312 -17.859 1 65.69 347 GLU B N 1
ATOM 5597 C CA . GLU B 1 347 ? -15.523 -26.984 -18.422 1 65.69 347 GLU B CA 1
ATOM 5598 C C . GLU B 1 347 ? -15.203 -28.438 -18.766 1 65.69 347 GLU B C 1
ATOM 5600 O O . GLU B 1 347 ? -16.031 -29.328 -18.531 1 65.69 347 GLU B O 1
ATOM 5605 N N . SER B 1 348 ? -14.062 -28.672 -19.172 1 69.06 348 SER B N 1
ATOM 5606 C CA . SER B 1 348 ? -13.875 -30.031 -19.641 1 69.06 348 SER B CA 1
ATOM 5607 C C . SER B 1 348 ? -12.633 -30.672 -19.016 1 69.06 348 SER B C 1
ATOM 5609 O O . SER B 1 348 ? -12.359 -31.844 -19.234 1 69.06 348 SER B O 1
ATOM 5611 N N . ASN B 1 349 ? -11.938 -29.938 -18.25 1 76.88 349 ASN B N 1
ATOM 5612 C CA . ASN B 1 349 ? -10.688 -30.469 -17.719 1 76.88 349 ASN B CA 1
ATOM 5613 C C . ASN B 1 349 ? -10.477 -30.031 -16.266 1 76.88 349 ASN B C 1
ATOM 5615 O O . ASN B 1 349 ? -11.062 -29.062 -15.812 1 76.88 349 ASN B O 1
ATOM 5619 N N . MET B 1 350 ? -9.805 -30.984 -15.602 1 84.62 350 MET B N 1
ATOM 5620 C CA . MET B 1 350 ? -9.438 -30.672 -14.219 1 84.62 350 MET B CA 1
ATOM 5621 C C . MET B 1 350 ? -7.93 -30.797 -14.016 1 84.62 350 MET B C 1
ATOM 5623 O O . MET B 1 350 ? -7.312 -31.75 -14.5 1 84.62 350 MET B O 1
ATOM 5627 N N . THR B 1 351 ? -7.406 -29.797 -13.477 1 89 351 THR B N 1
ATOM 5628 C CA . THR B 1 351 ? -5.996 -29.828 -13.102 1 89 351 THR B CA 1
ATOM 5629 C C . THR B 1 351 ? -5.844 -29.875 -11.586 1 89 351 THR B C 1
ATOM 5631 O O . THR B 1 351 ? -6.488 -29.109 -10.867 1 89 351 THR B O 1
ATOM 5634 N N . VAL B 1 352 ? -5.047 -30.828 -11.148 1 91.88 352 VAL B N 1
ATOM 5635 C CA . VAL B 1 352 ? -4.777 -30.969 -9.727 1 91.88 352 VAL B CA 1
ATOM 5636 C C . VAL B 1 352 ? -3.303 -30.688 -9.445 1 91.88 352 VAL B C 1
ATOM 5638 O O . VAL B 1 352 ? -2.424 -31.375 -9.977 1 91.88 352 VAL B O 1
ATOM 5641 N N . ILE B 1 353 ? -3.035 -29.688 -8.656 1 94.31 353 ILE B N 1
ATOM 5642 C CA . ILE B 1 353 ? -1.677 -29.344 -8.25 1 94.31 353 ILE B CA 1
ATOM 5643 C C . ILE B 1 353 ? -1.438 -29.797 -6.812 1 94.31 353 ILE B C 1
ATOM 5645 O O . ILE B 1 353 ? -2.102 -29.312 -5.887 1 94.31 353 ILE B O 1
ATOM 5649 N N . VAL B 1 354 ? -0.473 -30.703 -6.641 1 94.12 354 VAL B N 1
ATOM 5650 C CA . VAL B 1 354 ? -0.174 -31.266 -5.324 1 94.12 354 VAL B CA 1
ATOM 5651 C C . VAL B 1 354 ? 1.205 -30.797 -4.867 1 94.12 354 VAL B C 1
ATOM 5653 O O . VAL B 1 354 ? 2.205 -31.016 -5.555 1 94.12 354 VAL B O 1
ATOM 5656 N N . THR B 1 355 ? 1.26 -30.094 -3.762 1 94.12 355 THR B N 1
ATOM 5657 C CA . THR B 1 355 ? 2.512 -29.641 -3.16 1 94.12 355 THR B CA 1
ATOM 5658 C C . THR B 1 355 ? 2.682 -30.234 -1.766 1 94.12 355 THR B C 1
ATOM 5660 O O . THR B 1 355 ? 1.862 -30 -0.876 1 94.12 355 THR B O 1
ATOM 5663 N N . VAL B 1 356 ? 3.793 -30.969 -1.556 1 93.06 356 VAL B N 1
ATOM 5664 C CA . VAL B 1 356 ? 4.004 -31.656 -0.284 1 93.06 356 VAL B CA 1
ATOM 5665 C C . VAL B 1 356 ? 5.379 -31.297 0.275 1 93.06 356 VAL B C 1
ATOM 5667 O O . VAL B 1 356 ? 6.312 -31.031 -0.483 1 93.06 356 VAL B O 1
ATOM 5670 N N . SER B 1 357 ? 5.449 -31.234 1.595 1 90.5 357 SER B N 1
ATOM 5671 C CA . SER B 1 357 ? 6.727 -31.016 2.262 1 90.5 357 SER B CA 1
ATOM 5672 C C . SER B 1 357 ? 7.66 -32.188 2.064 1 90.5 357 SER B C 1
ATOM 5674 O O . SER B 1 357 ? 7.227 -33.344 2.102 1 90.5 357 SER B O 1
ATOM 5676 N N . THR B 1 358 ? 8.922 -31.891 1.802 1 87.94 358 THR B N 1
ATOM 5677 C CA . THR B 1 358 ? 9.891 -32.969 1.601 1 87.94 358 THR B CA 1
ATOM 5678 C C . THR B 1 358 ? 10.695 -33.219 2.873 1 87.94 358 THR B C 1
ATOM 5680 O O . THR B 1 358 ? 11.586 -34.062 2.893 1 87.94 358 THR B O 1
ATOM 5683 N N . THR B 1 359 ? 10.578 -32.375 3.863 1 75.69 359 THR B N 1
ATOM 5684 C CA . THR B 1 359 ? 11.312 -32.594 5.102 1 75.69 359 THR B CA 1
ATOM 5685 C C . THR B 1 359 ? 10.836 -33.875 5.789 1 75.69 359 THR B C 1
ATOM 5687 O O . THR B 1 359 ? 9.648 -34.188 5.75 1 75.69 359 THR B O 1
ATOM 5690 N N . ASN B 1 360 ? 11.695 -34.938 5.98 1 57.69 360 ASN B N 1
ATOM 5691 C CA . ASN B 1 360 ? 11.453 -36.219 6.637 1 57.69 360 ASN B CA 1
ATOM 5692 C C . ASN B 1 360 ? 10.984 -36 8.078 1 57.69 360 ASN B C 1
ATOM 5694 O O . ASN B 1 360 ? 11.555 -35.219 8.82 1 57.69 360 ASN B O 1
ATOM 5698 N N . ASP B 1 361 ? 9.742 -36.094 8.32 1 45.62 361 ASP B N 1
ATOM 5699 C CA . ASP B 1 361 ? 9.461 -36.375 9.727 1 45.62 361 ASP B CA 1
ATOM 5700 C C . ASP B 1 361 ? 10.383 -37.469 10.273 1 45.62 361 ASP B C 1
ATOM 5702 O O . ASP B 1 361 ? 10.469 -38.531 9.703 1 45.62 361 ASP B O 1
ATOM 5706 N N . ALA B 1 362 ? 11.555 -37.125 10.844 1 35.5 362 ALA B N 1
ATOM 5707 C CA . ALA B 1 362 ? 12.211 -38.125 11.664 1 35.5 362 ALA B CA 1
ATOM 5708 C C . ALA B 1 362 ? 11.227 -38.781 12.633 1 35.5 362 ALA B C 1
ATOM 5710 O O . ALA B 1 362 ? 10.367 -38.094 13.195 1 35.5 362 ALA B O 1
#

Foldseek 3Di:
DPPPVPQQKFWQDKDFAFAPDFDPPKDKFFEADDPVCVQQLLFKKKKKKFKFDQDDPPAFLLLLLLLLSVLVNPLCNVVLLLQWWWDADPVRTIMRISHRVGEMEIEMEGAADPVRLVPDPVNVVSVLSQAADDGQDPVCGRPHRFKYWYWYGYPNRMIMIMIIGRCVRDPPQVVLVSLLSSLVSLQVVVVVCVVVVPPSVRRRSPHDPPPPPRPPPPRDRDAWFAKDKKKKKFWQDDDDPVNLVLVQLVVQQVVQVVLVHGDDAKAKEWEDDPVHSYIYIDIDGVVVSVVPPVSVPCVPTDIDMDDPPVVRDQQSNHNYVVIGGPDMDIDMTGNDQHKYWYWYDDPTMIMIMTMGGSPDPD/DPPPVPQQKFWQDKDFAFAPDFDPPKDKFFEADDPVCVQQLLFKKKKKKFKWDADDPPAFLLLLLLLLSVLVNPLCNVVLLLQWWWDADPVRTIMRISHRVGEMEIEMEGAADPVRLVPDPVNVVSVLSQAAADGQDPVCGRPHRFKYWYWYGYPNRMIMIMIIGRCVRDPPQVVLVSLLSSLVSLAVVVVVCVVVVPPSVSRGNSHDPPPPPRPPPPRDRDAWFAKDKKKKKFWQDDDDPVNLVLVQLVVQQVVQVVLVHGDDAKAKEWEDDPVHSYIYIDIDGVVVSVVPPVSVVCVPTDMDMDDPPRVRPQQSNHNYVVIGGPDMDIDMTGNDQHKYWYWYDDPTMIMIMTMGGSPDPD

Sequence (724 aa):
MANSSNHMVQYEGFLTVVPHRPTFPRPSVRISTEKDREAGLLRQCFRMILCYEKASSDDSGWMVAGWTKTSIGIALSEKPVLAGRLRRAEDGGLELVSNDSGVRLVEARIALRLDEFGGLRNKEEERKQLVYWKSIDDQDTQFSPLMYIQVTNFKCGAYAIGISCSILLADPFSMSSFLKRWSEIHMNLVTESLSQKLPLFYLPNFGKPNSTQVYSPNYEPAKETSRQTLIFKFANLTVDNEMQRIVALSCIDKVNRRLGKKVTSDFSLLVKNPNNDMLKIDTISVKEVLSLESFKNLTGINSKDYSWGEYIDADGINIAKGNKPTETVCWISSPDEEDLVMIISSESNMTVIVTVSTTNDAMANSSNHMVQYEGFLTVVPHRPTFPRPSVRISTEKDREAGLLRQCFRMILCYEKASSDDSGWMVAGWTKTSIGIALSEKPVLAGRLRRAEDGGLELVSNDSGVRLVEARIALRLDEFGGLRNKEEERKQLVYWKSIDDQDTQFSPLMYIQVTNFKCGAYAIGISCSILLADPFSMSSFLKRWSEIHMNLVTESLSQKLPLFYLPNFGKPNSTQVYSPNYEPAKETSRQTLIFKFANLTVDNEMQRIVALSCIDKVNRRLGKKVTSDFSLLVKNPNNDMLKIDTISVKEVLSLESFKNLTGINSKDYSWGEYIDADGINIAKGNKPTETVCWISSPDEEDLVMIISSESNMTVIVTVSTTNDA

Nearest PDB structures (foldseek):
  5kjw-assembly1_A  TM=4.752E-01  e=2.425E-18  Coleus scutellarioides
  4g0b-assembly2_B  TM=4.646E-01  e=4.174E-18  Coffea canephora
  6dd2-assembly2_B  TM=5.029E-01  e=1.224E-16  Selaginella moellendorffii
  8dqo-assembly1_B  TM=5.146E-01  e=1.656E-16  Arabidopsis thaliana
  6dd2-assembly1_A  TM=4.715E-01  e=7.408E-15  Selaginella moellendorffii